Protein AF-A0A183G7P5-F1 (afdb_monomer_lite)

Secondary structure (DSSP, 8-state):
--GGGSSSHHHHHHHHHH-TT--HHHHHHHHHHHHHHHHHHHHHHHHHHHHHHHHHH-HHHHHS-HHHHHHHHHHHHHHHHHHHHHHHHHHHHHHHHHHHHHHHHHTTSS-HHHHHHHHHSPPSS---HHHHHHHHHHHHHHHHHHHHHHHHHHHHHHHHHHHHHHHTTS-----GGG------TT------------------HHHHHHHHHHHHHTT-------------------------PPPP--------------------------------------------PPPTHHHHHHHHHHHHHHHHHHHHHGGGB-TTT--BSSS-GGG-SS--SHHHHHHHHHHTT--TTTSS---TT--TTTTPPPHHHHHHTTSTTGGGS-SS---GGG-STTTTHHHHHHHHHHHHHHHHHHHHHHHHH--S------S----------

pLDDT: mean 72.91, std 21.31, range [30.38, 97.38]

Radius of gyration: 38.41 Å; chains: 1; bounding box: 128×60×110 Å

Sequence (449 aa):
MDPRFVDGDLGYLYKYASIKNQTASGFENDLTLTLNALHRQIMTAGIVRVDWEQERGEEHLVLAEPAEQVFLLTELLRVAEQTDKKNVKLTTRCVLTDRLFEEKTAIGRLNSIHRNAWLKKPHDYEIDPKKDQRAAAEEVRKLQGKLTAQDEELARLRELIHAMKLDGNDAMEIEPSQRVVTIDDRYSSKRTVKTERGEAEPLGDQEYFERMVEEVQESDDLPGLVDVSETDEENPEELEERLDKPGEHKPAQQVADEREEEELDEPEEEYVELESVHFESDNEIDRRPIYADPPHQWAQDRSIRWLSDQVEQLQQVLHVLGAFCDAMGRHFSDSCPEATEGGHRRWIVNCKQLCNRCLGMCLPNRCKFKPRKCWYCEKIRGTIVEDLIPADNHHRALCTVPDLRSVVRGRLTRKQEELEMQQSMAWNCGGQSVVKPTHDLYFPRRIIV

Structure (mmCIF, N/CA/C/O backbone):
data_AF-A0A183G7P5-F1
#
_entry.id   AF-A0A183G7P5-F1
#
loop_
_atom_site.group_PDB
_atom_site.id
_atom_site.type_symbol
_atom_site.label_atom_id
_atom_site.label_alt_id
_atom_site.label_comp_id
_atom_site.label_asym_id
_atom_site.label_entity_id
_atom_site.label_seq_id
_atom_site.pdbx_PDB_ins_code
_atom_site.Cartn_x
_atom_site.Cartn_y
_atom_site.Cartn_z
_atom_site.occupancy
_atom_site.B_iso_or_equiv
_atom_site.auth_seq_id
_atom_site.auth_comp_id
_atom_site.auth_asym_id
_atom_site.auth_atom_id
_atom_site.pdbx_PDB_model_num
ATOM 1 N N . MET A 1 1 ? -4.216 1.396 -20.937 1.00 49.09 1 MET A N 1
ATOM 2 C CA . MET A 1 1 ? -3.610 0.664 -19.802 1.00 49.09 1 MET A CA 1
ATOM 3 C C . MET A 1 1 ? -4.556 0.790 -18.627 1.00 49.09 1 MET A C 1
ATOM 5 O O . MET A 1 1 ? -5.143 1.852 -18.478 1.00 49.09 1 MET A O 1
ATOM 9 N N . ASP A 1 2 ? -4.734 -0.273 -17.849 1.00 43.88 2 ASP A N 1
ATOM 10 C CA . ASP A 1 2 ? -5.548 -0.231 -16.633 1.00 43.88 2 ASP A CA 1
ATOM 11 C C . ASP A 1 2 ? -4.895 0.737 -15.613 1.00 43.88 2 ASP A C 1
ATOM 13 O O . ASP A 1 2 ? -3.710 0.557 -15.305 1.00 43.88 2 ASP A O 1
ATOM 17 N N . PRO A 1 3 ? -5.618 1.766 -15.116 1.00 51.81 3 PRO A N 1
ATOM 18 C CA . PRO A 1 3 ? -5.102 2.785 -14.192 1.00 51.81 3 PRO A CA 1
ATOM 19 C C . PRO A 1 3 ? -4.428 2.214 -12.936 1.00 51.81 3 PRO A C 1
ATOM 21 O O . PRO A 1 3 ? -3.590 2.865 -12.320 1.00 51.81 3 PRO A O 1
ATOM 24 N N . ARG A 1 4 ? -4.751 0.972 -12.569 1.00 48.09 4 ARG A N 1
ATOM 25 C CA . ARG A 1 4 ? -4.280 0.318 -11.342 1.00 48.09 4 ARG A CA 1
ATOM 26 C C . ARG A 1 4 ? -2.853 -0.222 -11.443 1.00 48.09 4 ARG A C 1
ATOM 28 O O . ARG A 1 4 ? -2.194 -0.398 -10.424 1.00 48.09 4 ARG A O 1
ATOM 35 N N . PHE A 1 5 ? -2.336 -0.408 -12.658 1.00 49.94 5 PHE A N 1
ATOM 36 C CA . PHE A 1 5 ? -0.919 -0.712 -12.895 1.00 49.94 5 PHE A CA 1
ATOM 37 C C . PHE A 1 5 ? -0.054 0.550 -12.990 1.00 49.94 5 PHE A C 1
ATOM 39 O O . PHE A 1 5 ? 1.135 0.461 -13.266 1.00 49.94 5 PHE A O 1
ATOM 46 N N . VAL A 1 6 ? -0.607 1.745 -12.803 1.00 52.81 6 VAL A N 1
ATOM 47 C CA . VAL A 1 6 ? 0.178 2.972 -12.992 1.00 52.81 6 VAL A CA 1
ATOM 48 C C . VAL A 1 6 ? 0.990 3.314 -11.736 1.00 52.81 6 VAL A C 1
ATOM 50 O O . VAL A 1 6 ? 2.033 3.952 -11.848 1.00 52.81 6 VAL A O 1
ATOM 53 N N . ASP A 1 7 ? 0.584 2.807 -10.564 1.00 56.94 7 ASP A N 1
ATOM 54 C CA . ASP A 1 7 ? 1.126 3.257 -9.275 1.00 56.94 7 ASP A CA 1
ATOM 55 C C . ASP A 1 7 ? 1.950 2.218 -8.492 1.00 56.94 7 ASP A C 1
ATOM 57 O O . ASP A 1 7 ? 2.519 2.542 -7.451 1.00 56.94 7 ASP A O 1
ATOM 61 N N . GLY A 1 8 ? 2.069 0.975 -8.969 1.00 73.19 8 GLY A N 1
ATOM 62 C CA . GLY A 1 8 ? 2.864 -0.084 -8.322 1.00 73.19 8 GLY A CA 1
ATOM 63 C C . GLY A 1 8 ? 4.165 -0.413 -9.064 1.00 73.19 8 GLY A C 1
ATOM 64 O O . GLY A 1 8 ? 4.228 -0.288 -10.286 1.00 73.19 8 GLY A O 1
ATOM 65 N N . ASP A 1 9 ? 5.183 -0.912 -8.355 1.00 74.25 9 ASP A N 1
ATOM 66 C CA . ASP A 1 9 ? 6.477 -1.309 -8.954 1.00 74.25 9 ASP A CA 1
ATOM 67 C C . ASP A 1 9 ? 6.324 -2.402 -10.021 1.00 74.25 9 ASP A C 1
ATOM 69 O O . ASP A 1 9 ? 7.008 -2.400 -11.043 1.00 74.25 9 ASP A O 1
ATOM 73 N N . LEU A 1 10 ? 5.352 -3.298 -9.839 1.00 74.00 10 LEU A N 1
ATOM 74 C CA . LEU A 1 10 ? 4.984 -4.305 -10.837 1.00 74.00 10 LEU A CA 1
ATOM 75 C C . LEU A 1 10 ? 4.417 -3.685 -12.111 1.00 74.00 10 LEU A C 1
ATOM 77 O O . LEU A 1 10 ? 4.685 -4.153 -13.212 1.00 74.00 10 LEU A O 1
ATOM 81 N N . GLY A 1 11 ? 3.636 -2.623 -11.962 1.00 81.81 11 GLY A N 1
ATOM 82 C CA . GLY A 1 11 ? 3.094 -1.877 -13.080 1.00 81.81 11 GLY A CA 1
ATOM 83 C C . GLY A 1 11 ? 4.172 -1.124 -13.854 1.00 81.81 11 GLY A C 1
ATOM 84 O O . GLY A 1 11 ? 4.172 -1.118 -15.088 1.00 81.81 11 GLY A O 1
ATOM 85 N N . TYR A 1 12 ? 5.165 -0.601 -13.131 1.00 81.69 12 TYR A N 1
ATOM 86 C CA . TYR A 1 12 ? 6.380 -0.057 -13.722 1.00 81.69 12 TYR A CA 1
ATOM 87 C C . TYR A 1 12 ? 7.153 -1.119 -14.521 1.00 81.69 12 TYR A C 1
ATOM 89 O O . TYR A 1 12 ? 7.424 -0.916 -15.703 1.00 81.69 12 TYR A O 1
ATOM 97 N N . LEU A 1 13 ? 7.425 -2.291 -13.939 1.00 79.56 13 LEU A N 1
ATOM 98 C CA . LEU A 1 13 ? 8.076 -3.398 -14.650 1.00 79.56 13 LEU A CA 1
ATOM 99 C C . LEU A 1 13 ? 7.273 -3.869 -15.866 1.00 79.56 13 LEU A C 1
ATOM 101 O O . LEU A 1 13 ? 7.836 -4.100 -16.935 1.00 79.56 13 LEU A O 1
ATOM 105 N N . TYR A 1 14 ? 5.952 -3.969 -15.733 1.00 82.00 14 TYR A N 1
ATOM 106 C CA . TYR A 1 14 ? 5.070 -4.354 -16.827 1.00 82.00 14 TYR A CA 1
ATOM 107 C C . TYR A 1 14 ? 5.126 -3.350 -17.981 1.00 82.00 14 TYR A C 1
ATOM 109 O O . TYR A 1 14 ? 5.176 -3.759 -19.142 1.00 82.00 14 TYR A O 1
ATOM 117 N N . LYS A 1 15 ? 5.178 -2.043 -17.684 1.00 84.62 15 LYS A N 1
ATOM 118 C CA . LYS A 1 15 ? 5.383 -0.991 -18.691 1.00 84.62 15 LYS A CA 1
ATOM 119 C C . LYS A 1 15 ? 6.677 -1.240 -19.473 1.00 84.62 15 LYS A C 1
ATOM 121 O O . LYS A 1 15 ? 6.659 -1.167 -20.699 1.00 84.62 15 LYS A O 1
ATOM 126 N N . TYR A 1 16 ? 7.762 -1.602 -18.791 1.00 82.06 16 TYR A N 1
ATOM 127 C CA . TYR A 1 16 ? 9.050 -1.898 -19.426 1.00 82.06 16 TYR A CA 1
ATOM 128 C C . TYR A 1 16 ? 9.056 -3.199 -20.231 1.00 82.06 16 TYR A C 1
ATOM 130 O O . TYR A 1 16 ? 9.593 -3.249 -21.337 1.00 82.06 16 TYR A O 1
ATOM 138 N N . ALA A 1 17 ? 8.407 -4.243 -19.722 1.00 80.69 17 ALA A N 1
ATOM 139 C CA . ALA A 1 17 ? 8.284 -5.515 -20.423 1.00 80.69 17 ALA A CA 1
ATOM 140 C C . ALA A 1 17 ? 7.385 -5.418 -21.671 1.00 80.69 17 ALA A C 1
ATOM 142 O O . ALA A 1 17 ? 7.623 -6.105 -22.664 1.00 80.69 17 ALA A O 1
ATOM 143 N N . SER A 1 18 ? 6.358 -4.563 -21.631 1.00 83.44 18 SER A N 1
ATOM 144 C CA . SER A 1 18 ? 5.322 -4.488 -22.670 1.00 83.44 18 SER A CA 1
ATOM 145 C C . SER A 1 18 ? 5.653 -3.523 -23.809 1.00 83.44 18 SER A C 1
ATOM 147 O O . SER A 1 18 ? 5.173 -3.707 -24.930 1.00 83.44 18 SER A O 1
ATOM 149 N N . ILE A 1 19 ? 6.455 -2.484 -23.559 1.00 84.44 19 ILE A N 1
ATOM 150 C CA . ILE A 1 19 ? 6.829 -1.515 -24.594 1.00 84.44 19 ILE A CA 1
ATOM 151 C C . ILE A 1 19 ? 7.938 -2.123 -25.459 1.00 84.44 19 ILE A C 1
ATOM 153 O O . ILE A 1 19 ? 9.106 -2.159 -25.081 1.00 84.44 19 ILE A O 1
ATOM 157 N N . LYS A 1 20 ? 7.567 -2.587 -26.659 1.00 79.06 20 LYS A N 1
ATOM 158 C CA . LYS A 1 20 ? 8.491 -3.246 -27.601 1.00 79.06 20 LYS A CA 1
ATOM 159 C C . LYS A 1 20 ? 9.661 -2.359 -28.056 1.00 79.06 20 LYS A C 1
ATOM 161 O O . LYS A 1 20 ? 10.689 -2.905 -28.442 1.00 79.06 20 LYS A O 1
ATOM 166 N N . ASN A 1 21 ? 9.530 -1.033 -27.948 1.00 80.19 21 ASN A N 1
ATOM 167 C CA . ASN A 1 21 ? 10.476 -0.051 -28.486 1.00 80.19 21 ASN A CA 1
ATOM 168 C C . ASN A 1 21 ? 10.892 0.987 -27.433 1.00 80.19 21 ASN A C 1
ATOM 170 O O . ASN A 1 21 ? 10.667 2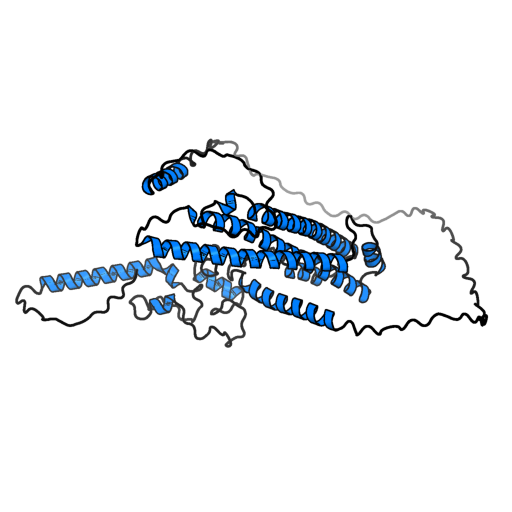.183 -27.607 1.00 80.19 21 ASN A O 1
ATOM 174 N N . GLN A 1 22 ? 11.457 0.547 -26.311 1.00 90.50 22 GLN A N 1
ATOM 175 C CA . GLN A 1 22 ? 12.083 1.499 -25.397 1.00 90.50 22 GLN A CA 1
ATOM 176 C C . GLN A 1 22 ? 13.378 2.034 -25.996 1.00 90.50 22 GLN A C 1
ATOM 178 O O . GLN A 1 22 ? 14.243 1.264 -26.408 1.00 90.50 22 GLN A O 1
ATOM 183 N N . THR A 1 23 ? 13.494 3.357 -26.042 1.00 95.25 23 THR A N 1
ATOM 184 C CA . THR A 1 23 ? 14.692 4.059 -26.496 1.00 95.25 23 THR A CA 1
ATOM 185 C C . THR A 1 23 ? 15.672 4.232 -25.340 1.00 95.25 23 THR A C 1
ATOM 187 O O . THR A 1 23 ? 15.268 4.280 -24.176 1.00 95.25 23 THR A O 1
ATOM 190 N N . ALA A 1 24 ? 16.961 4.386 -25.654 1.00 95.62 24 ALA A N 1
ATOM 191 C CA . ALA A 1 24 ? 17.974 4.731 -24.655 1.00 95.62 24 ALA A CA 1
ATOM 192 C C . ALA A 1 24 ? 17.603 6.017 -23.891 1.00 95.62 24 ALA A C 1
ATOM 194 O O . ALA A 1 24 ? 17.616 6.024 -22.666 1.00 95.62 24 ALA A O 1
ATOM 195 N N . SER A 1 25 ? 17.133 7.049 -24.601 1.00 94.69 25 SER A N 1
ATOM 196 C CA . SER A 1 25 ? 16.646 8.295 -23.993 1.00 94.69 25 SER A CA 1
ATOM 197 C C . SER A 1 25 ? 15.485 8.092 -23.013 1.00 94.69 25 SER A C 1
ATOM 199 O O . SER A 1 25 ? 15.371 8.823 -22.032 1.00 94.69 25 SER A O 1
ATOM 201 N N . GLY A 1 26 ? 14.631 7.088 -23.243 1.00 93.88 26 GLY A N 1
ATOM 202 C CA . GLY A 1 26 ? 13.545 6.734 -22.333 1.00 93.88 26 GLY A CA 1
ATOM 203 C C . GLY A 1 26 ? 14.061 6.179 -21.006 1.00 93.88 26 GLY A C 1
ATOM 204 O O . GLY A 1 26 ? 13.603 6.614 -19.952 1.00 93.88 26 GLY A O 1
ATOM 205 N N . PHE A 1 27 ? 15.044 5.273 -21.057 1.00 94.00 27 PHE A N 1
ATOM 206 C CA . PHE A 1 27 ? 15.719 4.756 -19.861 1.00 94.00 27 PHE A CA 1
ATOM 207 C C . PHE A 1 27 ? 16.456 5.862 -19.104 1.00 94.00 27 PHE A C 1
ATOM 209 O O . PHE A 1 27 ? 16.302 5.973 -17.892 1.00 94.00 27 PHE A O 1
ATOM 216 N N . GLU A 1 28 ? 17.223 6.694 -19.813 1.00 94.81 28 GLU A N 1
ATOM 217 C CA . GLU A 1 28 ? 17.971 7.813 -19.229 1.00 94.81 28 GLU A CA 1
ATOM 218 C C . GLU A 1 28 ? 17.048 8.788 -18.491 1.00 94.81 28 GLU A C 1
ATOM 220 O O . GLU A 1 28 ? 17.310 9.140 -17.341 1.00 94.81 28 GLU A O 1
ATOM 225 N N . ASN A 1 29 ? 15.941 9.187 -19.126 1.00 93.94 29 ASN A N 1
ATOM 226 C CA . ASN A 1 29 ? 14.968 10.090 -18.522 1.00 93.94 29 ASN A CA 1
ATOM 227 C C . ASN A 1 29 ? 14.306 9.470 -17.283 1.00 93.94 29 ASN A C 1
ATOM 229 O O . ASN A 1 29 ? 14.218 10.117 -16.241 1.00 93.94 29 ASN A O 1
ATOM 233 N N . ASP A 1 30 ? 13.866 8.212 -17.362 1.00 92.88 30 ASP A N 1
ATOM 234 C CA . ASP A 1 30 ? 13.231 7.536 -16.229 1.00 92.88 30 ASP A CA 1
ATOM 235 C C . ASP A 1 30 ? 14.201 7.323 -15.058 1.00 92.88 30 ASP A C 1
ATOM 237 O O . ASP A 1 30 ? 13.798 7.487 -13.901 1.00 92.88 30 ASP A O 1
ATOM 241 N N . LEU A 1 31 ? 15.468 6.997 -15.336 1.00 92.81 31 LEU A N 1
ATOM 242 C CA . LEU A 1 31 ? 16.518 6.897 -14.322 1.00 92.81 31 LEU A CA 1
ATOM 243 C C . LEU A 1 31 ? 16.765 8.246 -13.652 1.00 92.81 31 LEU A C 1
ATOM 245 O O . LEU A 1 31 ? 16.715 8.327 -12.428 1.00 92.81 31 LEU A O 1
ATOM 249 N N . THR A 1 32 ? 16.956 9.313 -14.433 1.00 92.62 32 THR A N 1
ATOM 250 C CA . THR A 1 32 ? 17.159 10.666 -13.899 1.00 92.62 32 THR A CA 1
ATOM 251 C C . THR A 1 32 ? 15.970 11.116 -13.044 1.00 92.62 32 THR A C 1
ATOM 253 O O . THR A 1 32 ? 16.162 11.604 -11.930 1.00 92.62 32 THR A O 1
ATOM 256 N N . LEU A 1 33 ? 14.731 10.900 -13.500 1.00 92.56 33 LEU A N 1
ATOM 257 C CA . LEU A 1 33 ? 13.531 11.241 -12.727 1.00 92.56 33 LEU A CA 1
ATOM 258 C C . LEU A 1 33 ? 13.434 10.440 -11.423 1.00 92.56 33 LEU A C 1
ATOM 260 O O . LEU A 1 33 ? 13.135 11.009 -10.370 1.00 92.56 33 LEU A O 1
ATOM 264 N N . THR A 1 34 ? 13.687 9.130 -11.484 1.00 92.31 34 THR A N 1
ATOM 265 C CA . THR A 1 34 ? 13.604 8.246 -10.314 1.00 92.31 34 THR A CA 1
ATOM 266 C C . THR A 1 34 ? 14.692 8.578 -9.298 1.00 92.31 34 THR A C 1
ATOM 268 O O . THR A 1 34 ? 14.403 8.634 -8.104 1.00 92.31 34 THR A O 1
ATOM 271 N N . LEU A 1 35 ? 15.914 8.866 -9.748 1.00 90.31 35 LEU A N 1
ATOM 272 C CA . LEU A 1 35 ? 17.016 9.214 -8.859 1.00 90.31 35 LEU A CA 1
ATOM 273 C C . LEU A 1 35 ? 16.813 10.583 -8.199 1.00 90.31 35 LEU A C 1
ATOM 275 O O . LEU A 1 35 ? 16.964 10.712 -6.987 1.00 90.31 35 LEU A O 1
ATOM 279 N N . ASN A 1 36 ? 16.354 11.585 -8.952 1.00 89.62 36 ASN A N 1
ATOM 280 C CA . ASN A 1 36 ? 16.004 12.892 -8.389 1.00 89.62 36 ASN A CA 1
ATOM 281 C C . ASN A 1 36 ? 14.858 12.799 -7.369 1.00 89.62 36 ASN A C 1
ATOM 283 O O . ASN A 1 36 ? 14.790 13.580 -6.418 1.00 89.62 36 ASN A O 1
ATOM 287 N N . ALA A 1 37 ? 13.918 11.871 -7.564 1.00 92.62 37 ALA A N 1
ATOM 288 C CA . ALA A 1 37 ? 12.896 11.576 -6.566 1.00 92.62 37 ALA A CA 1
ATOM 289 C C . ALA A 1 37 ? 13.493 10.868 -5.337 1.00 92.62 37 ALA A C 1
ATOM 291 O O . ALA A 1 37 ? 13.162 11.240 -4.212 1.00 92.62 37 ALA A O 1
ATOM 292 N N . LEU A 1 38 ? 14.399 9.904 -5.537 1.00 90.50 38 LEU A N 1
ATOM 293 C CA . LEU A 1 38 ? 15.074 9.184 -4.456 1.00 90.50 38 LEU A CA 1
ATOM 294 C C . LEU A 1 38 ? 15.879 10.134 -3.563 1.00 90.50 38 LEU A C 1
ATOM 296 O O . LEU A 1 38 ? 15.732 10.082 -2.348 1.00 90.50 38 LEU A O 1
ATOM 300 N N . HIS A 1 39 ? 16.663 11.049 -4.130 1.00 87.75 39 HIS A N 1
ATOM 301 C CA . HIS A 1 39 ? 17.447 12.004 -3.339 1.00 87.75 39 HIS A CA 1
ATOM 302 C C . HIS A 1 39 ? 16.576 12.949 -2.520 1.00 87.75 39 HIS A C 1
ATOM 304 O O . HIS A 1 39 ? 16.848 13.168 -1.340 1.00 87.75 39 HIS A O 1
ATOM 310 N N . ARG A 1 40 ? 15.475 13.444 -3.096 1.00 90.06 40 ARG A N 1
ATOM 311 C CA . ARG A 1 40 ? 14.487 14.221 -2.335 1.00 90.06 40 ARG A CA 1
ATOM 312 C C . ARG A 1 40 ? 13.912 13.409 -1.175 1.00 90.06 40 ARG A C 1
ATOM 314 O O . ARG A 1 40 ? 13.814 13.933 -0.071 1.00 90.06 40 ARG A O 1
ATOM 321 N N . GLN A 1 41 ? 13.606 12.132 -1.394 1.00 93.56 41 GLN A N 1
ATOM 322 C CA . GLN A 1 41 ? 13.057 11.268 -0.351 1.00 93.56 41 GLN A CA 1
ATOM 323 C C . GLN A 1 41 ? 14.087 10.900 0.734 1.00 93.56 41 GLN A C 1
ATOM 325 O O . GLN A 1 41 ? 13.726 10.830 1.908 1.00 93.56 41 GLN A O 1
ATOM 330 N N . ILE A 1 42 ? 15.367 10.745 0.380 1.00 86.31 42 ILE A N 1
ATOM 331 C CA . ILE A 1 42 ? 16.473 10.591 1.339 1.00 86.31 42 ILE A CA 1
ATOM 332 C C . ILE A 1 42 ? 16.610 11.850 2.205 1.00 86.31 42 ILE A C 1
ATOM 334 O O . ILE A 1 42 ? 16.750 11.745 3.422 1.00 86.31 42 ILE A O 1
ATOM 338 N N . MET A 1 43 ? 16.499 13.044 1.614 1.00 86.69 43 MET A N 1
ATOM 339 C CA . MET A 1 43 ? 16.488 14.297 2.378 1.00 86.69 43 MET A CA 1
ATOM 340 C C . MET A 1 43 ? 15.286 14.367 3.329 1.00 86.69 43 MET A C 1
ATOM 342 O O . MET A 1 43 ? 15.458 14.691 4.502 1.00 86.69 43 MET A O 1
ATOM 346 N N . THR A 1 44 ? 14.087 13.994 2.866 1.00 90.06 44 THR A N 1
ATOM 347 C CA . THR A 1 44 ? 12.893 13.889 3.722 1.00 90.06 44 THR A CA 1
ATOM 348 C C . THR A 1 44 ? 13.101 12.903 4.871 1.00 90.06 44 THR A C 1
ATOM 350 O O . THR A 1 44 ? 12.750 13.217 6.002 1.00 90.06 44 THR A O 1
ATOM 353 N N . ALA A 1 45 ? 13.716 11.744 4.624 1.00 87.69 45 ALA A N 1
ATOM 354 C CA . ALA A 1 45 ? 14.062 10.788 5.677 1.00 87.69 45 ALA A CA 1
ATOM 355 C C . ALA A 1 45 ? 15.018 11.386 6.718 1.00 87.69 45 ALA A C 1
ATOM 357 O O . ALA A 1 45 ? 14.841 11.168 7.917 1.00 87.69 45 ALA A O 1
ATOM 358 N N . GLY A 1 46 ? 16.000 12.171 6.268 1.00 85.00 46 GLY A N 1
ATOM 359 C CA . GLY A 1 46 ? 16.892 12.923 7.144 1.00 85.00 46 GLY A CA 1
ATOM 360 C C . GLY A 1 46 ? 16.143 13.907 8.044 1.00 85.00 46 GLY A C 1
ATOM 361 O O . GLY A 1 46 ? 16.422 13.942 9.239 1.00 85.00 46 GLY A O 1
ATOM 362 N N . ILE A 1 47 ? 15.172 14.643 7.493 1.00 89.44 47 ILE A N 1
ATOM 363 C CA . ILE A 1 47 ? 14.325 15.587 8.241 1.00 89.44 47 ILE A CA 1
ATOM 364 C C . ILE A 1 47 ? 13.482 14.845 9.280 1.00 89.44 47 ILE A C 1
ATOM 366 O O . ILE A 1 47 ? 13.619 15.122 10.462 1.00 89.44 47 ILE A O 1
ATOM 370 N N . VAL A 1 48 ? 12.733 13.812 8.875 1.00 89.00 48 VAL A N 1
ATOM 371 C CA . VAL A 1 48 ? 11.906 12.999 9.792 1.00 89.00 48 VAL A CA 1
ATOM 372 C C . VAL A 1 48 ? 12.738 12.430 10.945 1.00 89.00 48 VAL A C 1
ATOM 374 O O . VAL A 1 48 ? 12.282 12.340 12.084 1.00 89.00 48 VAL A O 1
ATOM 377 N N . ARG A 1 49 ? 13.991 12.051 10.670 1.00 89.44 49 ARG A N 1
ATOM 378 C CA . ARG A 1 49 ? 14.910 11.565 11.698 1.00 89.44 49 ARG A CA 1
ATOM 379 C C . ARG A 1 49 ? 15.283 12.649 12.715 1.00 89.44 49 ARG A C 1
ATOM 381 O O . ARG A 1 49 ? 15.405 12.300 13.891 1.00 89.44 49 ARG A O 1
ATOM 388 N N . VAL A 1 50 ? 15.534 13.875 12.258 1.00 88.62 50 VAL A N 1
ATOM 389 C CA . VAL A 1 50 ? 15.866 15.031 13.106 1.00 88.62 50 VAL A CA 1
ATOM 390 C C . VAL A 1 50 ? 14.640 15.467 13.900 1.00 88.62 50 VAL A C 1
ATOM 392 O O . VAL A 1 50 ? 14.755 15.619 15.110 1.00 88.62 50 VAL A O 1
ATOM 395 N N . ASP A 1 51 ? 13.472 15.546 13.262 1.00 88.25 51 ASP A N 1
ATOM 396 C CA . ASP A 1 51 ? 12.203 15.879 13.919 1.00 88.25 51 ASP A CA 1
ATOM 397 C C . ASP A 1 51 ? 11.913 14.896 15.056 1.00 88.25 51 ASP A C 1
ATOM 399 O O . ASP A 1 51 ? 11.609 15.301 16.169 1.00 88.25 51 ASP A O 1
ATOM 403 N N . TRP A 1 52 ? 12.123 13.594 14.832 1.00 88.62 52 TRP A N 1
ATOM 404 C CA . TRP A 1 52 ? 12.016 12.596 15.898 1.00 88.62 52 TRP A CA 1
ATOM 405 C C . TRP A 1 52 ? 12.971 12.848 17.073 1.00 88.62 52 TRP A C 1
ATOM 407 O O . TRP A 1 52 ? 12.604 12.663 18.230 1.00 88.62 52 TRP A O 1
ATOM 417 N N . GLU A 1 53 ? 14.227 13.196 16.784 1.00 88.06 53 GLU A N 1
ATOM 418 C CA . GLU A 1 53 ? 15.216 13.499 17.825 1.00 88.06 53 GLU A CA 1
ATOM 419 C C . GLU A 1 53 ? 14.840 14.745 18.619 1.00 88.06 53 GLU A C 1
ATOM 421 O O . GLU A 1 53 ? 15.031 14.755 19.834 1.00 88.06 53 GLU A O 1
ATOM 426 N N . GLN A 1 54 ? 14.293 15.753 17.942 1.00 89.69 54 GLN A N 1
ATOM 427 C CA . GLN A 1 54 ? 13.809 16.966 18.573 1.00 89.69 54 GLN A CA 1
ATOM 428 C C . GLN A 1 54 ? 12.588 16.665 19.444 1.00 89.69 54 GLN A C 1
ATOM 430 O O . GLN A 1 54 ? 12.671 16.843 20.652 1.00 89.69 54 GLN A O 1
ATOM 435 N N . GLU A 1 55 ? 11.513 16.118 18.871 1.00 88.25 55 GLU A N 1
ATOM 436 C CA . GLU A 1 55 ? 10.253 15.835 19.573 1.00 88.25 55 GLU A CA 1
ATOM 437 C C . GLU A 1 55 ? 10.457 14.950 20.807 1.00 88.25 55 GLU A C 1
ATOM 439 O O . GLU A 1 55 ? 9.863 15.195 21.852 1.00 88.25 55 GLU A O 1
ATOM 444 N N . ARG A 1 56 ? 11.366 13.966 20.740 1.00 84.56 56 ARG A N 1
ATOM 445 C CA . ARG A 1 56 ? 11.698 13.113 21.893 1.00 84.56 56 ARG A CA 1
ATOM 446 C C . ARG A 1 56 ? 12.286 13.895 23.078 1.00 84.56 56 ARG A C 1
ATOM 448 O O . ARG A 1 56 ? 12.177 13.437 24.214 1.00 84.56 56 ARG A O 1
ATOM 455 N N . GLY A 1 57 ? 12.965 15.009 22.820 1.00 86.31 57 GLY A N 1
ATOM 456 C CA . GLY A 1 57 ? 13.576 15.859 23.842 1.00 86.31 57 GLY A CA 1
ATOM 457 C C . GLY A 1 57 ? 12.715 17.045 24.271 1.00 86.31 57 GLY A C 1
ATOM 458 O O . GLY A 1 57 ? 13.081 17.725 25.230 1.00 86.31 57 GLY A O 1
ATOM 459 N N . GLU A 1 58 ? 11.611 17.314 23.576 1.00 92.62 58 GLU A N 1
ATOM 460 C CA . GLU A 1 58 ? 10.770 18.469 23.864 1.00 92.62 58 GLU A CA 1
ATOM 461 C C . GLU A 1 58 ? 9.924 18.250 25.124 1.00 92.62 58 GLU A C 1
ATOM 463 O O . GLU A 1 58 ? 9.350 17.184 25.371 1.00 92.62 58 GLU A O 1
ATOM 468 N N 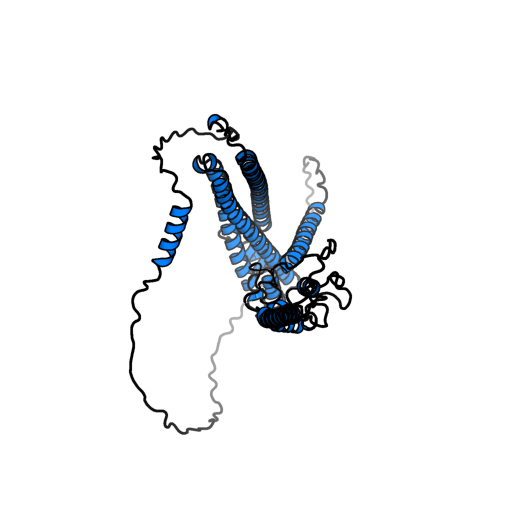. GLU A 1 59 ? 9.833 19.304 25.933 1.00 91.69 59 GLU A N 1
ATOM 469 C CA . GLU A 1 59 ? 9.150 19.272 27.225 1.00 91.69 59 GLU A CA 1
ATOM 470 C C . GLU A 1 59 ? 7.650 18.982 27.065 1.00 91.69 59 GLU A C 1
ATOM 472 O O . GLU A 1 59 ? 7.075 18.292 27.904 1.00 91.69 59 GLU A O 1
ATOM 477 N N . HIS A 1 60 ? 7.017 19.414 25.964 1.00 88.75 60 HIS A N 1
ATOM 478 C CA . HIS A 1 60 ? 5.599 19.127 25.719 1.00 88.75 60 HIS A CA 1
ATOM 479 C C . HIS A 1 60 ? 5.324 17.637 25.549 1.00 88.75 60 HIS A C 1
ATOM 481 O O . HIS A 1 60 ? 4.317 17.170 26.063 1.00 88.75 60 HIS A O 1
ATOM 487 N N . LEU A 1 61 ? 6.205 16.878 24.890 1.00 88.25 61 LEU A N 1
ATOM 488 C CA . LEU A 1 61 ? 6.010 15.438 24.731 1.00 88.25 61 LEU A CA 1
ATOM 489 C C . LEU A 1 61 ? 6.239 14.714 26.062 1.00 88.25 61 LEU A C 1
ATOM 491 O O . LEU A 1 61 ? 5.490 13.809 26.409 1.00 88.25 61 LEU A O 1
ATOM 495 N N . VAL A 1 62 ? 7.245 15.132 26.832 1.00 88.94 62 VAL A N 1
ATOM 496 C CA . VAL A 1 62 ? 7.564 14.518 28.131 1.00 88.94 62 VAL A CA 1
ATOM 497 C C . VAL A 1 62 ? 6.472 14.791 29.170 1.00 88.94 62 VAL A C 1
ATOM 499 O O . VAL A 1 62 ? 6.141 13.907 29.962 1.00 88.94 62 VAL A O 1
ATOM 502 N N . LEU A 1 63 ? 5.916 16.006 29.180 1.00 90.62 63 LEU A N 1
ATOM 503 C CA . LEU A 1 63 ? 4.883 16.422 30.131 1.00 90.62 63 LEU A CA 1
ATOM 504 C C . LEU A 1 63 ? 3.456 16.086 29.678 1.00 90.62 63 LEU A C 1
ATOM 506 O O . LEU A 1 63 ? 2.547 16.130 30.510 1.00 90.62 63 LEU A O 1
ATOM 510 N N . ALA A 1 64 ? 3.248 15.753 28.401 1.00 90.69 64 ALA A N 1
ATOM 511 C CA . ALA A 1 64 ? 1.949 15.350 27.872 1.00 90.69 64 ALA A CA 1
ATOM 512 C C . ALA A 1 64 ? 1.387 14.132 28.614 1.00 90.69 64 ALA A C 1
ATOM 514 O O . ALA A 1 64 ? 2.123 13.279 29.123 1.00 90.69 64 ALA A O 1
ATOM 515 N N . GLU A 1 65 ? 0.061 14.015 28.650 1.00 90.50 65 GLU A N 1
ATOM 516 C CA . GLU A 1 65 ? -0.571 12.813 29.185 1.00 90.50 65 GLU A CA 1
ATOM 517 C C . GLU A 1 65 ? -0.248 11.591 28.311 1.00 90.50 65 GLU A C 1
ATOM 519 O O . GLU A 1 65 ? -0.105 11.731 27.095 1.00 90.50 65 GLU A O 1
ATOM 524 N N . PRO A 1 66 ? -0.194 10.365 28.869 1.00 87.25 66 PRO A N 1
ATOM 525 C CA . PRO A 1 66 ? 0.156 9.170 28.097 1.00 87.25 66 PRO A CA 1
ATOM 526 C C . PRO A 1 66 ? -0.670 8.979 26.814 1.00 87.25 66 PRO A C 1
ATOM 528 O O . PRO A 1 66 ? -0.158 8.476 25.817 1.00 87.25 66 PRO A O 1
ATOM 531 N N . ALA A 1 67 ? -1.942 9.392 26.812 1.00 81.62 67 ALA A N 1
ATOM 532 C CA . ALA A 1 67 ? -2.794 9.333 25.626 1.00 81.62 67 ALA A CA 1
ATOM 533 C C . ALA A 1 67 ? -2.343 10.308 24.520 1.00 81.62 67 ALA A C 1
ATOM 535 O O . ALA A 1 67 ? -2.300 9.931 23.348 1.00 81.62 67 ALA A O 1
ATOM 536 N N . GLU A 1 68 ? -1.969 11.532 24.891 1.00 89.62 68 GLU A N 1
ATOM 537 C CA . GLU A 1 68 ? -1.445 12.549 23.977 1.00 89.62 68 GLU A CA 1
ATOM 538 C C . GLU A 1 68 ? -0.050 12.161 23.463 1.00 89.62 68 GLU A C 1
ATOM 540 O O . GLU A 1 68 ? 0.207 12.253 22.263 1.00 89.62 68 GLU A O 1
ATOM 545 N N . GLN A 1 69 ? 0.804 11.597 24.326 1.00 87.00 69 GLN A N 1
ATOM 546 C CA . GLN A 1 69 ? 2.089 11.023 23.914 1.00 87.00 69 GLN A CA 1
ATOM 547 C C . GLN A 1 69 ? 1.901 9.938 22.849 1.00 87.00 69 GLN A C 1
ATOM 549 O O . GLN A 1 69 ? 2.537 9.980 21.799 1.00 87.00 69 GLN A O 1
ATOM 554 N N . VAL A 1 70 ? 0.981 8.990 23.066 1.00 84.12 70 VAL A N 1
ATOM 555 C CA . VAL A 1 70 ? 0.669 7.945 22.075 1.00 84.12 70 VAL A CA 1
ATOM 556 C C . VAL A 1 70 ? 0.209 8.552 20.752 1.00 84.12 70 VAL A C 1
ATOM 558 O O . VAL A 1 70 ? 0.621 8.071 19.694 1.00 84.12 70 VAL A O 1
ATOM 561 N N . PHE A 1 71 ? -0.625 9.592 20.787 1.00 89.31 71 PHE A N 1
ATOM 562 C CA . PHE A 1 71 ? -1.105 10.264 19.581 1.00 89.31 71 PHE A CA 1
ATOM 563 C C . PHE A 1 71 ? 0.044 10.904 18.786 1.00 89.31 71 PHE A C 1
ATOM 565 O O . PHE A 1 71 ? 0.212 10.590 17.606 1.00 89.31 71 PHE A O 1
ATOM 572 N N . LEU A 1 72 ? 0.880 11.717 19.441 1.00 88.44 72 LEU A N 1
ATOM 573 C CA . LEU A 1 72 ? 2.026 12.390 18.815 1.00 88.44 72 LEU A CA 1
ATOM 574 C C . LEU A 1 72 ? 3.040 11.385 18.245 1.00 88.44 72 LEU A C 1
ATOM 576 O O . LEU A 1 72 ? 3.470 11.499 17.096 1.00 88.44 72 LEU A O 1
ATOM 580 N N . LEU A 1 73 ? 3.368 10.342 19.013 1.00 86.12 73 LEU A N 1
ATOM 581 C CA . LEU A 1 73 ? 4.288 9.287 18.585 1.00 86.12 73 LEU A CA 1
ATOM 582 C C . LEU A 1 73 ? 3.743 8.483 17.396 1.00 86.12 73 LEU A C 1
ATOM 584 O O . LEU A 1 73 ? 4.500 8.138 16.488 1.00 86.12 73 LEU A O 1
ATOM 588 N N . THR A 1 74 ? 2.434 8.213 17.369 1.00 85.88 74 THR A N 1
ATOM 589 C CA . THR A 1 74 ? 1.786 7.500 16.255 1.00 85.88 74 THR A CA 1
ATOM 590 C C . THR A 1 74 ? 1.854 8.312 14.959 1.00 85.88 74 THR A C 1
ATOM 592 O O . THR A 1 74 ? 2.026 7.735 13.882 1.00 85.88 74 THR A O 1
ATOM 595 N N . GLU A 1 75 ? 1.757 9.641 15.042 1.00 90.50 75 GLU A N 1
ATOM 596 C CA . GLU A 1 75 ? 1.879 10.512 13.872 1.00 90.50 75 GLU A CA 1
ATOM 597 C C . GLU A 1 75 ? 3.273 10.449 13.253 1.00 90.50 75 GLU A C 1
ATOM 599 O O . GLU A 1 75 ? 3.420 10.188 12.054 1.00 90.50 75 GLU A O 1
ATOM 604 N N . LEU A 1 76 ? 4.301 10.617 14.085 1.00 87.88 76 LEU A N 1
ATOM 605 C CA . LEU A 1 76 ? 5.696 10.551 13.657 1.00 87.88 76 LEU A CA 1
ATOM 606 C C . LEU A 1 76 ? 6.040 9.171 13.083 1.00 87.88 76 LEU A C 1
ATOM 608 O O . LEU A 1 76 ? 6.693 9.085 12.040 1.00 87.88 76 LEU A O 1
ATOM 612 N N . LEU A 1 77 ? 5.547 8.097 13.712 1.00 84.69 77 LEU A N 1
ATOM 613 C CA . LEU A 1 77 ? 5.707 6.722 13.231 1.00 84.69 77 LEU A CA 1
ATOM 614 C C . LEU A 1 77 ? 5.109 6.550 11.829 1.00 84.69 77 LEU A C 1
ATOM 616 O O . LEU A 1 77 ? 5.761 6.035 10.921 1.00 84.69 77 LEU A O 1
ATOM 620 N N . ARG A 1 78 ? 3.887 7.045 11.612 1.00 88.44 78 ARG A N 1
ATOM 621 C CA . ARG A 1 78 ? 3.198 6.957 10.319 1.00 88.44 78 ARG A CA 1
ATOM 622 C C . ARG A 1 78 ? 3.956 7.685 9.206 1.00 88.44 78 ARG A C 1
ATOM 624 O O . ARG A 1 78 ? 4.067 7.160 8.093 1.00 88.44 78 ARG A O 1
ATOM 631 N N . VAL A 1 79 ? 4.498 8.870 9.491 1.00 91.50 79 VAL A N 1
ATOM 632 C CA . VAL A 1 79 ? 5.316 9.635 8.534 1.00 91.50 79 VAL A CA 1
ATOM 633 C C . VAL A 1 79 ? 6.632 8.910 8.231 1.00 91.50 79 VAL A C 1
ATOM 635 O O . VAL A 1 79 ? 7.032 8.817 7.061 1.00 91.50 79 VAL A O 1
ATOM 638 N N . ALA A 1 80 ? 7.284 8.350 9.253 1.00 86.19 80 ALA A N 1
ATOM 639 C CA . ALA A 1 80 ? 8.510 7.571 9.102 1.00 86.19 80 ALA A CA 1
ATOM 640 C C . ALA A 1 80 ? 8.285 6.309 8.256 1.00 86.19 80 ALA A C 1
ATOM 642 O O . ALA A 1 80 ? 9.016 6.085 7.290 1.00 86.19 80 ALA A O 1
ATOM 643 N N . GLU A 1 81 ? 7.226 5.540 8.523 1.00 85.25 81 GLU A N 1
ATOM 644 C CA . GLU A 1 81 ? 6.864 4.363 7.729 1.00 85.25 81 GLU A CA 1
ATOM 645 C C . GLU A 1 81 ? 6.580 4.705 6.265 1.00 85.25 81 GLU A C 1
ATOM 647 O O . GLU A 1 81 ? 6.992 3.988 5.350 1.00 85.25 81 GLU A O 1
ATOM 652 N N . GLN A 1 82 ? 5.830 5.783 6.014 1.00 89.56 82 GLN A N 1
ATOM 653 C CA . GLN A 1 82 ? 5.518 6.192 4.648 1.00 89.56 82 GLN A CA 1
ATOM 654 C C . GLN A 1 82 ? 6.791 6.599 3.899 1.00 89.56 82 GLN A C 1
ATOM 656 O O . GLN A 1 82 ? 6.934 6.309 2.708 1.00 89.56 82 GLN A O 1
ATOM 661 N N . THR A 1 83 ? 7.712 7.259 4.598 1.00 90.12 83 THR A N 1
ATOM 662 C CA . THR A 1 83 ? 9.006 7.670 4.057 1.00 90.12 83 THR A CA 1
ATOM 663 C C . THR A 1 83 ? 9.890 6.466 3.743 1.00 90.12 83 THR A C 1
ATOM 665 O O . THR A 1 83 ? 10.448 6.405 2.647 1.00 90.12 83 THR A O 1
ATOM 668 N N . ASP A 1 84 ? 9.945 5.477 4.636 1.00 86.25 84 ASP A N 1
ATOM 669 C CA . ASP A 1 84 ? 10.658 4.215 4.423 1.00 86.25 84 ASP A CA 1
ATOM 670 C C . ASP A 1 84 ? 10.118 3.459 3.199 1.00 86.25 84 ASP A C 1
ATOM 672 O O . ASP A 1 84 ? 10.858 3.174 2.253 1.00 86.25 84 ASP A O 1
ATOM 676 N N . LYS A 1 85 ? 8.794 3.258 3.135 1.00 87.38 85 LYS A N 1
ATOM 677 C CA . LYS A 1 85 ? 8.116 2.610 1.999 1.00 87.38 85 LYS A CA 1
ATOM 678 C C . LYS A 1 85 ? 8.433 3.309 0.672 1.00 87.38 85 LYS A C 1
ATOM 680 O O . LYS A 1 85 ? 8.712 2.644 -0.326 1.00 87.38 85 LYS A O 1
ATOM 685 N N . LYS A 1 86 ? 8.417 4.649 0.641 1.00 90.31 86 LYS A N 1
ATOM 686 C CA . LYS A 1 86 ? 8.763 5.434 -0.559 1.00 90.31 86 LYS A CA 1
ATOM 687 C C . LYS A 1 86 ? 10.236 5.290 -0.944 1.00 90.31 86 LYS A C 1
ATOM 689 O O . LYS A 1 86 ? 10.516 5.146 -2.133 1.00 90.31 86 LYS A O 1
ATOM 694 N N . ASN A 1 87 ? 11.153 5.303 0.024 1.00 87.56 87 ASN A N 1
ATOM 695 C CA . ASN A 1 87 ? 12.580 5.094 -0.226 1.00 87.56 87 ASN A CA 1
ATOM 696 C C . ASN A 1 87 ? 12.830 3.725 -0.857 1.00 87.56 87 ASN A C 1
ATOM 698 O O . ASN A 1 87 ? 13.402 3.655 -1.943 1.00 87.56 87 ASN A O 1
ATOM 702 N N . VAL A 1 88 ? 12.317 2.654 -0.244 1.00 86.12 88 VAL A N 1
ATOM 703 C CA . VAL A 1 88 ? 12.457 1.284 -0.764 1.00 86.12 88 VAL A CA 1
ATOM 704 C C . VAL A 1 88 ? 11.913 1.178 -2.189 1.00 86.12 88 VAL A C 1
ATOM 706 O O . VAL A 1 88 ? 12.586 0.635 -3.069 1.00 86.12 88 VAL A O 1
ATOM 709 N N . LYS A 1 89 ? 10.734 1.756 -2.444 1.00 89.12 89 LYS A N 1
ATOM 710 C CA . LYS A 1 89 ? 10.104 1.788 -3.769 1.00 89.12 89 LYS A CA 1
ATOM 711 C C . LYS A 1 89 ? 10.988 2.476 -4.816 1.00 89.12 89 LYS A C 1
ATOM 713 O O . LYS A 1 89 ? 11.257 1.925 -5.882 1.00 89.12 89 LYS A O 1
ATOM 718 N N . LEU A 1 90 ? 11.472 3.682 -4.513 1.00 90.12 90 LEU A N 1
ATOM 719 C CA . LEU A 1 90 ? 12.299 4.473 -5.429 1.00 90.12 90 LEU A CA 1
ATOM 720 C C . LEU A 1 90 ? 13.664 3.822 -5.681 1.00 90.12 90 LEU A C 1
ATOM 722 O O . LEU A 1 90 ? 14.102 3.763 -6.830 1.00 90.12 90 LEU A O 1
ATOM 726 N N . THR A 1 91 ? 14.304 3.271 -4.646 1.00 87.75 91 THR A N 1
ATOM 727 C CA . THR A 1 91 ? 15.553 2.510 -4.784 1.00 87.75 91 THR A CA 1
ATOM 728 C C . THR A 1 91 ? 15.352 1.285 -5.666 1.00 87.75 91 THR A C 1
ATOM 730 O O . THR A 1 91 ? 16.115 1.075 -6.608 1.00 87.75 91 THR A O 1
ATOM 733 N N . THR A 1 92 ? 14.296 0.509 -5.413 1.00 86.50 92 THR A N 1
ATOM 734 C CA . THR A 1 92 ? 13.962 -0.685 -6.199 1.00 86.50 92 THR A CA 1
ATOM 735 C C . THR A 1 92 ? 13.736 -0.323 -7.662 1.00 86.50 92 THR A C 1
ATOM 737 O O . THR A 1 92 ? 14.326 -0.934 -8.552 1.00 86.50 92 THR A O 1
ATOM 740 N N . ARG A 1 93 ? 12.961 0.734 -7.926 1.00 90.00 93 ARG A N 1
ATOM 741 C CA . ARG A 1 93 ? 12.725 1.237 -9.281 1.00 90.00 93 ARG A CA 1
ATOM 742 C C . ARG A 1 93 ? 14.020 1.667 -9.967 1.00 90.00 93 ARG A C 1
ATOM 744 O O . ARG A 1 93 ? 14.236 1.282 -11.113 1.00 90.00 93 ARG A O 1
ATOM 751 N N . CYS A 1 94 ? 14.893 2.408 -9.288 1.00 90.12 94 CYS A N 1
ATOM 752 C CA . CYS A 1 94 ? 16.167 2.847 -9.855 1.00 90.12 94 CYS A CA 1
ATOM 753 C C . CYS A 1 94 ? 17.047 1.651 -10.258 1.00 90.12 94 CYS A C 1
ATOM 755 O O . CYS A 1 94 ? 17.508 1.580 -11.396 1.00 90.12 94 CYS A O 1
ATOM 757 N N . VAL A 1 95 ? 17.204 0.672 -9.359 1.00 87.06 95 VAL A N 1
ATOM 758 C CA . VAL A 1 95 ? 18.011 -0.539 -9.593 1.00 87.06 95 VAL A CA 1
ATOM 759 C C . VAL A 1 95 ? 17.445 -1.378 -10.739 1.00 87.06 95 VAL A C 1
ATOM 761 O O . VAL A 1 95 ? 18.188 -1.805 -11.620 1.00 87.06 95 VAL A O 1
ATOM 764 N N . LEU A 1 96 ? 16.128 -1.602 -10.760 1.00 87.81 96 LEU A N 1
ATOM 765 C CA . LEU A 1 96 ? 15.482 -2.382 -11.817 1.00 87.81 96 LEU A CA 1
ATOM 766 C C . LEU A 1 96 ? 15.596 -1.697 -13.182 1.00 87.81 96 LEU A C 1
ATOM 768 O O . LEU A 1 96 ? 15.845 -2.369 -14.179 1.00 87.81 96 LEU A O 1
ATOM 772 N N . THR A 1 97 ? 15.449 -0.372 -13.229 1.00 91.12 97 THR A N 1
ATOM 773 C CA . THR A 1 97 ? 15.565 0.396 -14.478 1.00 91.12 97 THR A CA 1
ATOM 774 C C . THR A 1 97 ? 16.983 0.333 -15.033 1.00 91.12 97 THR A C 1
ATOM 776 O O . THR A 1 97 ? 17.150 0.064 -16.221 1.00 91.12 97 THR A O 1
ATOM 779 N N . ASP A 1 98 ? 18.003 0.514 -14.186 1.00 91.69 98 ASP A N 1
ATOM 780 C CA . ASP A 1 98 ? 19.404 0.422 -14.615 1.00 91.69 98 ASP A CA 1
ATOM 781 C C . ASP A 1 98 ? 19.743 -0.998 -15.081 1.00 91.69 98 ASP A C 1
ATOM 783 O O . ASP A 1 98 ? 20.358 -1.176 -16.132 1.00 91.69 98 ASP A O 1
ATOM 787 N N . ARG A 1 99 ? 19.260 -2.023 -14.365 1.00 89.69 99 ARG A N 1
ATOM 788 C CA . ARG A 1 99 ? 19.482 -3.422 -14.745 1.00 89.69 99 ARG A CA 1
ATOM 789 C C . ARG A 1 99 ? 18.823 -3.780 -16.075 1.00 89.69 99 ARG A C 1
ATOM 791 O O . ARG A 1 99 ? 19.423 -4.486 -16.882 1.00 89.69 99 ARG A O 1
ATOM 798 N N . LEU A 1 100 ? 17.610 -3.287 -16.321 1.00 91.00 100 LEU A N 1
ATOM 799 C CA . LEU A 1 100 ? 16.939 -3.450 -17.609 1.00 91.00 100 LEU A CA 1
ATOM 800 C C . LEU A 1 100 ? 17.689 -2.707 -18.720 1.00 91.00 100 LEU A C 1
ATOM 802 O O . LEU A 1 100 ? 17.831 -3.249 -19.814 1.00 91.00 100 LEU A O 1
ATOM 806 N N . PHE A 1 101 ? 18.207 -1.503 -18.452 1.00 93.56 101 PHE A N 1
ATOM 807 C CA . PHE A 1 101 ? 19.018 -0.770 -19.423 1.00 93.56 101 PHE A CA 1
ATOM 808 C C . PHE A 1 101 ? 20.288 -1.563 -19.775 1.00 93.56 101 PHE A C 1
ATOM 810 O O . PHE A 1 101 ? 20.571 -1.790 -20.953 1.00 93.56 101 PHE A O 1
ATOM 817 N N . GLU A 1 102 ? 20.998 -2.069 -18.764 1.00 92.19 102 GLU A N 1
ATOM 818 C CA . GLU A 1 102 ? 22.170 -2.936 -18.915 1.00 92.19 102 GLU A CA 1
ATOM 819 C C . GLU A 1 102 ? 21.846 -4.183 -19.756 1.00 92.19 102 GLU A C 1
ATOM 821 O O . GLU A 1 102 ? 22.526 -4.448 -20.747 1.00 92.19 102 GLU A O 1
ATOM 826 N N . GLU A 1 103 ? 20.769 -4.905 -19.440 1.00 92.38 103 GLU A N 1
ATOM 827 C CA . GLU A 1 103 ? 20.348 -6.099 -20.184 1.00 92.38 103 GLU A CA 1
ATOM 828 C C . GLU A 1 103 ? 20.061 -5.786 -21.662 1.00 92.38 103 GLU A C 1
ATOM 830 O O . GLU A 1 103 ? 20.522 -6.496 -22.559 1.00 92.38 103 GLU A O 1
ATOM 835 N N . LYS A 1 104 ? 19.340 -4.694 -21.950 1.00 92.94 104 LYS A N 1
ATOM 836 C CA . LYS A 1 104 ? 19.058 -4.285 -23.335 1.00 92.94 104 LYS A CA 1
ATOM 837 C C . LYS A 1 104 ? 20.330 -3.904 -24.091 1.00 92.94 104 LYS A C 1
ATOM 839 O O . LYS A 1 104 ? 20.411 -4.199 -25.286 1.00 92.94 104 LYS A O 1
ATOM 844 N N . THR A 1 105 ? 21.311 -3.296 -23.419 1.00 94.25 105 THR A N 1
ATOM 845 C CA . THR A 1 105 ? 22.625 -3.027 -24.023 1.00 94.25 105 THR A CA 1
ATOM 846 C C . THR A 1 105 ? 23.428 -4.306 -24.262 1.00 94.25 105 THR A C 1
ATOM 848 O O . THR A 1 105 ? 24.021 -4.454 -25.325 1.00 94.25 105 THR A O 1
ATOM 851 N N . ALA A 1 106 ? 23.377 -5.274 -23.343 1.00 93.25 106 ALA A N 1
ATOM 852 C CA . ALA A 1 106 ? 24.086 -6.548 -23.465 1.00 93.25 106 ALA A CA 1
ATOM 853 C C . ALA A 1 106 ? 23.556 -7.417 -24.620 1.00 93.25 106 ALA A C 1
ATOM 855 O O . ALA A 1 106 ? 24.331 -8.078 -25.303 1.00 93.25 106 ALA A O 1
ATOM 856 N N . ILE A 1 107 ? 22.245 -7.380 -24.882 1.00 95.12 107 ILE A N 1
ATOM 857 C CA . ILE A 1 107 ? 21.616 -8.081 -26.020 1.00 95.12 107 ILE A CA 1
ATOM 858 C C . ILE A 1 107 ? 21.840 -7.315 -27.347 1.00 95.12 107 ILE A C 1
ATOM 860 O O . ILE A 1 107 ? 21.400 -7.756 -28.406 1.00 95.12 107 ILE A O 1
ATOM 864 N N . GLY A 1 108 ? 22.496 -6.148 -27.320 1.00 94.75 108 GLY A N 1
ATOM 865 C CA . GLY A 1 108 ? 22.733 -5.317 -28.505 1.00 94.75 108 GLY A CA 1
ATOM 866 C C . GLY A 1 108 ? 21.482 -4.606 -29.031 1.00 94.75 108 GLY A C 1
ATOM 867 O O . GLY A 1 108 ? 21.494 -4.076 -30.137 1.00 94.75 108 GLY A O 1
ATOM 868 N N . ARG A 1 109 ? 20.386 -4.578 -28.255 1.00 93.69 109 ARG A N 1
ATOM 869 C CA . ARG A 1 109 ? 19.164 -3.841 -28.629 1.00 93.69 109 ARG A CA 1
ATOM 870 C C . ARG A 1 109 ? 19.302 -2.337 -28.427 1.00 93.69 109 ARG A C 1
ATOM 872 O O . ARG A 1 109 ? 18.595 -1.575 -29.074 1.00 93.69 109 ARG A O 1
ATOM 879 N N . LEU A 1 110 ? 20.168 -1.926 -27.506 1.00 95.31 110 LEU A N 1
ATOM 880 C CA . LEU A 1 110 ? 20.533 -0.536 -27.263 1.00 95.31 110 LEU A CA 1
ATOM 881 C C . LEU A 1 110 ? 22.053 -0.396 -27.331 1.00 95.31 110 LEU A C 1
ATOM 883 O O . LEU A 1 110 ? 22.783 -1.314 -26.965 1.00 95.31 110 LEU A O 1
ATOM 887 N N . ASN A 1 111 ? 22.532 0.764 -27.775 1.00 96.06 111 ASN A N 1
ATOM 888 C CA . ASN A 1 111 ? 23.961 1.050 -27.820 1.00 96.06 111 ASN A CA 1
ATOM 889 C C . ASN A 1 111 ? 24.488 1.347 -26.399 1.00 96.06 111 ASN A C 1
ATOM 891 O O . ASN A 1 111 ? 23.928 2.180 -25.682 1.00 96.06 111 ASN A O 1
ATOM 895 N N . SER A 1 112 ? 25.570 0.675 -25.997 1.00 96.38 112 SER A N 1
ATOM 896 C CA . SER A 1 112 ? 26.206 0.827 -24.681 1.00 96.38 112 SER A CA 1
ATOM 897 C C . SER A 1 112 ? 26.783 2.228 -24.436 1.00 96.38 112 SER A C 1
ATOM 899 O O . SER A 1 112 ? 26.917 2.636 -23.280 1.00 96.38 112 SER A O 1
ATOM 901 N N . ILE A 1 113 ? 27.070 2.991 -25.499 1.00 96.62 113 ILE A N 1
ATOM 902 C CA . ILE A 1 113 ? 27.551 4.378 -25.420 1.00 96.62 113 ILE A CA 1
ATOM 903 C C . ILE A 1 113 ? 26.564 5.250 -24.642 1.00 96.62 113 ILE A C 1
ATOM 905 O O . ILE A 1 113 ? 26.999 6.019 -23.792 1.00 96.62 113 ILE A O 1
ATOM 909 N N . HIS A 1 114 ? 25.255 5.087 -24.854 1.00 95.56 114 HIS A N 1
ATOM 910 C CA . HIS A 1 114 ? 24.228 5.873 -24.162 1.00 95.56 114 HIS A CA 1
ATOM 911 C C . HIS A 1 114 ? 24.247 5.650 -22.650 1.00 95.56 114 HIS A C 1
ATOM 913 O O . HIS A 1 114 ? 24.359 6.599 -21.877 1.00 95.56 114 HIS A O 1
ATOM 919 N N . ARG A 1 115 ? 24.248 4.384 -22.214 1.00 94.06 115 ARG A N 1
ATOM 920 C CA . ARG A 1 115 ? 24.310 4.052 -20.785 1.00 94.06 115 ARG A CA 1
ATOM 921 C C . ARG A 1 115 ? 25.596 4.576 -20.141 1.00 94.06 115 ARG A C 1
ATOM 923 O O . ARG A 1 115 ? 25.547 5.167 -19.068 1.00 94.06 115 ARG A O 1
ATOM 930 N N . ASN A 1 116 ? 26.741 4.407 -20.804 1.00 93.69 116 ASN A N 1
ATOM 931 C CA . ASN A 1 116 ? 28.023 4.906 -20.302 1.00 93.69 116 ASN A CA 1
ATOM 932 C C . ASN A 1 116 ? 28.088 6.440 -20.273 1.00 93.69 116 ASN A C 1
ATOM 934 O O . ASN A 1 116 ? 28.650 7.004 -19.337 1.00 93.69 116 ASN A O 1
ATOM 938 N N . ALA A 1 117 ? 27.519 7.115 -21.273 1.00 94.88 117 ALA A N 1
ATOM 939 C CA . ALA A 1 117 ? 27.418 8.568 -21.305 1.00 94.88 117 ALA A CA 1
ATOM 940 C C . ALA A 1 117 ? 26.534 9.073 -20.161 1.00 94.88 117 ALA A C 1
ATOM 942 O O . ALA A 1 117 ? 26.923 10.009 -19.470 1.00 94.88 117 ALA A O 1
ATOM 943 N N . TRP A 1 118 ? 25.402 8.414 -19.902 1.00 94.12 118 TRP A N 1
ATOM 944 C CA . TRP A 1 118 ? 24.533 8.740 -18.775 1.00 94.12 118 TRP A CA 1
ATOM 945 C C . TRP A 1 118 ? 25.233 8.535 -17.424 1.00 94.12 118 TRP A C 1
ATOM 947 O O . TRP A 1 118 ? 25.180 9.429 -16.586 1.00 94.12 118 TRP A O 1
ATOM 957 N N . LEU A 1 119 ? 25.961 7.428 -17.234 1.00 90.38 119 LEU A N 1
ATOM 958 C CA . LEU A 1 119 ? 26.731 7.168 -16.006 1.00 90.38 119 LEU A CA 1
ATOM 959 C C . LEU A 1 119 ? 27.869 8.176 -15.777 1.00 90.38 119 LEU A C 1
ATOM 961 O O . LEU A 1 119 ? 28.218 8.452 -14.636 1.00 90.38 119 LEU A O 1
ATOM 965 N N . LYS A 1 120 ? 28.465 8.712 -16.848 1.00 91.50 120 LYS A N 1
ATOM 966 C CA . LYS A 1 120 ? 29.544 9.714 -16.774 1.00 91.50 120 LYS A CA 1
ATOM 967 C C . LYS A 1 120 ? 29.037 11.153 -16.728 1.00 91.50 120 LYS A C 1
ATOM 969 O O . LYS A 1 120 ? 29.825 12.060 -16.461 1.00 91.50 120 LYS A O 1
ATOM 974 N N . LYS A 1 121 ? 27.765 11.383 -17.058 1.00 89.50 121 LYS A N 1
ATOM 975 C CA . LYS A 1 121 ? 27.184 12.722 -17.075 1.00 89.50 121 LYS A CA 1
ATOM 976 C C . LYS A 1 121 ? 27.239 13.290 -15.651 1.00 89.50 121 LYS A C 1
ATOM 978 O O . LYS A 1 121 ? 26.933 12.565 -14.709 1.00 89.50 121 LYS A O 1
ATOM 983 N N . PRO A 1 122 ? 27.619 14.562 -15.462 1.00 83.38 122 PRO A N 1
ATOM 984 C CA . PRO A 1 122 ? 27.419 15.219 -14.184 1.00 83.38 122 PRO A CA 1
ATOM 985 C C . PRO A 1 122 ? 25.915 15.362 -13.972 1.00 83.38 122 PRO A C 1
ATOM 987 O O . PRO A 1 122 ? 25.216 15.980 -14.778 1.00 83.38 122 PRO A O 1
ATOM 990 N N . HIS A 1 123 ? 25.413 14.754 -12.910 1.00 82.31 123 HIS A N 1
ATOM 991 C CA . HIS A 1 123 ? 24.061 15.014 -12.437 1.00 82.31 123 HIS A CA 1
ATOM 992 C C . HIS A 1 123 ? 24.154 15.936 -11.230 1.00 82.31 123 HIS A C 1
ATOM 994 O O . HIS A 1 123 ? 25.236 16.123 -10.671 1.00 82.31 123 HIS A O 1
ATOM 1000 N N . ASP A 1 124 ? 23.019 16.490 -10.808 1.00 80.38 124 ASP A N 1
ATOM 1001 C CA . ASP A 1 124 ? 22.944 17.373 -9.632 1.00 80.38 124 ASP A CA 1
ATOM 1002 C C . ASP A 1 124 ? 23.477 16.701 -8.349 1.00 80.38 124 ASP A C 1
ATOM 1004 O O . ASP A 1 124 ? 23.754 17.357 -7.346 1.00 80.38 124 ASP A O 1
ATOM 1008 N N . TYR A 1 125 ? 23.653 15.381 -8.403 1.00 77.12 125 TYR A N 1
ATOM 1009 C CA . TYR A 1 125 ? 24.209 14.533 -7.371 1.00 77.12 125 TYR A CA 1
ATOM 1010 C C . TYR A 1 125 ? 25.214 13.565 -8.005 1.00 77.12 125 TYR A C 1
ATOM 1012 O O . TYR A 1 125 ? 25.026 13.117 -9.136 1.00 77.12 125 TYR A O 1
ATOM 1020 N N . GLU A 1 126 ? 26.287 13.238 -7.286 1.00 72.81 126 GLU A N 1
ATOM 1021 C CA . GLU A 1 126 ? 27.310 12.297 -7.748 1.00 72.81 126 GLU A CA 1
ATOM 1022 C C . GLU A 1 126 ? 26.699 10.892 -7.895 1.00 72.81 126 GLU A C 1
ATOM 1024 O O . GLU A 1 126 ? 26.576 10.169 -6.909 1.00 72.81 126 GLU A O 1
ATOM 1029 N N . ILE A 1 127 ? 26.289 10.521 -9.117 1.00 65.50 127 ILE A N 1
ATOM 1030 C CA . ILE A 1 127 ? 25.679 9.214 -9.390 1.00 65.50 127 ILE A CA 1
ATOM 1031 C C . ILE A 1 127 ? 26.762 8.141 -9.359 1.00 65.50 127 ILE A C 1
ATOM 1033 O O . ILE A 1 127 ? 27.425 7.859 -10.356 1.00 65.50 127 ILE A O 1
ATOM 1037 N N . ASP A 1 128 ? 26.884 7.475 -8.221 1.00 77.56 128 ASP A N 1
ATOM 1038 C CA . ASP A 1 128 ? 27.354 6.098 -8.190 1.00 77.56 128 ASP A CA 1
ATOM 1039 C C . ASP A 1 128 ? 26.159 5.254 -7.744 1.00 77.56 128 ASP A C 1
ATOM 1041 O O . ASP A 1 128 ? 25.841 5.250 -6.555 1.00 77.56 128 ASP A O 1
ATOM 1045 N N . PRO A 1 129 ? 25.502 4.499 -8.648 1.00 68.56 129 PRO A N 1
ATOM 1046 C CA . PRO A 1 129 ? 24.321 3.716 -8.298 1.00 68.56 129 PRO A CA 1
ATOM 1047 C C . PRO A 1 129 ? 24.574 2.776 -7.113 1.00 68.56 129 PRO A C 1
ATOM 1049 O O . PRO A 1 129 ? 23.671 2.512 -6.323 1.00 68.56 129 PRO A O 1
ATOM 1052 N N . LYS A 1 130 ? 25.818 2.301 -6.934 1.00 76.44 130 LYS A N 1
ATOM 1053 C CA . LYS A 1 130 ? 26.204 1.470 -5.786 1.00 76.44 130 LYS A CA 1
ATOM 1054 C C . LYS A 1 130 ? 26.384 2.287 -4.512 1.00 76.44 130 LYS A C 1
ATOM 1056 O O . LYS A 1 130 ? 26.183 1.750 -3.421 1.00 76.44 130 LYS A O 1
ATOM 1061 N N . LYS A 1 131 ? 26.839 3.536 -4.606 1.00 81.12 131 LYS A N 1
ATOM 1062 C CA . LYS A 1 131 ? 26.926 4.469 -3.473 1.00 81.12 131 LYS A CA 1
ATOM 1063 C C . LYS A 1 131 ? 25.531 4.920 -3.057 1.00 81.12 131 LYS A C 1
ATOM 1065 O O . LYS A 1 131 ? 25.224 4.815 -1.876 1.00 81.12 131 LYS A O 1
ATOM 1070 N N . ASP A 1 132 ? 24.676 5.285 -4.006 1.00 73.06 132 ASP A N 1
ATOM 1071 C CA . ASP A 1 132 ? 23.301 5.732 -3.764 1.00 73.06 132 ASP A CA 1
ATOM 1072 C C . ASP A 1 132 ? 22.441 4.596 -3.206 1.00 73.06 132 ASP A C 1
ATOM 1074 O O . ASP A 1 132 ? 21.717 4.784 -2.231 1.00 73.06 132 ASP A O 1
ATOM 1078 N N . GLN A 1 133 ? 22.591 3.374 -3.729 1.00 71.56 133 GLN A N 1
ATOM 1079 C CA . GLN A 1 133 ? 21.939 2.193 -3.161 1.00 71.56 133 GLN A CA 1
ATOM 1080 C C . GLN A 1 133 ? 22.429 1.903 -1.736 1.00 71.56 133 GLN A C 1
ATOM 1082 O O . GLN A 1 133 ? 21.622 1.571 -0.868 1.00 71.56 133 GLN A O 1
ATOM 1087 N N . ARG A 1 134 ? 23.737 2.036 -1.467 1.00 80.88 134 ARG A N 1
ATOM 1088 C CA . ARG A 1 134 ? 24.287 1.881 -0.110 1.00 80.88 134 ARG A CA 1
ATOM 1089 C C . ARG A 1 134 ? 23.783 2.970 0.833 1.00 80.88 134 ARG A C 1
ATOM 1091 O O . ARG A 1 134 ? 23.432 2.645 1.961 1.00 80.88 134 ARG A O 1
ATOM 1098 N N . ALA A 1 135 ? 23.714 4.218 0.379 1.00 77.06 135 ALA A N 1
ATOM 1099 C CA . ALA A 1 135 ? 23.192 5.338 1.151 1.00 77.06 135 ALA A CA 1
ATOM 1100 C C . ALA A 1 135 ? 21.701 5.148 1.462 1.00 77.06 135 ALA A C 1
ATOM 1102 O O . ALA A 1 135 ? 21.306 5.247 2.618 1.00 77.06 135 ALA A O 1
ATOM 1103 N N . ALA A 1 136 ? 20.889 4.775 0.471 1.00 70.62 136 ALA A N 1
ATOM 1104 C CA . ALA A 1 136 ? 19.477 4.469 0.676 1.00 70.62 136 ALA A CA 1
ATOM 1105 C C . ALA A 1 136 ? 19.284 3.293 1.647 1.00 70.62 136 ALA A C 1
ATOM 1107 O O . ALA A 1 136 ? 18.489 3.389 2.576 1.00 70.62 136 ALA A O 1
ATOM 1108 N N . ALA A 1 137 ? 20.050 2.209 1.490 1.00 75.75 137 ALA A N 1
ATOM 1109 C CA . ALA A 1 137 ? 19.994 1.061 2.395 1.00 75.75 137 ALA A CA 1
ATOM 1110 C C . ALA A 1 137 ? 20.445 1.408 3.824 1.00 75.75 137 ALA A C 1
ATOM 1112 O O . ALA A 1 137 ? 19.925 0.856 4.791 1.00 75.75 137 ALA A O 1
ATOM 1113 N N . GLU A 1 138 ? 21.420 2.305 3.972 1.00 84.81 138 GLU A N 1
ATOM 1114 C CA . GLU A 1 138 ? 21.849 2.831 5.266 1.00 84.81 138 GLU A CA 1
ATOM 1115 C C . GLU A 1 138 ? 20.742 3.654 5.930 1.00 84.81 138 GLU A C 1
ATOM 1117 O O . GLU A 1 138 ? 20.442 3.447 7.103 1.00 84.81 138 GLU A O 1
ATOM 1122 N N . GLU A 1 139 ? 20.099 4.550 5.183 1.00 77.44 139 GLU A N 1
ATOM 1123 C CA . GLU A 1 139 ? 19.013 5.383 5.698 1.00 77.44 139 GLU A CA 1
ATOM 1124 C C . GLU A 1 139 ? 17.770 4.559 6.048 1.00 77.44 139 GLU A C 1
ATOM 1126 O O . GLU A 1 139 ? 17.213 4.751 7.126 1.00 77.44 139 GLU A O 1
ATOM 1131 N N . VAL A 1 140 ? 17.404 3.573 5.223 1.00 73.75 140 VAL A N 1
ATOM 1132 C CA . VAL A 1 140 ? 16.363 2.579 5.544 1.00 73.75 140 VAL A CA 1
ATOM 1133 C C . VAL A 1 140 ? 16.706 1.844 6.839 1.00 73.75 140 VAL A C 1
ATOM 1135 O O . VAL A 1 140 ? 15.872 1.748 7.732 1.00 73.75 140 VAL A O 1
ATOM 1138 N N . ARG A 1 141 ? 17.954 1.387 7.010 1.00 86.88 141 ARG A N 1
ATOM 1139 C CA . ARG A 1 141 ? 18.373 0.694 8.239 1.00 86.88 141 ARG A CA 1
ATOM 1140 C C . ARG A 1 141 ? 18.274 1.592 9.474 1.00 86.88 141 ARG A C 1
ATOM 1142 O O . ARG A 1 141 ? 17.831 1.139 10.527 1.00 86.88 141 ARG A O 1
ATOM 1149 N N . LYS A 1 142 ? 18.679 2.860 9.358 1.00 84.12 142 LYS A N 1
ATOM 1150 C CA . LYS A 1 142 ? 18.563 3.843 10.446 1.00 84.12 142 LYS A CA 1
ATOM 1151 C C . LYS A 1 142 ? 17.102 4.142 10.780 1.00 84.12 142 LYS A C 1
ATOM 1153 O O . LYS A 1 142 ? 16.766 4.188 11.961 1.00 84.12 142 LYS A O 1
ATOM 1158 N N . LEU A 1 143 ? 16.246 4.322 9.770 1.00 75.06 143 LEU A N 1
ATOM 1159 C CA . LEU A 1 143 ? 14.806 4.517 9.955 1.00 75.06 143 LEU A CA 1
ATOM 1160 C C . LEU A 1 143 ? 14.173 3.305 10.635 1.00 75.06 143 LEU A C 1
ATOM 1162 O O . LEU A 1 143 ? 13.487 3.481 11.631 1.00 75.06 143 LEU A O 1
ATOM 1166 N N . GLN A 1 144 ? 14.474 2.089 10.180 1.00 80.19 144 GLN A N 1
ATOM 1167 C CA . GLN A 1 144 ? 14.003 0.849 10.805 1.00 80.19 144 GLN A CA 1
ATOM 1168 C C . GLN A 1 144 ? 14.404 0.756 12.277 1.00 80.19 144 GLN A C 1
ATOM 1170 O O . GLN A 1 144 ? 13.575 0.414 13.111 1.00 80.19 144 GLN A O 1
ATOM 1175 N N . GLY A 1 145 ? 15.643 1.125 12.620 1.00 85.88 145 GLY A N 1
ATOM 1176 C CA . GLY A 1 145 ? 16.069 1.200 14.018 1.00 85.88 145 GLY A CA 1
ATOM 1177 C C . GLY A 1 145 ? 15.216 2.162 14.855 1.00 85.88 145 GLY A C 1
ATOM 1178 O O . GLY A 1 145 ? 14.899 1.855 16.002 1.00 85.88 145 GLY A O 1
ATOM 1179 N N . LYS A 1 146 ? 14.803 3.301 14.282 1.00 80.81 146 LYS A N 1
ATOM 1180 C CA . LYS A 1 146 ? 13.914 4.260 14.955 1.00 80.81 146 LYS A CA 1
ATOM 1181 C C . LYS A 1 146 ? 12.461 3.794 15.027 1.00 80.81 146 LYS A C 1
ATOM 1183 O O . LYS A 1 146 ? 11.852 3.989 16.071 1.00 80.81 146 LYS A O 1
ATOM 1188 N N . LEU A 1 147 ? 11.942 3.155 13.977 1.00 77.06 147 LEU A N 1
ATOM 1189 C CA . LEU A 1 147 ? 10.603 2.555 13.971 1.00 77.06 147 LEU A CA 1
ATOM 1190 C C . LEU A 1 147 ? 10.482 1.510 15.089 1.00 77.06 147 LEU A C 1
ATOM 1192 O O . LEU A 1 147 ? 9.554 1.575 15.884 1.00 77.06 147 LEU A O 1
ATOM 1196 N N . THR A 1 148 ? 11.473 0.622 15.232 1.00 87.31 148 THR A N 1
ATOM 1197 C CA . THR A 1 148 ? 11.492 -0.362 16.326 1.00 87.31 148 THR A CA 1
ATOM 1198 C C . THR A 1 148 ? 11.509 0.313 17.699 1.00 87.31 148 THR A C 1
ATOM 1200 O O . THR A 1 148 ? 10.755 -0.080 18.583 1.00 87.31 148 THR A O 1
ATOM 1203 N N . ALA A 1 149 ? 12.325 1.357 17.884 1.00 82.81 149 ALA A N 1
ATOM 1204 C CA . ALA A 1 149 ? 12.366 2.097 19.148 1.00 82.81 149 ALA A CA 1
ATOM 1205 C C . ALA A 1 149 ? 11.034 2.814 19.457 1.00 82.81 149 ALA A C 1
ATOM 1207 O O . ALA A 1 149 ? 10.623 2.880 20.613 1.00 82.81 149 ALA A O 1
ATOM 1208 N N . GLN A 1 150 ? 10.348 3.333 18.433 1.00 78.69 150 GLN A N 1
ATOM 1209 C CA . GLN A 1 150 ? 9.012 3.924 18.552 1.00 78.69 150 GLN A CA 1
ATOM 1210 C C . GLN A 1 150 ? 7.956 2.887 18.935 1.00 78.69 150 GLN A C 1
ATOM 1212 O O . GLN A 1 150 ? 7.146 3.145 19.822 1.00 78.69 150 GLN A O 1
ATOM 1217 N N . ASP A 1 151 ? 7.970 1.719 18.294 1.00 78.25 151 ASP A N 1
ATOM 1218 C CA . ASP A 1 151 ? 7.045 0.627 18.599 1.00 78.25 151 ASP A CA 1
ATOM 1219 C C . ASP A 1 151 ? 7.210 0.132 20.041 1.00 78.25 151 ASP A C 1
ATOM 1221 O O . ASP A 1 151 ? 6.217 -0.112 20.732 1.00 78.25 151 ASP A O 1
ATOM 1225 N N . GLU A 1 152 ? 8.453 0.031 20.520 1.00 89.81 152 GLU A N 1
ATOM 1226 C CA . GLU A 1 152 ? 8.756 -0.298 21.914 1.00 89.81 152 GLU A CA 1
ATOM 1227 C C . GLU A 1 152 ? 8.204 0.759 22.884 1.00 89.81 152 GLU A C 1
ATOM 1229 O O . GLU A 1 152 ? 7.614 0.401 23.905 1.00 89.81 152 GLU A O 1
ATOM 1234 N N . GLU A 1 153 ? 8.337 2.049 22.567 1.00 81.25 153 GLU A N 1
ATOM 1235 C CA . GLU A 1 153 ? 7.814 3.131 23.410 1.00 81.25 153 GLU A CA 1
ATOM 1236 C C . GLU A 1 153 ? 6.279 3.158 23.427 1.00 81.25 153 GLU A C 1
ATOM 1238 O O . GLU A 1 153 ? 5.658 3.240 24.487 1.00 81.25 153 GLU A O 1
ATOM 1243 N N . LEU A 1 154 ? 5.640 2.985 22.267 1.00 77.00 154 LEU A N 1
ATOM 1244 C CA . LEU A 1 154 ? 4.185 2.860 22.174 1.00 77.00 154 LEU A CA 1
ATOM 1245 C C . LEU A 1 154 ? 3.664 1.645 22.948 1.00 77.00 154 LEU A C 1
ATOM 1247 O O . LEU A 1 154 ? 2.589 1.719 23.548 1.00 77.00 154 LEU A O 1
ATOM 1251 N N . ALA A 1 155 ? 4.396 0.528 22.945 1.00 88.06 155 ALA A N 1
ATOM 1252 C CA . ALA A 1 155 ? 4.051 -0.636 23.750 1.00 88.06 155 ALA A CA 1
ATOM 1253 C C . ALA A 1 155 ? 4.086 -0.303 25.251 1.00 88.06 155 ALA A C 1
ATOM 1255 O O . ALA A 1 155 ? 3.098 -0.564 25.942 1.00 88.06 155 ALA A O 1
ATOM 1256 N N . ARG A 1 156 ? 5.145 0.365 25.733 1.00 92.38 156 ARG A N 1
ATOM 1257 C CA . ARG A 1 156 ? 5.248 0.808 27.137 1.00 92.38 156 ARG A CA 1
ATOM 1258 C C . ARG A 1 156 ? 4.122 1.758 27.538 1.00 92.38 156 ARG A C 1
ATOM 1260 O O . ARG A 1 156 ? 3.509 1.572 28.586 1.00 92.38 156 ARG A O 1
ATOM 1267 N N . LEU A 1 157 ? 3.808 2.753 26.708 1.00 80.25 157 LEU A N 1
ATOM 1268 C CA . LEU A 1 157 ? 2.739 3.713 27.006 1.00 80.25 157 LEU A CA 1
ATOM 1269 C C . LEU A 1 157 ? 1.361 3.047 27.055 1.00 80.25 157 LEU A C 1
ATOM 1271 O O . LEU A 1 157 ? 0.538 3.374 27.910 1.00 80.25 157 LEU A O 1
ATOM 1275 N N . ARG A 1 158 ? 1.102 2.072 26.177 1.00 83.75 158 ARG A N 1
ATOM 1276 C CA . ARG A 1 158 ? -0.139 1.283 26.215 1.00 83.75 158 ARG A CA 1
ATOM 1277 C C . ARG A 1 158 ? -0.243 0.447 27.489 1.00 83.75 158 ARG A C 1
ATOM 1279 O O . ARG A 1 158 ? -1.328 0.378 28.065 1.00 83.75 158 ARG A O 1
ATOM 1286 N N . GLU A 1 159 ? 0.856 -0.158 27.935 1.00 91.56 159 GLU A N 1
ATOM 1287 C CA . GLU A 1 159 ? 0.915 -0.875 29.215 1.00 91.56 159 GLU A CA 1
ATOM 1288 C C . GLU A 1 159 ? 0.651 0.065 30.399 1.00 91.56 159 GLU A C 1
ATOM 1290 O O . GLU A 1 159 ? -0.147 -0.273 31.273 1.00 91.56 159 GLU A O 1
ATOM 1295 N N . LEU A 1 160 ? 1.223 1.274 30.388 1.00 86.75 160 LEU A N 1
ATOM 1296 C CA . LEU A 1 160 ? 0.985 2.294 31.414 1.00 86.75 160 LEU A CA 1
ATOM 1297 C C . LEU A 1 160 ? -0.487 2.728 31.467 1.00 86.75 160 LEU A C 1
ATOM 1299 O O . LEU A 1 160 ? -1.086 2.748 32.539 1.00 86.75 160 LEU A O 1
ATOM 1303 N N . ILE A 1 161 ? -1.100 3.014 30.313 1.00 83.56 161 ILE A N 1
ATOM 1304 C CA . ILE A 1 161 ? -2.531 3.351 30.225 1.00 83.56 161 ILE A CA 1
ATOM 1305 C C . ILE A 1 161 ? -3.389 2.202 30.764 1.00 83.56 161 ILE A C 1
ATOM 1307 O O . ILE A 1 161 ? -4.390 2.433 31.442 1.00 83.56 161 ILE A O 1
ATOM 1311 N N . HIS A 1 162 ? -3.020 0.956 30.461 1.00 87.44 162 HIS A N 1
ATOM 1312 C CA . HIS A 1 162 ? -3.733 -0.209 30.968 1.00 87.44 162 HIS A CA 1
ATOM 1313 C C . HIS A 1 162 ? -3.605 -0.338 32.493 1.00 87.44 162 HIS A C 1
ATOM 1315 O O . HIS A 1 162 ? -4.607 -0.598 33.154 1.00 87.44 162 HIS A O 1
ATOM 1321 N N . ALA A 1 163 ? -2.415 -0.114 33.057 1.00 87.94 163 ALA A N 1
ATOM 1322 C CA . ALA A 1 163 ? -2.197 -0.111 34.504 1.00 87.94 163 ALA A CA 1
ATOM 1323 C C . ALA A 1 163 ? -3.025 0.983 35.202 1.00 87.94 163 ALA A C 1
ATOM 1325 O O . ALA A 1 163 ? -3.779 0.681 36.122 1.00 87.94 163 ALA A O 1
ATOM 1326 N N . MET A 1 164 ? -3.008 2.217 34.679 1.00 81.69 164 MET A N 1
ATOM 1327 C CA . MET A 1 164 ? -3.816 3.325 35.211 1.00 81.69 164 MET A CA 1
ATOM 1328 C C . MET A 1 164 ? -5.322 3.019 35.209 1.00 81.69 164 MET A C 1
ATOM 1330 O O . MET A 1 164 ? -6.041 3.418 36.121 1.00 81.69 164 MET A O 1
ATOM 1334 N N . LYS A 1 165 ? -5.815 2.284 34.203 1.00 85.81 165 LYS A N 1
ATOM 1335 C CA . LYS A 1 165 ? -7.222 1.853 34.137 1.00 85.81 165 LYS A CA 1
ATOM 1336 C C . LYS A 1 165 ? -7.580 0.771 35.155 1.00 85.81 165 LYS A C 1
ATOM 1338 O O . LYS A 1 165 ? -8.742 0.690 35.540 1.00 85.81 165 LYS A O 1
ATOM 1343 N N . LEU A 1 166 ? -6.628 -0.076 35.547 1.00 84.81 166 LEU A N 1
ATOM 1344 C CA . LEU A 1 166 ? -6.854 -1.097 36.572 1.00 84.81 166 LEU A CA 1
ATOM 1345 C C . LEU A 1 166 ? -6.864 -0.484 37.975 1.00 84.81 166 LEU A C 1
ATOM 1347 O O . LEU A 1 166 ? -7.723 -0.847 38.776 1.00 84.81 166 LEU A O 1
ATOM 1351 N N . ASP A 1 167 ? -5.973 0.475 38.233 1.00 75.75 167 ASP A N 1
ATOM 1352 C CA . ASP A 1 167 ? -5.848 1.135 39.538 1.00 75.75 167 ASP A CA 1
ATOM 1353 C C . ASP A 1 167 ? -6.961 2.173 39.779 1.00 75.75 167 ASP A C 1
ATOM 1355 O O . ASP A 1 167 ? -7.366 2.406 40.914 1.00 75.75 167 ASP A O 1
ATOM 1359 N N . GLY A 1 168 ? -7.548 2.735 38.715 1.00 60.50 168 GLY A N 1
ATOM 1360 C CA . GLY A 1 168 ? -8.662 3.691 38.791 1.00 60.50 168 GLY A CA 1
ATOM 1361 C C . GLY A 1 168 ? -9.979 3.152 39.374 1.00 60.50 168 GLY A C 1
ATOM 1362 O O . GLY A 1 168 ? -10.918 3.928 39.537 1.00 60.50 168 GLY A O 1
ATOM 1363 N N . ASN A 1 169 ? -10.067 1.859 39.708 1.00 57.53 169 ASN A N 1
ATOM 1364 C CA . ASN A 1 169 ? -11.210 1.302 40.442 1.00 57.53 169 ASN A CA 1
ATOM 1365 C C . ASN A 1 169 ? -11.091 1.440 41.972 1.00 57.53 169 ASN A C 1
ATOM 1367 O O . ASN A 1 169 ? -12.107 1.304 42.647 1.00 57.53 169 ASN A O 1
ATOM 1371 N N . ASP A 1 170 ? -9.910 1.771 42.503 1.00 57.47 170 ASP A N 1
ATOM 1372 C CA . ASP A 1 170 ? -9.694 2.124 43.910 1.00 57.47 170 ASP A CA 1
ATOM 1373 C C . ASP A 1 170 ? -8.944 3.465 43.948 1.00 57.47 170 ASP A C 1
ATOM 1375 O O . ASP A 1 170 ? -7.718 3.512 43.959 1.00 57.47 170 ASP A O 1
ATOM 1379 N N . ALA A 1 171 ? -9.681 4.578 43.906 1.00 47.88 171 ALA A N 1
ATOM 1380 C CA . ALA A 1 171 ? -9.116 5.926 43.864 1.00 47.88 171 ALA A CA 1
ATOM 1381 C C . ALA A 1 171 ? -8.189 6.202 45.066 1.00 47.88 171 ALA A C 1
ATOM 1383 O O . ALA A 1 171 ? -8.635 6.583 46.149 1.00 47.88 171 ALA A O 1
ATOM 1384 N N . MET A 1 172 ? -6.885 6.034 44.853 1.00 51.22 172 MET A N 1
ATOM 1385 C CA . MET A 1 172 ? -5.825 6.539 45.715 1.00 51.22 172 MET A CA 1
ATOM 1386 C C . MET A 1 172 ? -5.092 7.627 44.928 1.00 51.22 172 MET A C 1
ATOM 1388 O O . MET A 1 172 ? -4.549 7.366 43.857 1.00 51.22 172 MET A O 1
ATOM 1392 N N . GLU A 1 173 ? -5.130 8.862 45.426 1.00 54.12 173 GLU A N 1
ATOM 1393 C CA . GLU A 1 173 ? -4.423 10.015 44.861 1.00 54.12 173 GLU A CA 1
ATOM 1394 C C . GLU A 1 173 ? -2.916 9.709 44.771 1.00 54.12 173 GLU A C 1
ATOM 1396 O O . GLU A 1 173 ? -2.211 9.685 45.780 1.00 54.12 173 GLU A O 1
ATOM 1401 N N . ILE A 1 174 ? -2.410 9.425 43.567 1.00 52.69 174 ILE A N 1
ATOM 1402 C CA . ILE A 1 174 ? -0.972 9.262 43.330 1.00 52.69 174 ILE A CA 1
ATOM 1403 C C . ILE A 1 174 ? -0.353 10.658 43.228 1.00 52.69 174 ILE A C 1
ATOM 1405 O O . ILE A 1 174 ? -0.718 11.448 42.356 1.00 52.69 174 ILE A O 1
ATOM 1409 N N . GLU A 1 175 ? 0.602 10.948 44.112 1.00 53.22 175 GLU A N 1
ATOM 1410 C CA . GLU A 1 175 ? 1.351 12.201 44.111 1.00 53.22 175 GLU A CA 1
ATOM 1411 C C . GLU A 1 175 ? 2.115 12.402 42.775 1.00 53.22 175 GLU A C 1
ATOM 1413 O O . GLU A 1 175 ? 2.824 11.493 42.325 1.00 53.22 175 GLU A O 1
ATOM 1418 N N . PRO A 1 176 ? 2.058 13.598 42.151 1.00 50.94 176 PRO A N 1
ATOM 1419 C CA . PRO A 1 176 ? 2.717 13.903 40.869 1.00 50.94 176 PRO A CA 1
ATOM 1420 C C . PRO A 1 176 ? 4.246 13.732 40.843 1.00 50.94 176 PRO A C 1
ATOM 1422 O O . PRO A 1 176 ? 4.860 13.747 39.778 1.00 50.94 176 PRO A O 1
ATOM 1425 N N . SER A 1 177 ? 4.880 13.565 42.002 1.00 48.19 177 SER A N 1
ATOM 1426 C CA . SER A 1 177 ? 6.331 13.520 42.194 1.00 48.19 177 SER A CA 1
ATOM 1427 C C . SER A 1 177 ? 6.997 12.218 41.705 1.00 48.19 177 SER A C 1
ATOM 1429 O O . SER A 1 177 ? 8.225 12.153 41.645 1.00 48.19 177 SER A O 1
ATOM 1431 N N . GLN A 1 178 ? 6.223 11.198 41.304 1.00 49.41 178 GLN A N 1
ATOM 1432 C CA . GLN A 1 178 ? 6.743 9.881 40.899 1.00 49.41 178 GLN A CA 1
ATOM 1433 C C . GLN A 1 178 ? 6.758 9.601 39.382 1.00 49.41 178 GLN A C 1
ATOM 1435 O O . GLN A 1 178 ? 7.250 8.551 38.965 1.00 49.41 178 GLN A O 1
ATOM 1440 N N . ARG A 1 179 ? 6.299 10.535 38.532 1.00 50.56 179 ARG A N 1
ATOM 1441 C CA . ARG A 1 179 ? 6.461 10.443 37.064 1.00 50.56 179 ARG A CA 1
ATOM 1442 C C . ARG A 1 179 ? 7.886 10.831 36.657 1.00 50.56 179 ARG A C 1
ATOM 1444 O O . ARG A 1 179 ? 8.128 11.909 36.126 1.00 50.56 179 ARG A O 1
ATOM 1451 N N . VAL A 1 180 ? 8.850 9.955 36.920 1.00 43.16 180 VAL A N 1
ATOM 1452 C CA . VAL A 1 180 ? 10.219 10.114 36.412 1.00 43.16 180 VAL A CA 1
ATOM 1453 C C . VAL A 1 180 ? 10.325 9.372 35.084 1.00 43.16 180 VAL A C 1
ATOM 1455 O O . VAL A 1 180 ? 10.516 8.159 35.053 1.00 43.16 180 VAL A O 1
ATOM 1458 N N . VAL A 1 181 ? 10.200 10.105 33.976 1.00 47.28 181 VAL A N 1
ATOM 1459 C CA . VAL A 1 181 ? 10.654 9.622 32.668 1.00 47.28 181 VAL A CA 1
ATOM 1460 C C . VAL A 1 181 ? 12.180 9.594 32.721 1.00 47.28 181 VAL A C 1
ATOM 1462 O O . VAL A 1 181 ? 12.823 10.627 32.901 1.00 47.28 181 VAL A O 1
ATOM 1465 N N . THR A 1 182 ? 12.778 8.409 32.609 1.00 43.03 182 THR A N 1
ATOM 1466 C CA . THR A 1 182 ? 14.228 8.250 32.477 1.00 43.03 182 THR A CA 1
ATOM 1467 C C . THR A 1 182 ? 14.665 8.741 31.099 1.00 43.03 182 THR A C 1
ATOM 1469 O O . THR A 1 182 ? 14.802 7.972 30.150 1.00 43.03 182 THR A O 1
ATOM 1472 N N . ILE A 1 183 ? 14.869 10.051 30.977 1.00 46.97 183 ILE A N 1
ATOM 1473 C CA . ILE A 1 183 ? 15.557 10.641 29.832 1.00 46.97 183 ILE A CA 1
ATOM 1474 C C . ILE A 1 183 ? 17.032 10.252 29.959 1.00 46.97 183 ILE A C 1
ATOM 1476 O O . ILE A 1 183 ? 17.677 10.547 30.963 1.00 46.97 183 ILE A O 1
ATOM 1480 N N . ASP A 1 184 ? 17.557 9.546 28.959 1.00 42.47 184 ASP A N 1
ATOM 1481 C CA . ASP A 1 184 ? 18.983 9.230 28.860 1.00 42.47 184 ASP A CA 1
ATOM 1482 C C . ASP A 1 184 ? 19.782 10.547 28.867 1.00 42.47 184 ASP A C 1
ATOM 1484 O O . ASP A 1 184 ? 19.714 11.339 27.925 1.00 42.47 184 ASP A O 1
ATOM 1488 N N . ASP A 1 185 ? 20.545 10.775 29.936 1.00 43.47 185 ASP A N 1
ATOM 1489 C CA . ASP A 1 185 ? 21.175 12.046 30.341 1.00 43.47 185 ASP A CA 1
ATOM 1490 C C . ASP A 1 185 ? 22.274 12.577 29.386 1.00 43.47 185 ASP A C 1
ATOM 1492 O O . ASP A 1 185 ? 23.067 13.455 29.728 1.00 43.47 185 ASP A O 1
ATOM 1496 N N . ARG A 1 186 ? 22.379 12.045 28.161 1.00 47.34 186 ARG A N 1
ATOM 1497 C CA . ARG A 1 186 ? 23.444 12.414 27.213 1.00 47.34 186 ARG A CA 1
ATOM 1498 C C . ARG A 1 186 ? 23.221 13.740 26.487 1.00 47.34 186 ARG A C 1
ATOM 1500 O O . ARG A 1 186 ? 24.169 14.229 25.878 1.00 47.34 186 ARG A O 1
ATOM 1507 N N . TYR A 1 187 ? 22.031 14.339 26.563 1.00 50.69 187 TYR A N 1
ATOM 1508 C CA . TYR A 1 187 ? 21.703 15.567 25.830 1.00 50.69 187 TYR A CA 1
ATOM 1509 C C . TYR A 1 187 ? 20.723 16.465 26.603 1.00 50.69 187 TYR A C 1
ATOM 1511 O O . TYR A 1 187 ? 19.573 16.609 26.212 1.00 50.69 187 TYR A O 1
ATOM 1519 N N . SER A 1 188 ? 21.160 17.105 27.692 1.00 39.19 188 SER A N 1
ATOM 1520 C CA . SER A 1 188 ? 20.376 18.179 28.326 1.00 39.19 188 SER A CA 1
ATOM 1521 C C . SER A 1 188 ? 21.158 19.493 28.336 1.00 39.19 188 SER A C 1
ATOM 1523 O O . SER A 1 188 ? 21.963 19.772 29.227 1.00 39.19 188 SER A O 1
ATOM 1525 N N . SER A 1 189 ? 20.919 20.325 27.317 1.00 40.75 189 SER A N 1
ATOM 1526 C CA . SER A 1 189 ? 21.222 21.757 27.372 1.00 40.75 189 SER A CA 1
ATOM 1527 C C . SER A 1 189 ? 20.045 22.465 28.039 1.00 40.75 189 SER A C 1
ATOM 1529 O O . SER A 1 189 ? 18.980 22.622 27.453 1.00 40.75 189 SER A O 1
ATOM 1531 N N . LYS A 1 190 ? 20.250 22.893 29.287 1.00 39.66 190 LYS A N 1
ATOM 1532 C CA . LYS A 1 190 ? 19.247 23.564 30.124 1.00 39.66 190 LYS A CA 1
ATOM 1533 C C . LYS A 1 190 ? 18.782 24.887 29.502 1.00 39.66 190 LYS A C 1
ATOM 1535 O O . LYS A 1 190 ? 19.546 25.852 29.460 1.00 39.66 190 LYS A O 1
ATOM 1540 N N . ARG A 1 191 ? 17.507 24.965 29.115 1.00 33.31 191 ARG A N 1
ATOM 1541 C CA . ARG A 1 191 ? 16.771 26.221 28.918 1.00 33.31 191 ARG A CA 1
ATOM 1542 C C . ARG A 1 191 ? 15.546 26.190 29.824 1.00 33.31 191 ARG A C 1
ATOM 1544 O O . ARG A 1 191 ? 14.672 25.361 29.650 1.00 33.31 191 ARG A O 1
ATOM 1551 N N . THR A 1 192 ? 15.510 27.075 30.812 1.00 30.38 192 THR A N 1
ATOM 1552 C CA . THR A 1 192 ? 14.345 27.279 31.680 1.00 30.38 192 THR A CA 1
ATOM 1553 C C . THR A 1 192 ? 13.448 28.345 31.062 1.00 30.38 192 THR A C 1
ATOM 1555 O O . THR A 1 192 ? 13.852 29.509 31.004 1.00 30.38 192 THR A O 1
ATOM 1558 N N . VAL A 1 193 ? 12.246 27.969 30.629 1.00 32.06 193 VAL A N 1
ATOM 1559 C CA . VAL A 1 193 ? 11.162 28.904 30.298 1.00 32.06 193 VAL A CA 1
ATOM 1560 C C . VAL A 1 193 ? 10.036 28.675 31.298 1.00 32.06 193 VAL A C 1
ATOM 1562 O O . VAL A 1 193 ? 9.566 27.562 31.488 1.00 32.06 193 VAL A O 1
ATOM 1565 N N . LYS A 1 194 ? 9.655 29.744 31.996 1.00 32.38 194 LYS A N 1
ATOM 1566 C CA . LYS A 1 194 ? 8.535 29.762 32.936 1.00 32.38 194 LYS A CA 1
ATOM 1567 C C . LYS A 1 194 ? 7.263 30.017 32.127 1.00 32.38 194 LYS A C 1
ATOM 1569 O O . LYS A 1 194 ? 7.107 31.121 31.612 1.00 32.38 194 LYS A O 1
ATOM 1574 N N . THR A 1 195 ? 6.378 29.031 32.036 1.00 34.44 195 THR A N 1
ATOM 1575 C CA . THR A 1 195 ? 5.059 29.200 31.414 1.00 34.44 195 THR A CA 1
ATOM 1576 C C . THR A 1 195 ? 3.995 29.117 32.501 1.00 34.44 195 THR A C 1
ATOM 1578 O O . THR A 1 195 ? 3.773 28.064 33.089 1.00 34.44 195 THR A O 1
ATOM 1581 N N . GLU A 1 196 ? 3.362 30.251 32.794 1.00 38.25 196 GLU A N 1
ATOM 1582 C CA . GLU A 1 196 ? 2.158 30.327 33.621 1.00 38.25 196 GLU A CA 1
ATOM 1583 C C . GLU A 1 196 ? 0.968 29.904 32.747 1.00 38.25 196 GLU A C 1
ATOM 1585 O O . GLU A 1 196 ? 0.533 30.654 31.874 1.00 38.25 196 GLU A O 1
ATOM 1590 N N . ARG A 1 197 ? 0.476 28.673 32.928 1.00 39.88 197 ARG A N 1
ATOM 1591 C CA . ARG A 1 197 ? -0.754 28.187 32.291 1.00 39.88 197 ARG A CA 1
ATOM 1592 C C . ARG A 1 197 ? -1.859 28.209 33.342 1.00 39.88 197 ARG A C 1
ATOM 1594 O O . ARG A 1 197 ? -1.764 27.505 34.340 1.00 39.88 197 ARG A O 1
ATOM 1601 N N . GLY A 1 198 ? -2.855 29.068 33.133 1.00 38.91 198 GLY A N 1
ATOM 1602 C CA . GLY A 1 198 ? -4.031 29.163 33.993 1.00 38.91 198 GLY A CA 1
ATOM 1603 C C . GLY A 1 198 ? -4.818 27.854 33.996 1.00 38.91 198 GLY A C 1
ATOM 1604 O O . GLY A 1 198 ? -5.020 27.245 32.945 1.00 38.91 198 GLY A O 1
ATOM 1605 N N . GLU A 1 199 ? -5.224 27.435 35.190 1.00 39.53 199 GLU A N 1
ATOM 1606 C CA . GLU A 1 199 ? -6.102 26.295 35.439 1.00 39.53 199 GLU A CA 1
ATOM 1607 C C . GLU A 1 199 ? -7.453 26.541 34.753 1.00 39.53 199 GLU A C 1
ATOM 1609 O O . GLU A 1 199 ? -8.193 27.452 35.121 1.00 39.53 199 GLU A O 1
ATOM 1614 N N . ALA A 1 200 ? -7.759 25.758 33.718 1.00 52.69 200 ALA A N 1
ATOM 1615 C CA . ALA A 1 200 ? -9.109 25.667 33.179 1.00 52.69 200 ALA A CA 1
ATOM 1616 C C . ALA A 1 200 ? -9.842 24.563 33.946 1.00 52.69 200 ALA A C 1
ATOM 1618 O O . ALA A 1 200 ? -9.345 23.438 34.032 1.00 52.69 200 ALA A O 1
ATOM 1619 N N . GLU A 1 201 ? -10.994 24.897 34.526 1.00 63.41 201 GLU A N 1
ATOM 1620 C CA . GLU A 1 201 ? -11.823 23.933 35.246 1.00 63.41 201 GLU A CA 1
ATOM 1621 C C . GLU A 1 201 ? -12.276 22.791 34.313 1.00 63.41 201 GLU A C 1
ATOM 1623 O O . GLU A 1 201 ? -12.613 23.036 33.149 1.00 63.41 201 GLU A O 1
ATOM 1628 N N . PRO A 1 202 ? -12.284 21.537 34.798 1.00 58.59 202 PRO A N 1
ATOM 1629 C CA . PRO A 1 202 ? -12.713 20.385 34.020 1.00 58.59 202 PRO A CA 1
ATOM 1630 C C . PRO A 1 202 ? -14.220 20.468 33.754 1.00 58.59 202 PRO A C 1
ATOM 1632 O O . PRO A 1 202 ? -15.041 20.318 34.658 1.00 58.59 202 PRO A O 1
ATOM 1635 N N . LEU A 1 203 ? -14.576 20.710 32.495 1.00 66.94 203 LEU A N 1
ATOM 1636 C CA . LEU A 1 203 ? -15.951 20.643 32.008 1.00 66.94 203 LEU A CA 1
ATOM 1637 C C . LEU A 1 203 ? -16.435 19.188 32.072 1.00 66.94 203 LEU A C 1
ATOM 1639 O O . LEU A 1 203 ? -15.711 18.274 31.676 1.00 66.94 203 LEU A O 1
ATOM 1643 N N . GLY A 1 204 ? -17.651 18.966 32.572 1.00 81.00 204 GLY A N 1
ATOM 1644 C CA . GLY A 1 204 ? -18.241 17.628 32.631 1.00 81.00 204 GLY A CA 1
ATOM 1645 C C . GLY A 1 204 ? -18.558 17.081 31.235 1.00 81.00 204 GLY A C 1
ATOM 1646 O O . GLY A 1 204 ? -18.954 17.835 30.348 1.00 81.00 204 GLY A O 1
ATOM 1647 N N . ASP A 1 205 ? -18.444 15.762 31.054 1.00 71.12 205 ASP A N 1
ATOM 1648 C CA . ASP A 1 205 ? -18.621 15.054 29.770 1.00 71.12 205 ASP A CA 1
ATOM 1649 C C . ASP A 1 205 ? -19.903 15.433 29.001 1.00 71.12 205 ASP A C 1
ATOM 1651 O O . ASP A 1 205 ? -19.925 15.410 27.771 1.00 71.12 205 ASP A O 1
ATOM 1655 N N . GLN A 1 206 ? -20.966 15.813 29.716 1.00 70.31 206 GLN A N 1
ATOM 1656 C CA . GLN A 1 206 ? -22.233 16.260 29.132 1.00 70.31 206 GLN A CA 1
ATOM 1657 C C . GLN A 1 206 ? -22.096 17.597 28.386 1.00 70.31 206 GLN A C 1
ATOM 1659 O O . GLN A 1 206 ? -22.606 17.745 27.279 1.00 70.31 206 GLN A O 1
ATOM 1664 N N . GLU A 1 207 ? -21.363 18.547 28.962 1.00 77.06 207 GLU A N 1
ATOM 1665 C CA . GLU A 1 207 ? -21.154 19.886 28.404 1.00 77.06 207 GLU A CA 1
ATOM 1666 C C . GLU A 1 207 ? -20.166 19.845 27.226 1.00 77.06 207 GLU A C 1
ATOM 1668 O O . GLU A 1 207 ? -20.280 20.609 26.268 1.00 77.06 207 GLU A O 1
ATOM 1673 N N . TYR A 1 208 ? -19.229 18.891 27.255 1.00 77.81 208 TYR A N 1
ATOM 1674 C CA . TYR A 1 208 ? -18.364 18.574 26.118 1.00 77.81 208 TYR A CA 1
ATOM 1675 C C . TYR A 1 208 ? -19.157 17.995 24.934 1.00 77.81 208 TYR A C 1
ATOM 1677 O O . TYR A 1 208 ? -18.947 18.398 23.788 1.00 77.81 208 TYR A O 1
ATOM 1685 N N . PHE A 1 209 ? -20.097 17.081 25.202 1.00 76.56 209 PHE A N 1
ATOM 1686 C CA . PHE A 1 209 ? -20.953 16.495 24.167 1.00 76.56 209 PHE A CA 1
ATOM 1687 C C . PHE A 1 209 ? -21.911 17.512 23.543 1.00 76.56 209 PHE A C 1
ATOM 1689 O O . PHE A 1 209 ? -22.073 17.514 22.325 1.00 76.56 209 PHE A O 1
ATOM 1696 N N . GLU A 1 210 ? -22.521 18.381 24.350 1.00 80.56 210 GLU A N 1
ATOM 1697 C CA . GLU A 1 210 ? -23.419 19.434 23.858 1.00 80.56 210 GLU A CA 1
ATOM 1698 C C . GLU A 1 210 ? -22.676 20.414 22.939 1.00 80.56 210 GLU A C 1
ATOM 1700 O O . GLU A 1 210 ? -23.154 20.703 21.842 1.00 80.56 210 GLU A O 1
ATOM 1705 N N . ARG A 1 211 ? -21.444 20.794 23.298 1.00 78.69 211 ARG A N 1
ATOM 1706 C CA . ARG A 1 211 ? -20.600 21.670 22.473 1.00 78.69 211 ARG A CA 1
ATOM 1707 C C . ARG A 1 211 ? -20.218 21.051 21.126 1.00 78.69 211 ARG A C 1
ATOM 1709 O O . ARG A 1 211 ? -20.264 21.730 20.107 1.00 78.69 211 ARG A O 1
ATOM 1716 N N . MET A 1 212 ? -19.898 19.754 21.093 1.00 73.06 212 MET A N 1
ATOM 1717 C CA . MET A 1 212 ? -19.612 19.056 19.830 1.00 73.06 212 MET A CA 1
ATOM 1718 C C . MET A 1 212 ? -20.838 18.957 18.912 1.00 73.06 212 MET A C 1
ATOM 1720 O O . MET A 1 212 ? -20.689 18.915 17.693 1.00 73.06 212 MET A O 1
ATOM 1724 N N . VAL A 1 213 ? -22.047 18.879 19.472 1.00 76.38 213 VAL A N 1
ATOM 1725 C CA . VAL A 1 213 ? -23.284 18.819 18.679 1.00 76.38 213 VAL A CA 1
ATOM 1726 C C . VAL A 1 213 ? -23.632 20.192 18.099 1.00 76.38 213 VAL A C 1
ATOM 1728 O O . VAL A 1 213 ? -24.066 20.257 16.949 1.00 76.38 213 VAL A O 1
ATOM 1731 N N . GLU A 1 214 ? -23.397 21.273 18.846 1.00 75.69 214 GLU A N 1
ATOM 1732 C CA . GLU A 1 214 ? -23.587 22.650 18.366 1.00 75.69 214 GLU A CA 1
ATOM 1733 C C . GLU A 1 214 ? -22.595 23.018 17.252 1.00 75.69 214 GLU A C 1
ATOM 1735 O O . GLU A 1 214 ? -23.014 23.513 16.205 1.00 75.69 214 GLU A O 1
ATOM 1740 N N . GLU A 1 215 ? -21.309 22.673 17.399 1.00 75.62 215 GLU A N 1
ATOM 1741 C CA . GLU A 1 215 ? -20.280 22.949 16.378 1.00 75.62 215 GLU A CA 1
ATOM 1742 C C . GLU A 1 215 ? -20.561 22.261 15.029 1.00 75.62 215 GLU A C 1
ATOM 1744 O O . GLU A 1 215 ? -20.180 22.766 13.973 1.00 75.62 215 GLU A O 1
ATOM 1749 N N . VAL A 1 216 ? -21.246 21.114 15.039 1.00 72.12 216 VAL A N 1
ATOM 1750 C CA . VAL A 1 216 ? -21.605 20.385 13.812 1.00 72.12 216 VAL A CA 1
ATOM 1751 C C . VAL A 1 216 ? -22.842 20.988 13.132 1.00 72.12 216 VAL A C 1
ATOM 1753 O O . VAL A 1 216 ? -22.955 20.903 11.910 1.00 72.12 216 VAL A O 1
ATOM 1756 N N . GLN A 1 217 ? -23.751 21.620 13.882 1.00 60.75 217 GLN A N 1
ATOM 1757 C CA . GLN A 1 217 ? -24.979 22.211 13.329 1.00 60.75 217 GLN A CA 1
ATOM 1758 C C . GLN A 1 217 ? -24.778 23.612 12.733 1.00 60.75 217 GLN A C 1
ATOM 1760 O O . GLN A 1 217 ? -25.515 23.982 11.823 1.00 60.75 217 GLN A O 1
ATOM 1765 N N . GLU A 1 218 ? -23.770 24.373 13.167 1.00 50.09 218 GLU A N 1
ATOM 1766 C CA . GLU A 1 218 ? -23.528 25.743 12.673 1.00 50.09 218 GLU A CA 1
ATOM 1767 C C . GLU A 1 218 ? -22.851 25.831 11.287 1.00 50.09 218 GLU A C 1
ATOM 1769 O O . GLU A 1 218 ? -22.598 26.929 10.795 1.00 50.09 218 GLU A O 1
ATOM 1774 N N . SER A 1 219 ? -22.577 24.708 10.609 1.00 50.22 219 SER A N 1
ATOM 1775 C CA . SER A 1 219 ? -21.859 24.714 9.316 1.00 50.22 219 SER A CA 1
ATOM 1776 C C . SER A 1 219 ? -22.725 24.572 8.052 1.00 50.22 219 SER A C 1
ATOM 1778 O O . SER A 1 219 ? -22.176 24.594 6.949 1.00 50.22 219 SER A O 1
ATOM 1780 N N . ASP A 1 220 ? -24.058 24.508 8.174 1.00 47.38 220 ASP A N 1
ATOM 1781 C CA . ASP A 1 220 ? -24.974 24.338 7.026 1.00 47.38 220 ASP A CA 1
ATOM 1782 C C . ASP A 1 220 ? -25.496 25.650 6.395 1.00 47.38 220 ASP A C 1
ATOM 1784 O O . ASP A 1 220 ? -26.212 25.609 5.390 1.00 47.38 220 ASP A O 1
ATOM 1788 N N . ASP A 1 221 ? -25.084 26.826 6.881 1.00 47.28 221 ASP A N 1
ATOM 1789 C CA . ASP A 1 221 ? -25.381 28.106 6.218 1.00 47.28 221 ASP A CA 1
ATOM 1790 C C . ASP A 1 221 ? -24.383 28.394 5.077 1.00 47.28 221 ASP A C 1
ATOM 1792 O O . ASP A 1 221 ? -23.500 29.254 5.155 1.00 47.28 221 ASP A O 1
ATOM 1796 N N . LEU A 1 222 ? -24.537 27.666 3.967 1.00 45.78 222 LEU A N 1
ATOM 1797 C CA . LEU A 1 222 ? -23.906 28.006 2.690 1.00 45.78 222 LEU A CA 1
ATOM 1798 C C . LEU A 1 222 ? -24.630 29.194 2.021 1.00 45.78 222 LEU A C 1
ATOM 1800 O O . LEU A 1 222 ? -25.842 29.135 1.795 1.00 45.78 222 LEU A O 1
ATOM 1804 N N . PRO A 1 223 ? -23.911 30.256 1.611 1.00 46.72 223 PRO A N 1
ATOM 1805 C CA . PRO A 1 223 ? -24.507 31.378 0.905 1.00 46.72 223 PRO A CA 1
ATOM 1806 C C . PRO A 1 223 ? -24.679 31.080 -0.593 1.00 46.72 223 PRO A C 1
ATOM 1808 O O . PRO A 1 223 ? -23.731 30.713 -1.284 1.00 46.72 223 PRO A O 1
ATOM 1811 N N . GLY A 1 224 ? -25.874 31.370 -1.113 1.00 39.09 224 GLY A N 1
ATOM 1812 C CA . GLY A 1 224 ? -26.050 31.859 -2.485 1.00 39.09 224 GLY A CA 1
ATOM 1813 C C . GLY A 1 224 ? -26.197 30.811 -3.588 1.00 39.09 224 GLY A C 1
ATOM 1814 O O . GLY A 1 224 ? -25.331 30.677 -4.449 1.00 39.09 224 GLY A O 1
ATOM 1815 N N . LEU A 1 225 ? -27.365 30.168 -3.651 1.00 39.25 225 LEU A N 1
ATOM 1816 C CA . LEU A 1 225 ? -27.913 29.673 -4.917 1.00 39.25 225 LEU A CA 1
ATOM 1817 C C . LEU A 1 225 ? -28.194 30.880 -5.826 1.00 39.25 225 LEU A C 1
ATOM 1819 O O . LEU A 1 225 ? -29.142 31.631 -5.604 1.00 39.25 225 LEU A O 1
ATOM 1823 N N . VAL A 1 226 ? -27.336 31.079 -6.827 1.00 40.12 226 VAL A N 1
ATOM 1824 C CA . VAL A 1 226 ? -27.612 31.977 -7.950 1.00 40.12 226 VAL A CA 1
ATOM 1825 C C . VAL A 1 226 ? -28.630 31.276 -8.842 1.00 40.12 226 VAL A C 1
ATOM 1827 O O . VAL A 1 226 ? -28.323 30.293 -9.513 1.00 40.12 226 VAL A O 1
ATOM 1830 N N . ASP A 1 227 ? -29.851 31.789 -8.788 1.00 42.16 227 ASP A N 1
ATOM 1831 C CA . ASP A 1 227 ? -30.936 31.516 -9.718 1.00 42.16 227 ASP A CA 1
ATOM 1832 C C . ASP A 1 227 ? -30.544 32.061 -11.102 1.00 42.16 227 ASP A C 1
ATOM 1834 O O . ASP A 1 227 ? -30.395 33.271 -11.286 1.00 42.16 227 ASP A O 1
ATOM 1838 N N . VAL A 1 228 ? -30.303 31.163 -12.059 1.00 41.53 228 VAL A N 1
ATOM 1839 C CA . VAL A 1 228 ? -30.169 31.502 -13.481 1.00 41.53 228 VAL A CA 1
ATOM 1840 C C . VAL A 1 228 ? -31.327 30.831 -14.198 1.00 41.53 228 VAL A C 1
ATOM 1842 O O . VAL A 1 228 ? -31.230 29.701 -14.679 1.00 41.53 228 VAL A O 1
ATOM 1845 N N . SER A 1 229 ? -32.448 31.537 -14.207 1.00 43.31 229 SER A N 1
ATOM 1846 C CA . SER A 1 229 ? -33.561 31.296 -15.108 1.00 43.31 229 SER A CA 1
ATOM 1847 C C . SER A 1 229 ? -33.280 31.929 -16.477 1.00 43.31 229 SER A C 1
ATOM 1849 O O . SER A 1 229 ? -32.710 33.012 -16.569 1.00 43.31 229 SER A O 1
ATOM 1851 N N . GLU A 1 230 ? -33.740 31.216 -17.509 1.00 45.94 230 GLU A N 1
ATOM 1852 C CA . GLU A 1 230 ? -34.178 31.716 -18.821 1.00 45.94 230 GLU A CA 1
ATOM 1853 C C . GLU A 1 230 ? -33.124 32.328 -19.762 1.00 45.94 230 GLU A C 1
ATOM 1855 O O . GLU A 1 230 ? -32.657 33.446 -19.570 1.00 45.94 230 GLU A O 1
ATOM 1860 N N . THR A 1 231 ? -32.833 31.636 -20.874 1.00 38.12 231 THR A N 1
ATOM 1861 C CA . THR A 1 231 ? -33.221 32.098 -22.229 1.00 38.12 231 THR A CA 1
ATOM 1862 C C . THR A 1 231 ? -32.846 31.099 -23.338 1.00 38.12 231 THR A C 1
ATOM 1864 O O . THR A 1 231 ? -31.805 30.447 -23.294 1.00 38.12 231 THR A O 1
ATOM 1867 N N . ASP A 1 232 ? -33.746 31.050 -24.322 1.00 37.78 232 ASP A N 1
ATOM 1868 C CA . ASP A 1 232 ? -33.581 30.702 -25.739 1.00 37.78 232 ASP A CA 1
ATOM 1869 C C . ASP A 1 232 ? -33.649 29.229 -26.189 1.00 37.78 232 ASP A C 1
ATOM 1871 O O . ASP A 1 232 ? -32.667 28.534 -26.450 1.00 37.78 232 ASP A O 1
ATOM 1875 N N . GLU A 1 233 ? -34.908 28.811 -26.377 1.00 51.53 233 GLU A N 1
ATOM 1876 C CA . GLU A 1 233 ? -35.364 28.033 -27.532 1.00 51.53 233 GLU A CA 1
ATOM 1877 C C . GLU A 1 233 ? -34.934 28.712 -28.846 1.00 51.53 233 GLU A C 1
ATOM 1879 O O . GLU A 1 233 ? -35.420 29.802 -29.093 1.00 51.53 233 GLU A O 1
ATOM 1884 N N . GLU A 1 234 ? -34.152 28.061 -29.720 1.00 43.50 234 GLU A N 1
ATOM 1885 C CA . GLU A 1 234 ? -34.299 28.175 -31.187 1.00 43.50 234 GLU A CA 1
ATOM 1886 C C . GLU A 1 234 ? -33.732 26.928 -31.915 1.00 43.50 234 GLU A C 1
ATOM 1888 O O . GLU A 1 234 ? -32.539 26.643 -31.892 1.00 43.50 234 GLU A O 1
ATOM 1893 N N . ASN A 1 235 ? -34.643 26.221 -32.599 1.00 40.97 235 ASN A N 1
ATOM 1894 C CA . ASN A 1 235 ? -34.544 25.754 -33.993 1.00 40.97 235 ASN A CA 1
ATOM 1895 C C . ASN A 1 235 ? -33.541 24.646 -34.431 1.00 40.97 235 ASN A C 1
ATOM 1897 O O . ASN A 1 235 ? -32.345 24.901 -34.571 1.00 40.97 235 ASN A O 1
ATOM 1901 N N . PRO A 1 236 ? -34.032 23.452 -34.839 1.00 48.09 236 PRO A N 1
ATOM 1902 C CA . PRO A 1 236 ? -33.288 22.506 -35.663 1.00 48.09 236 PRO A CA 1
ATOM 1903 C C . PRO A 1 236 ? -33.969 22.305 -37.030 1.00 48.09 236 PRO A C 1
ATOM 1905 O O . PRO A 1 236 ? -34.723 21.351 -37.206 1.00 48.09 236 PRO A O 1
ATOM 1908 N N . GLU A 1 237 ? -33.672 23.148 -38.019 1.00 51.47 237 GLU A N 1
ATOM 1909 C CA . GLU A 1 237 ? -34.007 22.869 -39.421 1.00 51.47 237 GLU A CA 1
ATOM 1910 C C . GLU A 1 237 ? -32.863 23.253 -40.372 1.00 51.47 237 GLU A C 1
ATOM 1912 O O . GLU A 1 237 ? -32.242 24.304 -40.253 1.00 51.47 237 GLU A O 1
ATOM 1917 N N . GLU A 1 238 ? -32.636 22.337 -41.318 1.00 48.00 238 GLU A N 1
ATOM 1918 C CA . GLU A 1 238 ? -31.975 22.510 -42.614 1.00 48.00 238 GLU A CA 1
ATOM 1919 C C . GLU A 1 238 ? -30.483 22.882 -42.647 1.00 48.00 238 GLU A C 1
ATOM 1921 O O . GLU A 1 238 ? -30.094 24.043 -42.606 1.00 48.00 238 GLU A O 1
ATOM 1926 N N . LEU A 1 239 ? -29.640 21.891 -42.968 1.00 46.22 239 LEU A N 1
ATOM 1927 C CA . LEU A 1 239 ? -28.747 22.094 -44.111 1.00 46.22 239 LEU A CA 1
ATOM 1928 C C . LEU A 1 239 ? -28.456 20.781 -44.847 1.00 46.22 239 LEU A C 1
ATOM 1930 O O . LEU A 1 239 ? -27.733 19.898 -44.381 1.00 46.22 239 LEU A O 1
ATOM 1934 N N . GLU A 1 240 ? -29.088 20.696 -46.013 1.00 42.69 240 GLU A N 1
ATOM 1935 C CA . GLU A 1 240 ? -28.867 19.746 -47.091 1.00 42.69 240 GLU A CA 1
ATOM 1936 C C . GLU A 1 240 ? -27.435 19.782 -47.650 1.00 42.69 240 GLU A C 1
ATOM 1938 O O . GLU A 1 240 ? -26.751 20.803 -47.662 1.00 42.69 240 GLU A O 1
ATOM 1943 N N . GLU A 1 241 ? -27.051 18.613 -48.164 1.00 50.81 241 GLU A N 1
ATOM 1944 C CA . GLU A 1 241 ? -26.264 18.373 -49.377 1.00 50.81 241 GLU A CA 1
ATOM 1945 C C . GLU A 1 241 ? -25.090 19.305 -49.724 1.00 50.81 241 GLU A C 1
ATOM 1947 O O . GLU A 1 241 ? -25.253 20.421 -50.213 1.00 50.81 241 GLU A O 1
ATOM 1952 N N . ARG A 1 242 ? -23.889 18.709 -49.763 1.00 44.72 242 ARG A N 1
ATOM 1953 C CA . ARG A 1 242 ? -23.083 18.740 -50.996 1.00 44.72 242 ARG A CA 1
ATOM 1954 C C . ARG A 1 242 ? -22.042 17.625 -51.051 1.00 44.72 242 ARG A C 1
ATOM 1956 O O . ARG A 1 242 ? -20.998 17.661 -50.408 1.00 44.72 242 ARG A O 1
ATOM 1963 N N . LEU A 1 243 ? -22.371 16.630 -51.872 1.00 48.41 243 LEU A N 1
ATOM 1964 C CA . LEU A 1 243 ? -21.426 15.758 -52.559 1.00 48.41 243 LEU A CA 1
ATOM 1965 C C . LEU A 1 243 ? -20.561 16.607 -53.494 1.00 48.41 243 LEU A C 1
ATOM 1967 O O . LEU A 1 243 ? -21.121 17.331 -54.309 1.00 48.41 243 LEU A O 1
ATOM 1971 N N . ASP A 1 244 ? -19.240 16.431 -53.462 1.00 44.78 244 ASP A N 1
ATOM 1972 C CA . ASP A 1 244 ? -18.432 16.567 -54.672 1.00 44.78 244 ASP A CA 1
ATOM 1973 C C . ASP A 1 244 ? -17.182 15.676 -54.653 1.00 44.78 244 ASP A C 1
ATOM 1975 O O . ASP A 1 244 ? -16.612 15.330 -53.620 1.00 44.78 244 ASP A O 1
ATOM 1979 N N . LYS A 1 245 ? -16.865 15.220 -55.861 1.00 51.94 245 LYS A N 1
ATOM 1980 C CA . LYS A 1 245 ? -16.046 14.067 -56.251 1.00 51.94 245 LYS A CA 1
ATOM 1981 C C . LYS A 1 245 ? -14.525 14.308 -56.192 1.00 51.94 245 LYS A C 1
ATOM 1983 O O . LYS A 1 245 ? -14.082 15.451 -56.127 1.00 51.94 245 LYS A O 1
ATOM 1988 N N . PRO A 1 246 ? -13.713 13.232 -56.294 1.00 45.31 246 PRO A N 1
ATOM 1989 C CA . PRO A 1 246 ? -12.257 13.314 -56.281 1.00 45.31 246 PRO A CA 1
ATOM 1990 C C . PRO A 1 246 ? -11.709 13.711 -57.660 1.00 45.31 246 PRO A C 1
ATOM 1992 O O . PRO A 1 246 ? -12.013 13.073 -58.668 1.00 45.31 246 PRO A O 1
ATOM 1995 N N . GLY A 1 247 ? -10.892 14.766 -57.692 1.00 42.59 247 GLY A N 1
ATOM 1996 C CA . GLY A 1 247 ? -10.171 15.219 -58.879 1.00 42.59 247 GLY A CA 1
ATOM 1997 C C . GLY A 1 247 ? -8.802 14.553 -59.003 1.00 42.59 247 GLY A C 1
ATOM 1998 O O . GLY A 1 247 ? -7.939 14.709 -58.141 1.00 42.59 247 GLY A O 1
ATOM 1999 N N . GLU A 1 248 ? -8.619 13.823 -60.098 1.00 46.44 248 GLU A N 1
ATOM 2000 C CA . GLU A 1 248 ? -7.336 13.366 -60.623 1.00 46.44 248 GLU A CA 1
ATOM 2001 C C . GLU A 1 248 ? -6.455 14.563 -61.015 1.00 46.44 248 GLU A C 1
ATOM 2003 O O . GLU A 1 248 ? -6.909 15.433 -61.751 1.00 46.44 248 GLU A O 1
ATOM 2008 N N . HIS A 1 249 ? -5.173 14.562 -60.641 1.00 40.91 249 HIS A N 1
ATOM 2009 C CA . HIS A 1 249 ? -4.139 15.228 -61.436 1.00 40.91 249 HIS A CA 1
ATOM 2010 C C . HIS A 1 249 ? -2.815 14.456 -61.377 1.00 40.91 249 HIS A C 1
ATOM 2012 O O . HIS A 1 249 ? -2.264 14.159 -60.319 1.00 40.91 249 HIS A O 1
ATOM 2018 N N . LYS A 1 250 ? -2.352 14.100 -62.576 1.00 39.12 250 LYS A N 1
ATOM 2019 C CA . LYS A 1 250 ? -1.073 13.469 -62.918 1.00 39.12 250 LYS A CA 1
ATOM 2020 C C . LYS A 1 250 ? 0.042 14.525 -63.102 1.00 39.12 250 LYS A C 1
ATOM 2022 O O . LYS A 1 250 ? -0.256 15.716 -63.113 1.00 39.12 250 LYS A O 1
ATOM 2027 N N . PRO A 1 251 ? 1.314 14.093 -63.233 1.00 58.28 251 PRO A N 1
ATOM 2028 C CA . PRO A 1 251 ? 2.484 14.816 -62.746 1.00 58.28 251 PRO A CA 1
ATOM 2029 C C . PRO A 1 251 ? 3.228 15.581 -63.844 1.00 58.28 251 PRO A C 1
ATOM 2031 O O . PRO A 1 251 ? 3.248 15.146 -64.992 1.00 58.28 251 PRO A O 1
ATOM 2034 N N . ALA A 1 252 ? 3.932 16.647 -63.462 1.00 40.12 252 ALA A N 1
ATOM 2035 C CA . ALA A 1 252 ? 5.127 17.137 -64.148 1.00 40.12 252 ALA A CA 1
ATOM 2036 C C . ALA A 1 252 ? 5.809 18.205 -63.280 1.00 40.12 252 ALA A C 1
ATOM 2038 O O . ALA A 1 252 ? 5.191 19.213 -62.969 1.00 40.12 252 ALA A O 1
ATOM 2039 N N . GLN A 1 253 ? 7.061 17.987 -62.881 1.00 44.91 253 GLN A N 1
ATOM 2040 C CA . GLN A 1 253 ? 8.220 18.718 -63.410 1.00 44.91 253 GLN A CA 1
ATOM 2041 C C . GLN A 1 253 ? 9.443 18.465 -62.531 1.00 44.91 253 GLN A C 1
ATOM 2043 O O . GLN A 1 253 ? 9.487 18.783 -61.348 1.00 44.91 253 GLN A O 1
ATOM 2048 N N . GLN A 1 254 ? 10.429 17.856 -63.177 1.00 45.47 254 GLN A N 1
ATOM 2049 C CA . GLN A 1 254 ? 11.806 17.749 -62.738 1.00 45.47 254 GLN A CA 1
ATOM 2050 C C . GLN A 1 254 ? 12.401 19.160 -62.679 1.00 45.47 254 GLN A C 1
ATOM 2052 O O . GLN A 1 254 ? 12.363 19.880 -63.677 1.00 45.47 254 GLN A O 1
ATOM 2057 N N . VAL A 1 255 ? 12.969 19.528 -61.536 1.00 46.78 255 VAL A N 1
ATOM 2058 C CA . VAL A 1 255 ? 13.985 20.577 -61.454 1.00 46.78 255 VAL A CA 1
ATOM 2059 C C . VAL A 1 255 ? 15.199 19.907 -60.836 1.00 46.78 255 VAL A C 1
ATOM 2061 O O . VAL A 1 255 ? 15.136 19.397 -59.719 1.00 46.78 255 VAL A O 1
ATOM 2064 N N . ALA A 1 256 ? 16.244 19.807 -61.651 1.00 45.34 256 ALA A N 1
ATOM 2065 C CA . ALA A 1 256 ? 17.569 19.393 -61.246 1.00 45.34 256 ALA A CA 1
ATOM 2066 C C . ALA A 1 256 ? 18.126 20.445 -60.284 1.00 45.34 256 ALA A C 1
ATOM 2068 O O . ALA A 1 256 ? 18.139 21.628 -60.622 1.00 45.34 256 ALA A O 1
ATOM 2069 N N . ASP A 1 257 ? 18.550 20.001 -59.106 1.00 48.94 257 ASP A N 1
ATOM 2070 C CA . ASP A 1 257 ? 19.389 20.783 -58.209 1.00 48.94 257 ASP A CA 1
ATOM 2071 C C . ASP A 1 257 ? 20.689 19.996 -58.047 1.00 48.94 257 ASP A C 1
ATOM 2073 O O . ASP A 1 257 ? 20.708 18.869 -57.541 1.00 48.94 257 ASP A O 1
ATOM 2077 N N . GLU A 1 258 ? 21.739 20.556 -58.635 1.00 50.38 258 GLU A N 1
ATOM 2078 C CA . GLU A 1 258 ? 23.107 20.064 -58.613 1.00 50.38 258 GLU A CA 1
ATOM 2079 C C . GLU A 1 258 ? 23.646 20.271 -57.197 1.00 50.38 258 GLU A C 1
ATOM 2081 O O . GLU A 1 258 ? 23.959 21.388 -56.792 1.00 50.38 258 GLU A O 1
ATOM 2086 N N . ARG A 1 259 ? 23.736 19.189 -56.419 1.00 53.09 259 ARG A N 1
ATOM 2087 C CA . ARG A 1 259 ? 24.458 19.195 -55.148 1.00 53.09 259 ARG A CA 1
ATOM 2088 C C . ARG A 1 259 ? 25.800 18.515 -55.362 1.00 53.09 259 ARG A C 1
ATOM 2090 O O . ARG A 1 259 ? 25.853 17.303 -55.537 1.00 53.09 259 ARG A O 1
ATOM 2097 N N . GLU A 1 260 ? 26.838 19.342 -55.379 1.00 54.12 260 GLU A N 1
ATOM 2098 C CA . GLU A 1 260 ? 28.249 18.971 -55.401 1.00 54.12 260 GLU A CA 1
ATOM 2099 C C . GLU A 1 260 ? 28.533 17.871 -54.363 1.00 54.12 260 GLU A C 1
ATOM 2101 O O . GLU A 1 260 ? 28.295 18.042 -53.164 1.00 54.12 260 GLU A O 1
ATOM 2106 N N . GLU A 1 261 ? 28.998 16.721 -54.849 1.00 48.91 261 GLU A N 1
ATOM 2107 C CA . GLU A 1 261 ? 29.616 15.676 -54.040 1.00 48.91 261 GLU A CA 1
ATOM 2108 C C . GLU A 1 261 ? 31.036 16.144 -53.704 1.00 48.91 261 GLU A C 1
ATOM 2110 O O . GLU A 1 261 ? 31.927 16.149 -54.550 1.00 48.91 261 GLU A O 1
ATOM 2115 N N . GLU A 1 262 ? 31.224 16.605 -52.470 1.00 56.69 262 GLU A N 1
ATOM 2116 C CA . GLU A 1 262 ? 32.540 16.879 -51.901 1.00 56.69 262 GLU A CA 1
ATOM 2117 C C . GLU A 1 262 ? 33.164 15.529 -51.507 1.00 56.69 262 GLU A C 1
ATOM 2119 O O . GLU A 1 262 ? 32.796 14.909 -50.507 1.00 56.69 262 GLU A O 1
ATOM 2124 N N . GLU A 1 263 ? 34.047 15.042 -52.378 1.00 54.69 263 GLU A N 1
ATOM 2125 C CA . GLU A 1 263 ? 34.894 13.861 -52.213 1.00 54.69 263 GLU A CA 1
ATOM 2126 C C . GLU A 1 263 ? 35.834 14.099 -51.013 1.00 54.69 263 GLU A C 1
ATOM 2128 O O . GLU A 1 263 ? 36.807 14.848 -51.092 1.00 54.69 263 GLU A O 1
ATOM 2133 N N . LEU A 1 264 ? 35.493 13.530 -49.856 1.00 57.78 264 LEU A N 1
ATOM 2134 C CA . LEU A 1 264 ? 36.350 13.522 -48.671 1.00 57.78 264 LEU A CA 1
ATOM 2135 C C . LEU A 1 264 ? 37.323 12.344 -48.784 1.00 57.78 264 LEU A C 1
ATOM 2137 O O . LEU A 1 264 ? 36.924 11.195 -48.603 1.00 57.78 264 LEU A O 1
ATOM 2141 N N . ASP A 1 265 ? 38.587 12.663 -49.073 1.00 55.88 265 ASP A N 1
ATOM 2142 C CA . ASP A 1 265 ? 39.738 11.760 -48.992 1.00 55.88 265 ASP A CA 1
ATOM 2143 C C . ASP A 1 265 ?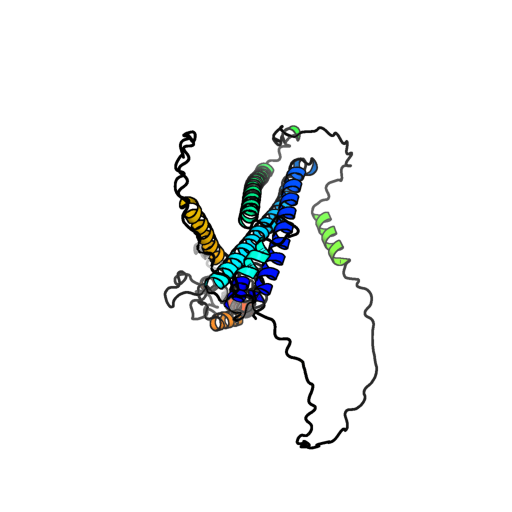 39.771 11.049 -47.626 1.00 55.88 265 ASP A C 1
ATOM 2145 O O . ASP A 1 265 ? 39.988 11.671 -46.580 1.00 55.88 265 ASP A O 1
ATOM 2149 N N . GLU A 1 266 ? 39.569 9.730 -47.631 1.00 60.44 266 GLU A N 1
ATOM 2150 C CA . GLU A 1 266 ? 39.895 8.868 -46.496 1.00 60.44 266 GLU A CA 1
ATOM 2151 C C . GLU A 1 266 ? 41.428 8.782 -46.370 1.00 60.44 266 GLU A C 1
ATOM 2153 O O . GLU A 1 266 ? 42.093 8.366 -47.322 1.00 60.44 266 GLU A O 1
ATOM 2158 N N . PRO A 1 267 ? 42.034 9.155 -45.228 1.00 56.19 267 PRO A N 1
ATOM 2159 C CA . PRO A 1 267 ? 43.458 8.937 -45.028 1.00 56.19 267 PRO A CA 1
ATOM 2160 C C . PRO A 1 267 ? 43.740 7.440 -44.846 1.00 56.19 267 PRO A C 1
ATOM 2162 O O . PRO A 1 267 ? 43.165 6.789 -43.973 1.00 56.19 267 PRO A O 1
ATOM 2165 N N . GLU A 1 268 ? 44.659 6.918 -45.661 1.00 51.16 268 GLU A N 1
ATOM 2166 C CA . GLU A 1 268 ? 45.260 5.593 -45.511 1.00 51.16 268 GLU A CA 1
ATOM 2167 C C . GLU A 1 268 ? 45.815 5.424 -44.085 1.00 51.16 268 GLU A C 1
ATOM 2169 O O . GLU A 1 268 ? 46.753 6.112 -43.675 1.00 51.16 268 GLU A O 1
ATOM 2174 N N . GLU A 1 269 ? 45.237 4.500 -43.313 1.00 52.75 269 GLU A N 1
ATOM 2175 C CA . GLU A 1 269 ? 45.803 4.070 -42.036 1.00 52.75 269 GLU A CA 1
ATOM 2176 C C . GLU A 1 269 ? 47.093 3.278 -42.299 1.00 52.75 269 GLU A C 1
ATOM 2178 O O . GLU A 1 269 ? 47.085 2.089 -42.626 1.00 52.75 269 GLU A O 1
ATOM 2183 N N . GLU A 1 270 ? 48.221 3.974 -42.166 1.00 51.28 270 GLU A N 1
ATOM 2184 C CA . GLU A 1 270 ? 49.568 3.417 -42.164 1.00 51.28 270 GLU A CA 1
ATOM 2185 C C . GLU A 1 270 ? 49.723 2.434 -40.990 1.00 51.28 270 GLU A C 1
ATOM 2187 O O . GLU A 1 270 ? 49.736 2.795 -39.810 1.00 51.28 270 GLU A O 1
ATOM 2192 N N . TYR A 1 271 ? 49.817 1.151 -41.335 1.00 46.09 271 TYR A N 1
ATOM 2193 C CA . TYR A 1 271 ? 50.059 0.040 -40.423 1.00 46.09 271 TYR A CA 1
ATOM 2194 C C . TYR A 1 271 ? 51.480 0.161 -39.841 1.00 46.09 271 TYR A C 1
ATOM 2196 O O . TYR A 1 271 ? 52.456 -0.273 -40.452 1.00 46.09 271 TYR A O 1
ATOM 2204 N N . VAL A 1 272 ? 51.620 0.761 -38.655 1.00 46.31 272 VAL A N 1
ATOM 2205 C CA . VAL A 1 272 ? 52.899 0.780 -37.929 1.00 46.31 272 VAL A CA 1
ATOM 2206 C C . VAL A 1 272 ? 53.126 -0.586 -37.281 1.00 46.31 272 VAL A C 1
ATOM 2208 O O . VAL A 1 272 ? 52.539 -0.931 -36.253 1.00 46.31 272 VAL A O 1
ATOM 2211 N N . GLU A 1 273 ? 53.997 -1.369 -37.908 1.00 47.88 273 GLU A N 1
ATOM 2212 C CA . GLU A 1 273 ? 54.558 -2.614 -37.392 1.00 47.88 273 GLU A CA 1
ATOM 2213 C C . GLU A 1 273 ? 55.444 -2.289 -36.172 1.00 47.88 273 GLU A C 1
ATOM 2215 O O . GLU A 1 273 ? 56.574 -1.817 -36.293 1.00 47.88 273 GLU A O 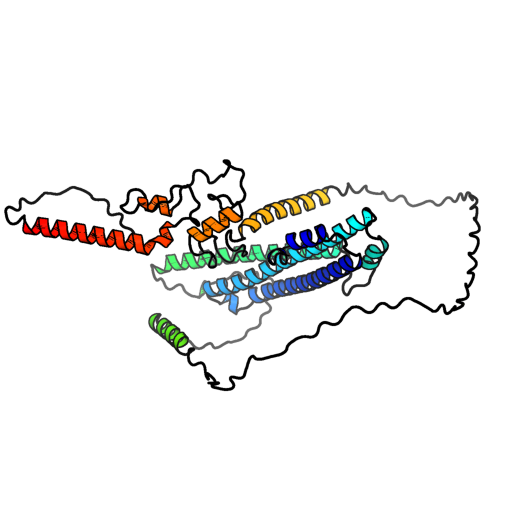1
ATOM 2220 N N . LEU A 1 274 ? 54.906 -2.465 -34.961 1.00 46.66 274 LEU A N 1
ATOM 2221 C CA . LEU A 1 274 ? 55.660 -2.276 -33.721 1.00 46.66 274 LEU A CA 1
ATOM 2222 C C . LEU A 1 274 ? 56.622 -3.452 -33.512 1.00 46.66 274 LEU A C 1
ATOM 2224 O O . LEU A 1 274 ? 56.243 -4.513 -33.010 1.00 46.66 274 LEU A O 1
ATOM 2228 N N . GLU A 1 275 ? 57.882 -3.225 -33.885 1.00 40.84 275 GLU A N 1
ATOM 2229 C CA . GLU A 1 275 ? 59.025 -4.057 -33.524 1.00 40.84 275 GLU A CA 1
ATOM 2230 C C . GLU A 1 275 ? 59.128 -4.230 -32.002 1.00 40.84 275 GLU A C 1
ATOM 2232 O O . GLU A 1 275 ? 59.156 -3.285 -31.209 1.00 40.84 275 GLU A O 1
ATOM 2237 N N . SER A 1 276 ? 59.225 -5.491 -31.597 1.00 45.25 276 SER A N 1
ATOM 2238 C CA . SER A 1 276 ? 59.511 -5.935 -30.243 1.00 45.25 276 SER A CA 1
ATOM 2239 C C . SER A 1 276 ? 60.926 -5.531 -29.821 1.00 45.25 276 SER A C 1
ATOM 2241 O O . SER A 1 276 ? 61.896 -6.220 -30.145 1.00 45.25 276 SER A O 1
ATOM 2243 N N . VAL A 1 277 ? 61.051 -4.453 -29.047 1.00 39.34 277 VAL A N 1
ATOM 2244 C CA . VAL A 1 277 ? 62.302 -4.113 -28.359 1.00 39.34 277 VAL A CA 1
ATOM 2245 C C . VAL A 1 277 ? 62.307 -4.778 -26.983 1.00 39.34 277 VAL A C 1
ATOM 2247 O O . VAL A 1 277 ? 61.550 -4.419 -26.082 1.00 39.34 277 VAL A O 1
ATOM 2250 N N . HIS A 1 278 ? 63.174 -5.779 -26.842 1.00 47.25 278 HIS A N 1
ATOM 2251 C CA . HIS A 1 278 ? 63.600 -6.348 -25.567 1.00 47.25 278 HIS A CA 1
ATOM 2252 C C . HIS A 1 278 ? 64.273 -5.245 -24.734 1.00 47.25 278 HIS A C 1
ATOM 2254 O O . HIS A 1 278 ? 65.342 -4.761 -25.103 1.00 47.25 278 HIS A O 1
ATOM 2260 N N . PHE A 1 279 ? 63.658 -4.852 -23.619 1.00 36.09 279 PHE A N 1
ATOM 2261 C CA . PHE A 1 279 ? 64.292 -4.015 -22.603 1.00 36.09 279 PHE A CA 1
ATOM 2262 C C . PHE A 1 279 ? 64.379 -4.819 -21.306 1.00 36.09 279 PHE A C 1
ATOM 2264 O O . PHE A 1 279 ? 63.434 -4.880 -20.520 1.00 36.09 279 PHE A O 1
ATOM 2271 N N . GLU A 1 280 ? 65.517 -5.484 -21.119 1.00 48.09 280 GLU A N 1
ATOM 2272 C CA . GLU A 1 280 ? 65.948 -5.970 -19.813 1.00 48.09 280 GLU A CA 1
ATOM 2273 C C . GLU A 1 280 ? 66.360 -4.753 -18.979 1.00 48.09 280 GLU A C 1
ATOM 2275 O O . GLU A 1 280 ? 67.293 -4.029 -19.319 1.00 48.09 280 GLU A O 1
ATOM 2280 N N . SER A 1 281 ? 65.635 -4.507 -17.894 1.00 41.78 281 SER A N 1
ATOM 2281 C CA . SER A 1 281 ? 66.031 -3.548 -16.871 1.00 41.78 281 SER A CA 1
ATOM 2282 C C . SER A 1 281 ? 65.578 -4.079 -15.527 1.00 41.78 281 SER A C 1
ATOM 2284 O O . SER A 1 281 ? 64.422 -3.918 -15.130 1.00 41.78 281 SER A O 1
ATOM 2286 N N . ASP A 1 282 ? 66.536 -4.691 -14.843 1.00 47.47 282 ASP A N 1
ATOM 2287 C CA . ASP A 1 282 ? 66.527 -4.945 -13.414 1.00 47.47 282 ASP A CA 1
ATOM 2288 C C . ASP A 1 282 ? 66.049 -3.701 -12.659 1.00 47.47 282 ASP A C 1
ATOM 2290 O O . ASP A 1 282 ? 66.710 -2.663 -12.643 1.00 47.47 282 ASP A O 1
ATOM 2294 N N . ASN A 1 283 ? 64.887 -3.804 -12.019 1.00 39.38 283 ASN A N 1
ATOM 2295 C CA . ASN A 1 283 ? 64.571 -2.938 -10.899 1.00 39.38 283 ASN A CA 1
ATOM 2296 C C . ASN A 1 283 ? 63.863 -3.744 -9.814 1.00 39.38 283 ASN A C 1
ATOM 2298 O O . ASN A 1 283 ? 62.771 -4.290 -9.974 1.00 39.38 283 ASN A O 1
ATOM 2302 N N . GLU A 1 284 ? 64.587 -3.836 -8.713 1.00 51.31 284 GLU A N 1
ATOM 2303 C CA . GLU A 1 284 ? 64.309 -4.527 -7.473 1.00 51.31 284 GLU A CA 1
ATOM 2304 C C . GLU A 1 284 ? 63.078 -3.895 -6.801 1.00 51.31 284 GLU A C 1
ATOM 2306 O O . GLU A 1 284 ? 63.161 -2.858 -6.146 1.00 51.31 284 GLU A O 1
ATOM 2311 N N . ILE A 1 285 ? 61.900 -4.496 -7.018 1.00 39.62 285 ILE A N 1
ATOM 2312 C CA . ILE A 1 285 ? 60.645 -4.080 -6.382 1.00 39.62 285 ILE A CA 1
ATOM 2313 C C . ILE A 1 285 ? 60.442 -4.847 -5.071 1.00 39.62 285 ILE A C 1
ATOM 2315 O O . ILE A 1 285 ? 60.264 -6.066 -5.027 1.00 39.62 285 ILE A O 1
ATOM 2319 N N . ASP A 1 286 ? 60.446 -4.041 -4.017 1.00 38.81 286 ASP A N 1
ATOM 2320 C CA . ASP A 1 286 ? 59.960 -4.238 -2.658 1.00 38.81 286 ASP A CA 1
ATOM 2321 C C . ASP A 1 286 ? 58.799 -5.253 -2.547 1.00 38.81 286 ASP A C 1
ATOM 2323 O O . ASP A 1 286 ? 57.664 -5.028 -2.980 1.00 38.81 286 ASP A O 1
ATOM 2327 N N . ARG A 1 287 ? 59.095 -6.408 -1.942 1.00 44.88 287 ARG A N 1
ATOM 2328 C CA . ARG A 1 287 ? 58.132 -7.472 -1.632 1.00 44.88 287 ARG A CA 1
ATOM 2329 C C . ARG A 1 287 ? 57.244 -7.051 -0.460 1.00 44.88 287 ARG A C 1
ATOM 2331 O O . ARG A 1 287 ? 57.569 -7.326 0.695 1.00 44.88 287 ARG A O 1
ATOM 2338 N N . ARG A 1 288 ? 56.062 -6.499 -0.748 1.00 38.50 288 ARG A N 1
ATOM 2339 C CA . ARG A 1 288 ? 54.927 -6.532 0.193 1.00 38.50 288 ARG A CA 1
ATOM 2340 C C . ARG A 1 288 ? 53.975 -7.687 -0.143 1.00 38.50 288 ARG A C 1
ATOM 2342 O O . ARG A 1 288 ? 53.684 -7.896 -1.319 1.00 38.50 288 ARG A O 1
ATOM 2349 N N . PRO A 1 289 ? 53.477 -8.448 0.850 1.00 41.53 289 PRO A N 1
ATOM 2350 C CA . PRO A 1 289 ? 52.632 -9.604 0.590 1.00 41.53 289 PRO A CA 1
ATOM 2351 C C . PRO A 1 289 ? 51.223 -9.157 0.192 1.00 41.53 289 PRO A C 1
ATOM 2353 O O . PRO A 1 289 ? 50.539 -8.477 0.956 1.00 41.53 289 PRO A O 1
ATOM 2356 N N . ILE A 1 290 ? 50.785 -9.590 -0.989 1.00 38.91 290 ILE A N 1
ATOM 2357 C CA . ILE A 1 290 ? 49.382 -9.583 -1.401 1.00 38.91 290 ILE A CA 1
ATOM 2358 C C . ILE A 1 290 ? 48.661 -10.592 -0.502 1.00 38.91 290 ILE A C 1
ATOM 2360 O O . ILE A 1 290 ? 48.784 -11.803 -0.686 1.00 38.91 290 ILE A O 1
ATOM 2364 N N . TYR A 1 291 ? 47.941 -10.097 0.504 1.00 38.06 291 TYR A N 1
ATOM 2365 C CA . TYR A 1 291 ? 46.905 -10.887 1.154 1.00 38.06 291 TYR A CA 1
ATOM 2366 C C . TYR A 1 291 ? 45.805 -11.141 0.122 1.00 38.06 291 TYR A C 1
ATOM 2368 O O . TYR A 1 291 ? 45.249 -10.211 -0.457 1.00 38.06 291 TYR A O 1
ATOM 2376 N N . ALA A 1 292 ? 45.542 -12.417 -0.132 1.00 40.38 292 ALA A N 1
ATOM 2377 C CA . ALA A 1 292 ? 44.406 -12.866 -0.911 1.00 40.38 292 ALA A CA 1
ATOM 2378 C C . ALA A 1 292 ? 43.112 -12.497 -0.172 1.00 40.38 292 ALA A C 1
ATOM 2380 O O . ALA A 1 292 ? 42.801 -13.086 0.865 1.00 40.38 292 ALA A O 1
ATOM 2381 N N . ASP A 1 293 ? 42.361 -11.536 -0.708 1.00 36.94 293 ASP A N 1
ATOM 2382 C CA . ASP A 1 293 ? 40.974 -11.318 -0.307 1.00 36.94 293 ASP A CA 1
ATOM 2383 C C . ASP A 1 293 ? 40.111 -12.512 -0.771 1.00 36.94 293 ASP A C 1
ATOM 2385 O O . ASP A 1 293 ? 40.197 -12.928 -1.934 1.00 36.94 293 ASP A O 1
ATOM 2389 N N . PRO A 1 294 ? 39.276 -13.097 0.107 1.00 41.22 294 PRO A N 1
ATOM 2390 C CA . PRO A 1 294 ? 38.385 -14.195 -0.250 1.00 41.22 294 PRO A CA 1
ATOM 2391 C C . PRO A 1 294 ? 37.193 -13.707 -1.106 1.00 41.22 294 PRO A C 1
ATOM 2393 O O . PRO A 1 294 ? 36.815 -12.534 -1.064 1.00 41.22 294 PRO A O 1
ATOM 2396 N N . PRO A 1 295 ? 36.564 -14.598 -1.896 1.00 45.16 295 PRO A N 1
ATOM 2397 C CA . PRO A 1 295 ? 35.746 -14.221 -3.045 1.00 45.16 295 PRO A CA 1
ATOM 2398 C C . PRO A 1 295 ? 34.415 -13.563 -2.659 1.00 45.16 295 PRO A C 1
ATOM 2400 O O . PRO A 1 295 ? 33.704 -14.029 -1.775 1.00 45.16 295 PRO A O 1
ATOM 2403 N N . HIS A 1 296 ? 34.046 -12.532 -3.419 1.00 48.12 296 HIS A N 1
ATOM 2404 C CA . HIS A 1 296 ? 32.847 -11.676 -3.377 1.00 48.12 296 HIS A CA 1
ATOM 2405 C C . HIS A 1 296 ? 31.454 -12.372 -3.421 1.00 48.12 296 HIS A C 1
ATOM 2407 O O . HIS A 1 296 ? 30.438 -11.695 -3.592 1.00 48.12 296 HIS A O 1
ATOM 2413 N N . GLN A 1 297 ? 31.359 -13.698 -3.269 1.00 41.56 297 GLN A N 1
ATOM 2414 C CA . GLN A 1 297 ? 30.112 -14.472 -3.431 1.00 41.56 297 GLN A CA 1
ATOM 2415 C C . GLN A 1 297 ? 29.108 -14.314 -2.273 1.00 41.56 297 GLN A C 1
ATOM 2417 O O . GLN A 1 297 ? 27.900 -14.388 -2.476 1.00 41.56 297 GLN A O 1
ATOM 2422 N N . TRP A 1 298 ? 29.574 -14.001 -1.065 1.00 34.88 298 TRP A N 1
ATOM 2423 C CA . TRP A 1 298 ? 28.739 -13.894 0.140 1.00 34.88 298 TRP A CA 1
ATOM 2424 C C . TRP A 1 298 ? 27.837 -12.644 0.168 1.00 34.88 298 TRP A C 1
ATOM 2426 O O . TRP A 1 298 ? 26.832 -12.626 0.880 1.00 34.88 298 TRP A O 1
ATOM 2436 N N . ALA A 1 299 ? 28.145 -11.617 -0.633 1.00 38.69 299 ALA A N 1
ATOM 2437 C CA . ALA A 1 299 ? 27.325 -10.407 -0.748 1.00 38.69 299 ALA A CA 1
ATOM 2438 C C . ALA A 1 299 ? 26.172 -10.545 -1.765 1.00 38.69 299 ALA A C 1
ATOM 2440 O O . ALA A 1 299 ? 25.130 -9.911 -1.596 1.00 38.69 299 ALA A O 1
ATOM 2441 N N . GLN A 1 300 ? 26.318 -11.393 -2.791 1.00 44.78 300 GLN A N 1
ATOM 2442 C CA . GLN A 1 300 ? 25.268 -11.615 -3.796 1.00 44.78 300 GLN A CA 1
ATOM 2443 C C . GLN A 1 300 ? 24.125 -12.486 -3.249 1.00 44.78 300 GLN A C 1
ATOM 2445 O O . GLN A 1 300 ? 22.957 -12.151 -3.451 1.00 44.78 300 GLN A O 1
ATOM 2450 N N . ASP A 1 301 ? 24.432 -13.514 -2.451 1.00 38.19 301 ASP A N 1
ATOM 2451 C CA . ASP A 1 301 ? 23.414 -14.421 -1.898 1.00 38.19 301 ASP A CA 1
ATOM 2452 C C . ASP A 1 301 ? 22.479 -13.758 -0.870 1.00 38.19 301 ASP A C 1
ATOM 2454 O O . ASP A 1 301 ? 21.301 -14.116 -0.775 1.00 38.19 301 ASP A O 1
ATOM 2458 N N . ARG A 1 302 ? 22.949 -12.746 -0.123 1.00 43.84 302 ARG A N 1
ATOM 2459 C CA . ARG A 1 302 ? 22.079 -11.976 0.789 1.00 43.84 302 ARG A CA 1
ATOM 2460 C C . ARG A 1 302 ? 21.172 -10.994 0.057 1.00 43.84 302 ARG A C 1
ATOM 2462 O O . ARG A 1 302 ? 20.041 -10.805 0.491 1.00 43.84 302 ARG A O 1
ATOM 2469 N N . SER A 1 303 ? 21.632 -10.396 -1.041 1.00 47.06 303 SER A N 1
ATOM 2470 C CA . SER A 1 303 ? 20.812 -9.464 -1.824 1.00 47.06 303 SER A CA 1
ATOM 2471 C C . SER A 1 303 ? 19.688 -10.197 -2.567 1.00 47.06 303 SER A C 1
ATOM 2473 O O . SER A 1 303 ? 18.563 -9.708 -2.606 1.00 47.06 303 SER A O 1
ATOM 2475 N N . ILE A 1 304 ? 19.949 -11.421 -3.047 1.00 43.22 304 ILE A N 1
ATOM 2476 C CA . ILE A 1 304 ? 18.931 -12.277 -3.674 1.00 43.22 304 ILE A CA 1
ATOM 2477 C C . ILE A 1 304 ? 17.935 -12.819 -2.639 1.00 43.22 304 ILE A C 1
ATOM 2479 O O . ILE A 1 304 ? 16.736 -12.789 -2.903 1.00 43.22 304 ILE A O 1
ATOM 2483 N N . ARG A 1 305 ? 18.376 -13.245 -1.441 1.00 44.84 305 ARG A N 1
ATOM 2484 C CA . ARG A 1 305 ? 17.439 -13.614 -0.357 1.00 44.84 305 ARG A CA 1
ATOM 2485 C C . ARG A 1 305 ? 16.584 -12.440 0.107 1.00 44.84 305 ARG A C 1
ATOM 2487 O O . ARG A 1 305 ? 15.388 -12.617 0.265 1.00 44.84 305 ARG A O 1
ATOM 2494 N N . TRP A 1 306 ? 17.163 -11.248 0.254 1.00 49.53 306 TRP A N 1
ATOM 2495 C CA . TRP A 1 306 ? 16.421 -10.043 0.635 1.00 49.53 306 TRP A CA 1
ATOM 2496 C C . TRP A 1 306 ? 15.364 -9.659 -0.411 1.00 49.53 306 TRP A C 1
ATOM 2498 O O . TRP A 1 306 ? 14.236 -9.338 -0.053 1.00 49.53 306 TRP A O 1
ATOM 2508 N N . LEU A 1 307 ? 15.690 -9.773 -1.705 1.00 44.31 307 LEU A N 1
ATOM 2509 C CA . LEU A 1 307 ? 14.722 -9.588 -2.790 1.00 44.31 307 LEU A CA 1
ATOM 2510 C C . LEU A 1 307 ? 13.670 -10.709 -2.835 1.00 44.31 307 LEU A C 1
ATOM 2512 O O . LEU A 1 307 ? 12.513 -10.432 -3.126 1.00 44.31 307 LEU A O 1
ATOM 2516 N N . SER A 1 308 ? 14.032 -11.956 -2.523 1.00 46.06 308 SER A N 1
ATOM 2517 C CA . SER A 1 308 ? 13.091 -13.085 -2.476 1.00 46.06 308 SER A CA 1
ATOM 2518 C C . SER A 1 308 ? 12.105 -12.966 -1.307 1.00 46.06 308 SER A C 1
ATOM 2520 O O . SER A 1 308 ? 10.908 -13.148 -1.514 1.00 46.06 308 SER A O 1
ATOM 2522 N N . ASP A 1 309 ? 12.583 -12.582 -0.120 1.00 48.28 309 ASP A N 1
ATOM 2523 C CA . ASP A 1 309 ? 11.748 -12.313 1.058 1.00 48.28 309 ASP A CA 1
ATOM 2524 C C . ASP A 1 309 ? 10.832 -11.096 0.812 1.00 48.28 309 ASP A C 1
ATOM 2526 O O . ASP A 1 309 ? 9.666 -11.100 1.204 1.00 48.28 309 ASP A O 1
ATOM 2530 N N . GLN A 1 310 ? 11.315 -10.079 0.084 1.00 50.84 310 GLN A N 1
ATOM 2531 C CA . GLN A 1 310 ? 10.508 -8.940 -0.376 1.00 50.84 310 GLN A CA 1
ATOM 2532 C C . GLN A 1 310 ? 9.451 -9.345 -1.415 1.00 50.84 310 GLN A C 1
ATOM 2534 O O . GLN A 1 310 ? 8.330 -8.854 -1.355 1.00 50.84 310 GLN A O 1
ATOM 2539 N N . VAL A 1 311 ? 9.751 -10.255 -2.349 1.00 47.91 311 VAL A N 1
ATOM 2540 C CA . VAL A 1 311 ? 8.773 -10.764 -3.331 1.00 47.91 311 VAL A CA 1
ATOM 2541 C C . VAL A 1 311 ? 7.679 -11.593 -2.651 1.00 47.91 311 VAL A C 1
ATOM 2543 O O . VAL A 1 311 ? 6.505 -11.454 -2.997 1.00 47.91 311 VAL A O 1
ATOM 2546 N N . GLU A 1 312 ? 8.026 -12.400 -1.648 1.00 43.28 312 GLU A N 1
ATOM 2547 C CA . GLU A 1 312 ? 7.058 -13.173 -0.863 1.00 43.28 312 GLU A CA 1
ATOM 2548 C C . GLU A 1 312 ? 6.189 -12.254 0.025 1.00 43.28 312 GLU A C 1
ATOM 2550 O O . GLU A 1 312 ? 4.966 -12.420 0.090 1.00 43.28 312 GLU A O 1
ATOM 2555 N N . GLN A 1 313 ? 6.777 -11.189 0.590 1.00 49.44 313 GLN A N 1
ATOM 2556 C CA . GLN A 1 313 ? 6.037 -10.109 1.260 1.00 49.44 313 GLN A CA 1
ATOM 2557 C C . GLN A 1 313 ? 5.148 -9.310 0.293 1.00 49.44 313 GLN A C 1
ATOM 2559 O O . GLN A 1 313 ? 4.007 -9.002 0.634 1.00 49.44 313 GLN A O 1
ATOM 2564 N N . LEU A 1 314 ? 5.589 -9.031 -0.938 1.00 42.56 314 LEU A N 1
ATOM 2565 C CA . LEU A 1 314 ? 4.780 -8.380 -1.978 1.00 42.56 314 LEU A CA 1
ATOM 2566 C C . LEU A 1 314 ? 3.593 -9.254 -2.412 1.00 42.56 314 LEU A C 1
ATOM 2568 O O . LEU A 1 314 ? 2.514 -8.738 -2.708 1.00 42.56 314 LEU A O 1
ATOM 2572 N N . GLN A 1 315 ? 3.743 -10.578 -2.375 1.00 44.66 315 GLN A N 1
ATOM 2573 C CA . GLN A 1 315 ? 2.646 -11.519 -2.602 1.00 44.66 315 GLN A CA 1
ATOM 2574 C C . GLN A 1 315 ? 1.615 -11.493 -1.456 1.00 44.66 315 GLN A C 1
ATOM 2576 O O . GLN A 1 315 ? 0.429 -11.737 -1.682 1.00 44.66 315 GLN A O 1
ATOM 2581 N N . GLN A 1 316 ? 2.036 -11.106 -0.248 1.00 45.16 316 GLN A N 1
ATOM 2582 C CA . GLN A 1 316 ? 1.160 -10.775 0.880 1.00 45.16 316 GLN A CA 1
ATOM 2583 C C . GLN A 1 316 ? 0.559 -9.365 0.791 1.00 45.16 316 GLN A C 1
ATOM 2585 O O . GLN A 1 316 ? -0.595 -9.191 1.175 1.00 45.16 316 GLN A O 1
ATOM 2590 N N . VAL A 1 317 ? 1.257 -8.388 0.203 1.00 43.75 317 VAL A N 1
ATOM 2591 C CA . VAL A 1 317 ? 0.698 -7.064 -0.138 1.00 43.75 317 VAL A CA 1
ATOM 2592 C C . VAL A 1 317 ? -0.372 -7.177 -1.231 1.00 43.75 317 VAL A C 1
ATOM 2594 O O . VAL A 1 317 ? -1.329 -6.408 -1.239 1.00 43.75 317 VAL A O 1
ATOM 2597 N N . LEU A 1 318 ? -0.320 -8.201 -2.088 1.00 44.91 318 LEU A N 1
ATOM 2598 C CA . LEU A 1 318 ? -1.408 -8.510 -3.021 1.00 44.91 318 LEU A CA 1
ATOM 2599 C C . LEU A 1 318 ? -2.739 -8.839 -2.305 1.00 44.91 318 LEU A C 1
ATOM 2601 O O . LEU A 1 318 ? -3.803 -8.624 -2.880 1.00 44.91 318 LEU A O 1
ATOM 2605 N N . HIS A 1 319 ? -2.711 -9.285 -1.038 1.00 47.31 319 HIS A N 1
ATOM 2606 C CA . HIS A 1 319 ? -3.919 -9.450 -0.209 1.00 47.31 319 HIS A CA 1
ATOM 2607 C C . HIS A 1 319 ? -4.516 -8.128 0.296 1.00 47.31 319 HIS A C 1
ATOM 2609 O O . HIS A 1 319 ? -5.571 -8.137 0.930 1.00 47.31 319 HIS A O 1
ATOM 2615 N N . VAL A 1 320 ? -3.862 -6.998 0.030 1.00 57.41 320 VAL A N 1
ATOM 2616 C CA . VAL A 1 320 ? -4.342 -5.663 0.400 1.00 57.41 320 VAL A CA 1
ATOM 2617 C C . VAL A 1 320 ? -5.231 -5.077 -0.705 1.00 57.41 320 VAL A C 1
ATOM 2619 O O . VAL A 1 320 ? -5.927 -4.096 -0.470 1.00 57.41 320 VAL A O 1
ATOM 2622 N N . LEU A 1 321 ? -5.285 -5.684 -1.895 1.00 70.62 321 LEU A N 1
ATOM 2623 C CA . LEU A 1 321 ? -6.257 -5.313 -2.924 1.00 70.62 321 LEU A CA 1
ATOM 2624 C C . LEU A 1 321 ? -7.638 -5.868 -2.555 1.00 70.62 321 LEU A C 1
ATOM 2626 O O . LEU A 1 321 ? -7.814 -7.075 -2.377 1.00 70.62 321 LEU A O 1
ATOM 2630 N N . GLY A 1 322 ? -8.636 -4.991 -2.446 1.00 82.94 322 GLY A N 1
ATOM 2631 C CA . GLY A 1 322 ? -10.021 -5.414 -2.261 1.00 82.94 322 GLY A CA 1
ATOM 2632 C C . GLY A 1 322 ? -10.469 -6.280 -3.440 1.00 82.94 322 GLY A C 1
ATOM 2633 O O . GLY A 1 322 ? -10.425 -5.828 -4.578 1.00 82.94 322 GLY A O 1
ATOM 2634 N N . ALA A 1 323 ? -10.947 -7.504 -3.193 1.00 88.81 323 ALA A N 1
ATOM 2635 C CA . ALA A 1 323 ? -11.267 -8.467 -4.259 1.00 88.81 323 ALA A CA 1
ATOM 2636 C C . ALA A 1 323 ? -12.326 -7.970 -5.270 1.00 88.81 323 ALA A C 1
ATOM 2638 O O . ALA A 1 323 ? -12.440 -8.490 -6.384 1.00 88.81 323 ALA A O 1
ATOM 2639 N N . PHE A 1 324 ? -13.117 -6.967 -4.881 1.00 93.31 324 PHE A N 1
ATOM 2640 C CA . PHE A 1 324 ? -14.232 -6.441 -5.662 1.00 93.31 324 PHE A CA 1
ATOM 2641 C C . PHE A 1 324 ? -13.834 -5.210 -6.485 1.00 93.31 324 PHE A C 1
ATOM 2643 O O . PHE A 1 324 ? -13.858 -5.285 -7.712 1.00 93.31 324 PHE A O 1
ATOM 2650 N N . CYS A 1 325 ? -13.392 -4.134 -5.832 1.00 90.88 325 CYS A N 1
ATOM 2651 C CA . CYS A 1 325 ? -13.026 -2.860 -6.467 1.00 90.88 325 CYS A CA 1
ATOM 2652 C C . CYS A 1 325 ? -11.545 -2.742 -6.866 1.00 90.88 325 CYS A C 1
ATOM 2654 O O . CYS A 1 325 ? -11.155 -1.790 -7.534 1.00 90.88 325 CYS A O 1
ATOM 2656 N N . ASP A 1 326 ? -10.694 -3.681 -6.442 1.00 83.81 326 ASP A N 1
ATOM 2657 C CA . ASP A 1 326 ? -9.234 -3.630 -6.608 1.00 83.81 326 ASP A CA 1
ATOM 2658 C C . ASP A 1 326 ? -8.578 -2.376 -5.987 1.00 83.81 326 ASP A C 1
ATOM 2660 O O . ASP A 1 326 ? -7.442 -2.030 -6.311 1.00 83.81 326 ASP A O 1
ATOM 2664 N N . ALA A 1 327 ? -9.263 -1.697 -5.058 1.00 79.81 327 ALA A N 1
ATOM 2665 C CA . ALA A 1 327 ? -8.680 -0.616 -4.271 1.00 79.81 327 ALA A CA 1
ATOM 2666 C C . ALA A 1 327 ? -7.701 -1.187 -3.232 1.00 79.81 327 ALA A C 1
ATOM 2668 O O . ALA A 1 327 ? -8.032 -2.121 -2.498 1.00 79.81 327 ALA A O 1
ATOM 2669 N N . MET A 1 328 ? -6.498 -0.612 -3.141 1.00 73.94 328 MET A N 1
ATOM 2670 C CA . MET A 1 328 ? -5.499 -1.004 -2.140 1.00 73.94 328 MET A CA 1
ATOM 2671 C C . MET A 1 328 ? -5.887 -0.511 -0.742 1.00 73.94 328 MET A C 1
ATOM 2673 O O . MET A 1 328 ? -5.941 0.692 -0.503 1.00 73.94 328 MET A O 1
ATOM 2677 N N . GLY A 1 329 ? -6.109 -1.437 0.190 1.00 68.62 329 GLY A N 1
ATOM 2678 C CA . GLY A 1 329 ? -5.948 -1.261 1.638 1.00 68.62 329 GLY A CA 1
ATOM 2679 C C . GLY A 1 329 ? -6.916 -0.317 2.329 1.00 68.62 329 GLY A C 1
ATOM 2680 O O . GLY A 1 329 ? -6.781 -0.089 3.524 1.00 68.62 329 GLY A O 1
ATOM 2681 N N . ARG A 1 330 ? -7.898 0.226 1.606 1.00 70.12 330 ARG A N 1
ATOM 2682 C CA . ARG A 1 330 ? -8.873 1.164 2.172 1.00 70.12 330 ARG A CA 1
ATOM 2683 C C . ARG A 1 330 ? -9.978 0.470 2.968 1.00 70.12 330 ARG A C 1
ATOM 2685 O O . ARG A 1 330 ? -10.604 1.111 3.800 1.00 70.12 330 ARG A O 1
ATOM 2692 N N . HIS A 1 331 ? -10.253 -0.806 2.696 1.00 82.12 331 HIS A N 1
ATOM 2693 C CA . HIS A 1 331 ? -11.327 -1.562 3.341 1.00 82.12 331 HIS A CA 1
ATOM 2694 C C . HIS A 1 331 ? -11.153 -3.072 3.144 1.00 82.12 331 HIS A C 1
ATOM 2696 O O . HIS A 1 331 ? -10.530 -3.534 2.186 1.00 82.12 331 HIS A O 1
ATOM 2702 N N . PHE A 1 332 ? -11.749 -3.859 4.039 1.00 85.19 332 PHE A N 1
ATOM 2703 C CA . PHE A 1 332 ? -11.874 -5.301 3.855 1.00 85.19 332 PHE A CA 1
ATOM 2704 C C . PHE A 1 332 ? -12.857 -5.619 2.724 1.00 85.19 332 PHE A C 1
ATOM 2706 O O . PHE A 1 332 ? -13.788 -4.862 2.460 1.00 85.19 332 PHE A O 1
ATOM 2713 N N . SER A 1 333 ? -12.683 -6.771 2.070 1.00 85.56 333 SER A N 1
ATOM 2714 C CA . SER A 1 333 ? -13.526 -7.161 0.929 1.00 85.56 333 SER A CA 1
ATOM 2715 C C . SER A 1 333 ? -15.025 -7.215 1.288 1.00 85.56 333 SER A C 1
ATOM 2717 O O . SER A 1 333 ? -15.867 -6.884 0.464 1.00 85.56 333 SER A O 1
ATOM 2719 N N . ASP A 1 334 ? -15.389 -7.582 2.517 1.00 86.00 334 ASP A N 1
ATOM 2720 C CA . ASP A 1 334 ? -16.785 -7.571 2.986 1.00 86.00 334 ASP A CA 1
ATOM 2721 C C . ASP A 1 334 ? -17.392 -6.168 3.168 1.00 86.00 334 ASP A C 1
ATOM 2723 O O . ASP A 1 334 ? -18.620 -6.047 3.146 1.00 86.00 334 ASP A O 1
ATOM 2727 N N . SER A 1 335 ? -16.560 -5.131 3.252 1.00 89.38 335 SER A N 1
ATOM 2728 C CA . SER A 1 335 ? -16.947 -3.724 3.418 1.00 89.38 335 SER A CA 1
ATOM 2729 C C . SER A 1 335 ? -16.684 -2.883 2.163 1.00 89.38 335 SER A C 1
ATOM 2731 O O . SER A 1 335 ? -16.453 -1.681 2.259 1.00 89.38 335 SER A O 1
ATOM 2733 N N . CYS A 1 336 ? -16.681 -3.499 0.976 1.00 92.81 336 CYS A N 1
ATOM 2734 C CA . CYS A 1 336 ? -16.481 -2.771 -0.276 1.00 92.81 336 CYS A CA 1
ATOM 2735 C C . CYS A 1 336 ? -17.649 -1.812 -0.576 1.00 92.81 336 CYS A C 1
ATOM 2737 O O . CYS A 1 336 ? -18.782 -2.292 -0.670 1.00 92.81 336 CYS A O 1
ATOM 2739 N N . PRO A 1 337 ? -17.402 -0.495 -0.757 1.00 92.12 337 PRO A N 1
ATOM 2740 C CA . PRO A 1 337 ? -18.461 0.478 -1.030 1.00 92.12 337 PRO A CA 1
ATOM 2741 C C . PRO A 1 337 ? -18.992 0.397 -2.468 1.00 92.12 337 PRO A C 1
ATOM 2743 O O . PRO A 1 337 ? -20.148 0.718 -2.707 1.00 92.12 337 PRO A O 1
ATOM 2746 N N . GLU A 1 338 ? -18.180 -0.061 -3.423 1.00 93.88 338 GLU A N 1
ATOM 2747 C CA . GLU A 1 338 ? -18.575 -0.174 -4.839 1.00 93.88 338 GLU A CA 1
ATOM 2748 C C . GLU A 1 338 ? -19.418 -1.424 -5.123 1.00 93.88 338 GLU A C 1
ATOM 2750 O O . GLU A 1 338 ? -20.210 -1.468 -6.061 1.00 93.88 338 GLU A O 1
ATOM 2755 N N . ALA A 1 339 ? -19.253 -2.459 -4.300 1.00 95.06 339 ALA A N 1
ATOM 2756 C CA . ALA A 1 339 ? -20.012 -3.691 -4.392 1.00 95.06 339 ALA A CA 1
ATOM 2757 C C . ALA A 1 339 ? -20.666 -3.937 -3.037 1.00 95.06 339 ALA A C 1
ATOM 2759 O O . ALA A 1 339 ? -20.081 -4.588 -2.176 1.00 95.06 339 ALA A O 1
ATOM 2760 N N . THR A 1 340 ? -21.858 -3.391 -2.823 1.00 94.25 340 THR A N 1
ATOM 2761 C CA . THR A 1 340 ? -22.604 -3.532 -1.564 1.00 94.25 340 THR A CA 1
ATOM 2762 C C . THR A 1 340 ? -23.374 -4.850 -1.512 1.00 94.25 340 THR A C 1
ATOM 2764 O O . THR A 1 340 ? -23.288 -5.566 -0.519 1.00 94.25 340 THR A O 1
ATOM 2767 N N . GLU A 1 341 ? -24.043 -5.215 -2.606 1.00 96.25 341 GLU A N 1
ATOM 2768 C CA . GLU A 1 341 ? -24.893 -6.404 -2.692 1.00 96.25 341 GLU A CA 1
ATOM 2769 C C . GLU A 1 341 ? -24.094 -7.699 -2.912 1.00 96.25 341 GLU A C 1
ATOM 2771 O O . GLU A 1 341 ? -23.231 -7.798 -3.793 1.00 96.25 341 GLU A O 1
ATOM 2776 N N . GLY A 1 342 ? -24.438 -8.752 -2.170 1.00 94.38 342 GLY A N 1
ATOM 2777 C CA . GLY A 1 342 ? -23.829 -10.077 -2.270 1.00 94.38 342 GLY A CA 1
ATOM 2778 C C . GLY A 1 342 ? -23.975 -10.714 -3.657 1.00 94.38 342 GLY A C 1
ATOM 2779 O O . GLY A 1 342 ? -23.064 -11.413 -4.112 1.00 94.38 342 GLY A O 1
ATOM 2780 N N . GLY A 1 343 ? -25.078 -10.436 -4.361 1.00 95.38 343 GLY A N 1
ATOM 2781 C CA . GLY A 1 343 ? -25.291 -10.863 -5.749 1.00 95.38 343 GLY A CA 1
ATOM 2782 C C . GLY A 1 343 ? -24.293 -10.220 -6.716 1.00 95.38 343 GLY A C 1
ATOM 2783 O O . GLY A 1 343 ? -23.621 -10.927 -7.472 1.00 95.38 343 GLY A O 1
ATOM 2784 N N . HIS A 1 344 ? -24.122 -8.898 -6.627 1.00 96.50 344 HIS A N 1
ATOM 2785 C CA . HIS A 1 344 ? -23.157 -8.149 -7.434 1.00 96.50 344 HIS A CA 1
ATOM 2786 C C . HIS A 1 344 ? -21.714 -8.601 -7.147 1.00 96.50 344 HIS A C 1
ATOM 2788 O O . HIS A 1 344 ? -20.959 -8.916 -8.067 1.00 96.50 344 HIS A O 1
ATOM 2794 N N . ARG A 1 345 ? -21.350 -8.770 -5.870 1.00 96.88 345 ARG A N 1
ATOM 2795 C CA . ARG A 1 345 ? -20.043 -9.318 -5.461 1.00 96.88 345 ARG A CA 1
ATOM 2796 C C . ARG A 1 345 ? -19.754 -10.689 -6.074 1.00 96.88 345 ARG A C 1
ATOM 2798 O O . ARG A 1 345 ? -18.636 -10.956 -6.515 1.00 96.88 345 ARG A O 1
ATOM 2805 N N . ARG A 1 346 ? -20.757 -11.571 -6.110 1.00 96.25 346 ARG A N 1
ATOM 2806 C CA . ARG A 1 346 ? -20.640 -12.910 -6.703 1.00 96.25 346 ARG A CA 1
ATOM 2807 C C . ARG A 1 346 ? -20.426 -12.845 -8.212 1.00 96.25 346 ARG A C 1
ATOM 2809 O O . ARG A 1 346 ? -19.606 -13.598 -8.734 1.00 96.25 346 ARG A O 1
ATOM 2816 N N . TRP A 1 347 ? -21.120 -11.937 -8.894 1.00 96.94 347 TRP A N 1
ATOM 2817 C CA . TRP A 1 347 ? -20.899 -11.683 -10.316 1.00 96.94 347 TRP A CA 1
ATOM 2818 C C . TRP A 1 347 ? -19.450 -11.247 -10.589 1.00 96.94 347 TRP A C 1
ATOM 2820 O O . TRP A 1 347 ? -18.788 -11.873 -11.414 1.00 96.94 347 TRP A O 1
ATOM 2830 N N . ILE A 1 348 ? -18.909 -10.295 -9.815 1.00 95.94 348 ILE A N 1
ATOM 2831 C CA . ILE A 1 348 ? -17.508 -9.842 -9.943 1.00 95.94 348 ILE A CA 1
ATOM 2832 C C . ILE A 1 348 ? -16.521 -11.006 -9.771 1.00 95.94 348 ILE A C 1
ATOM 2834 O O . ILE A 1 348 ? -15.600 -11.167 -10.572 1.00 95.94 348 ILE A O 1
ATOM 2838 N N . VAL A 1 349 ? -16.716 -11.843 -8.746 1.00 95.69 349 VAL A N 1
ATOM 2839 C CA . VAL A 1 349 ? -15.860 -13.014 -8.482 1.00 95.69 349 VAL A CA 1
ATOM 2840 C C . VAL A 1 349 ? -15.873 -14.000 -9.646 1.00 95.69 349 VAL A C 1
ATOM 2842 O O . VAL A 1 349 ? -14.809 -14.476 -10.041 1.00 95.69 349 VAL A O 1
ATOM 2845 N N . ASN A 1 350 ? -17.043 -14.263 -10.232 1.00 95.25 350 ASN A N 1
ATOM 2846 C CA . ASN A 1 350 ? -17.160 -15.127 -11.405 1.00 95.25 350 ASN A CA 1
ATOM 2847 C C . ASN A 1 350 ? -16.447 -14.522 -12.625 1.00 95.25 350 ASN A C 1
ATOM 2849 O O . ASN A 1 350 ? -15.701 -15.228 -13.301 1.00 95.25 350 ASN A O 1
ATOM 2853 N N . CYS A 1 351 ? -16.621 -13.220 -12.880 1.00 95.12 351 CYS A N 1
ATOM 2854 C CA . CYS A 1 351 ? -15.959 -12.516 -13.982 1.00 95.12 351 CYS A CA 1
ATOM 2855 C C . CYS A 1 351 ? -14.430 -12.531 -13.854 1.00 95.12 351 CYS A C 1
ATOM 2857 O O . CYS A 1 351 ? -13.734 -12.769 -14.838 1.00 95.12 351 CYS A O 1
ATOM 2859 N N . LYS A 1 352 ? -13.904 -12.334 -12.640 1.00 93.12 352 LYS A N 1
ATOM 2860 C CA . LYS A 1 352 ? -12.461 -12.379 -12.347 1.00 93.12 352 LYS A CA 1
ATOM 2861 C C . LYS A 1 352 ? -11.908 -13.804 -12.182 1.00 93.12 352 LYS A C 1
ATOM 2863 O O . LYS A 1 352 ? -10.720 -13.959 -11.918 1.00 93.12 352 LYS A O 1
ATOM 2868 N N . GLN A 1 353 ? -12.748 -14.838 -12.301 1.00 94.62 353 GLN A N 1
ATOM 2869 C CA . GLN A 1 353 ? -12.399 -16.243 -12.043 1.00 94.62 353 GLN A CA 1
ATOM 2870 C C . GLN A 1 353 ? -11.748 -16.474 -10.665 1.00 94.62 353 GLN A C 1
ATOM 2872 O O . GLN A 1 353 ? -10.861 -17.314 -10.494 1.00 94.62 353 GLN A O 1
ATOM 2877 N N . LEU A 1 354 ? -12.192 -15.724 -9.657 1.00 94.38 354 LEU A N 1
ATOM 2878 C CA . LEU A 1 354 ? -11.710 -15.867 -8.288 1.00 94.38 354 LEU A CA 1
ATOM 2879 C C . LEU A 1 354 ? -12.415 -17.037 -7.596 1.00 94.38 354 LEU A C 1
ATOM 2881 O O . LEU A 1 354 ? -13.548 -17.402 -7.905 1.00 94.38 354 LEU A O 1
ATOM 2885 N N . CYS A 1 355 ? -11.757 -17.648 -6.614 1.00 95.50 355 CYS A N 1
ATOM 2886 C CA . CYS A 1 355 ? -12.378 -18.727 -5.860 1.00 95.50 355 CYS A CA 1
ATOM 2887 C C . CYS A 1 355 ? -13.489 -18.196 -4.946 1.00 95.50 355 CYS A C 1
ATOM 2889 O O . CYS A 1 355 ? -13.215 -17.444 -4.010 1.00 95.50 355 CYS A O 1
ATOM 2891 N N . ASN A 1 356 ? -14.708 -18.720 -5.097 1.00 95.25 356 ASN A N 1
ATOM 2892 C CA . ASN A 1 356 ? -15.869 -18.362 -4.267 1.00 95.25 356 ASN A CA 1
ATOM 2893 C C . ASN A 1 356 ? -15.665 -18.569 -2.758 1.00 95.25 356 ASN A C 1
ATOM 2895 O O . ASN A 1 356 ? -16.484 -18.099 -1.979 1.00 95.25 356 ASN A O 1
ATOM 2899 N N . ARG A 1 357 ? -14.618 -19.283 -2.320 1.00 94.75 357 ARG A N 1
ATOM 2900 C CA . ARG A 1 357 ? -14.355 -19.576 -0.900 1.00 94.75 357 ARG A CA 1
ATOM 2901 C C . ARG A 1 357 ? -13.270 -18.716 -0.271 1.00 94.75 357 ARG A C 1
ATOM 2903 O O . ARG A 1 357 ? -13.366 -18.444 0.918 1.00 94.75 357 ARG A O 1
ATOM 2910 N N . CYS A 1 358 ? -12.241 -18.331 -1.023 1.00 94.75 358 CYS A N 1
ATOM 2911 C CA . CYS A 1 358 ? -11.114 -17.559 -0.490 1.00 94.75 358 CYS A CA 1
ATOM 2912 C C . CYS A 1 358 ? -10.901 -16.212 -1.177 1.00 94.75 358 CYS A C 1
ATOM 2914 O O . CYS A 1 358 ? -9.996 -15.494 -0.779 1.00 94.75 358 CYS A O 1
ATOM 2916 N N . LEU A 1 359 ? -11.698 -15.895 -2.205 1.00 94.75 359 LEU A N 1
ATOM 2917 C CA . LEU A 1 359 ? -11.596 -14.691 -3.038 1.00 94.75 359 LEU A CA 1
ATOM 2918 C C . LEU A 1 359 ? -10.247 -14.503 -3.753 1.00 94.75 359 LEU A C 1
ATOM 2920 O O . LEU A 1 359 ? -10.027 -13.478 -4.379 1.00 94.75 359 LEU A O 1
ATOM 2924 N N . GLY A 1 360 ? -9.362 -15.499 -3.698 1.00 92.44 360 GLY A N 1
ATOM 2925 C CA . GLY A 1 360 ? -8.078 -15.514 -4.395 1.00 92.44 360 GLY A CA 1
ATOM 2926 C C . GLY A 1 360 ? -8.060 -16.506 -5.555 1.00 92.44 360 GLY A C 1
ATOM 2927 O O . GLY A 1 360 ? -8.977 -17.319 -5.722 1.00 92.44 360 GLY A O 1
ATOM 2928 N N . MET A 1 361 ? -6.978 -16.479 -6.329 1.00 91.12 361 MET A N 1
ATOM 2929 C CA . MET A 1 361 ? -6.703 -17.480 -7.358 1.00 91.12 361 MET A CA 1
ATOM 2930 C C . MET A 1 361 ? -6.174 -18.753 -6.690 1.00 91.12 361 MET A C 1
ATOM 2932 O O . MET A 1 361 ? -5.069 -18.772 -6.152 1.00 91.12 361 MET A O 1
ATOM 2936 N N . CYS A 1 362 ? -6.959 -19.828 -6.690 1.00 92.38 362 CYS A N 1
ATOM 2937 C CA . CYS A 1 362 ? -6.487 -21.134 -6.233 1.00 92.38 362 CYS A CA 1
ATOM 2938 C C . CYS A 1 362 ? -6.873 -22.223 -7.230 1.00 92.38 362 CYS A C 1
ATOM 2940 O O . CYS A 1 362 ? -7.854 -22.093 -7.962 1.00 92.38 362 CYS A O 1
ATOM 2942 N N . LEU A 1 363 ? -6.097 -23.309 -7.250 1.00 88.62 363 LEU A N 1
ATOM 2943 C CA . LEU A 1 363 ? -6.368 -24.440 -8.131 1.00 88.62 363 LEU A CA 1
ATOM 2944 C C . LEU A 1 363 ? -7.758 -25.037 -7.836 1.00 88.62 363 LEU A C 1
ATOM 2946 O O . LEU A 1 363 ? -8.121 -25.186 -6.657 1.00 88.62 363 LEU A O 1
ATOM 2950 N N . PRO A 1 364 ? -8.513 -25.450 -8.874 1.00 85.06 364 PRO A N 1
ATOM 2951 C CA . PRO A 1 364 ? -9.797 -26.114 -8.695 1.00 85.06 364 PRO A CA 1
ATOM 2952 C C . PRO A 1 364 ? -9.681 -27.273 -7.699 1.00 85.06 364 PRO A C 1
ATOM 2954 O O . PRO A 1 364 ? -8.745 -28.070 -7.747 1.00 85.06 364 PRO A O 1
ATOM 2957 N N . ASN A 1 365 ? -10.624 -27.357 -6.759 1.00 85.12 365 ASN A N 1
ATOM 2958 C CA . ASN A 1 365 ? -10.682 -28.370 -5.695 1.00 85.12 365 ASN A CA 1
ATOM 2959 C C . ASN A 1 365 ? -9.564 -28.361 -4.635 1.00 85.12 365 ASN A C 1
ATOM 2961 O O . ASN A 1 365 ? -9.664 -29.149 -3.693 1.00 85.12 365 ASN A O 1
ATOM 2965 N N . ARG A 1 366 ? -8.572 -27.461 -4.703 1.00 91.44 366 ARG A N 1
ATOM 2966 C CA . ARG A 1 366 ? -7.465 -27.372 -3.724 1.00 91.44 366 ARG A CA 1
ATOM 2967 C C . ARG A 1 366 ? -7.499 -26.118 -2.844 1.00 91.44 366 ARG A C 1
ATOM 2969 O O . ARG A 1 366 ? -6.499 -25.753 -2.234 1.00 91.44 366 ARG A O 1
ATOM 2976 N N . CYS A 1 367 ? -8.649 -25.453 -2.744 1.00 94.19 367 CYS A N 1
ATOM 2977 C CA . CYS A 1 367 ? -8.796 -24.297 -1.865 1.00 94.19 367 CYS A CA 1
ATOM 2978 C C . CYS A 1 367 ? -8.583 -24.694 -0.390 1.00 94.19 367 CYS A C 1
ATOM 2980 O O . CYS A 1 367 ? -9.362 -25.476 0.160 1.00 94.19 367 CYS A O 1
ATOM 2982 N N . LYS A 1 368 ? -7.589 -24.099 0.286 1.00 91.12 368 LYS A N 1
ATOM 2983 C CA . LYS A 1 368 ? -7.325 -24.302 1.729 1.00 91.12 368 LYS A CA 1
ATOM 2984 C C . LYS A 1 368 ? -8.537 -23.966 2.610 1.00 91.12 368 LYS A C 1
ATOM 2986 O O . LYS A 1 368 ? -8.707 -24.530 3.685 1.00 91.12 368 LYS A O 1
ATOM 2991 N N . PHE A 1 369 ? -9.412 -23.081 2.134 1.00 89.81 369 PHE A N 1
ATOM 2992 C CA . PHE A 1 369 ? -10.610 -22.633 2.843 1.00 89.81 369 PHE A CA 1
ATOM 2993 C C . PHE A 1 369 ? -11.852 -23.492 2.561 1.00 89.81 369 PHE A C 1
ATOM 2995 O O . PHE A 1 369 ? -12.927 -23.189 3.070 1.00 89.81 369 PHE A O 1
ATOM 3002 N N . LYS A 1 370 ? -11.724 -24.600 1.811 1.00 89.19 370 LYS A N 1
ATOM 3003 C CA . LYS A 1 370 ? -12.824 -25.539 1.530 1.00 89.19 370 LYS A CA 1
ATOM 3004 C C . LYS A 1 370 ? -13.621 -25.978 2.779 1.00 89.19 370 LYS A C 1
ATOM 3006 O O . LYS A 1 370 ? -14.843 -25.986 2.675 1.00 89.19 370 LYS A O 1
ATOM 3011 N N . PRO A 1 371 ? -13.023 -26.305 3.941 1.00 88.44 371 PRO A N 1
ATOM 3012 C CA . PRO A 1 371 ? -13.805 -26.768 5.091 1.00 88.44 371 PRO A CA 1
ATOM 3013 C C . PRO A 1 371 ? -14.533 -25.650 5.856 1.00 88.44 371 PRO A C 1
ATOM 3015 O O . PRO A 1 371 ? -15.366 -25.953 6.706 1.00 88.44 371 PRO A O 1
ATOM 3018 N N . ARG A 1 372 ? -14.244 -24.365 5.597 1.00 93.44 372 ARG A N 1
ATOM 3019 C CA . ARG A 1 372 ? -14.873 -23.267 6.344 1.00 93.44 372 ARG A CA 1
ATOM 3020 C C . ARG A 1 372 ? -16.276 -22.990 5.811 1.00 93.44 372 ARG A C 1
ATOM 3022 O O . ARG A 1 372 ? -16.459 -22.771 4.616 1.00 93.44 372 ARG A O 1
ATOM 3029 N N . LYS A 1 373 ? -17.254 -22.974 6.715 1.00 95.94 373 LYS A N 1
ATOM 3030 C CA . LYS A 1 373 ? -18.632 -22.573 6.422 1.00 95.94 373 LYS A CA 1
ATOM 3031 C C . LYS A 1 373 ? -18.772 -21.050 6.510 1.00 95.94 373 LYS A C 1
ATOM 3033 O O . LYS A 1 373 ? -18.056 -20.404 7.276 1.00 95.94 373 LYS A O 1
ATOM 3038 N N . CYS A 1 374 ? -19.705 -20.482 5.750 1.00 96.56 374 CYS A N 1
ATOM 3039 C CA . CYS A 1 374 ? -20.061 -19.069 5.863 1.00 96.56 374 CYS A CA 1
ATOM 3040 C C . CYS A 1 374 ? -20.665 -18.779 7.248 1.00 96.56 374 CYS A C 1
ATOM 3042 O O . CYS A 1 374 ? -21.604 -19.455 7.668 1.00 96.56 374 CYS A O 1
ATOM 3044 N N . TRP A 1 375 ? -20.147 -17.758 7.936 1.00 95.94 375 TRP A N 1
ATOM 3045 C CA . TRP A 1 375 ? -20.590 -17.378 9.283 1.00 95.94 375 TRP A CA 1
ATOM 3046 C C . TRP A 1 375 ? -22.081 -17.008 9.331 1.00 95.94 375 TRP A C 1
ATOM 3048 O O . TRP A 1 375 ? -22.799 -17.500 10.198 1.00 95.94 375 TRP A O 1
ATOM 3058 N N . TYR A 1 376 ? -22.569 -16.221 8.361 1.00 96.25 376 TYR A N 1
ATOM 3059 C CA . TYR A 1 376 ? -23.983 -15.833 8.285 1.00 96.25 376 TYR A CA 1
ATOM 3060 C C . TYR A 1 376 ? -24.901 -17.043 8.094 1.00 96.25 376 TYR A C 1
ATOM 3062 O O . TYR A 1 376 ? -25.902 -17.174 8.789 1.00 96.25 376 TYR A O 1
ATOM 3070 N N . CYS A 1 377 ? -24.532 -17.959 7.194 1.00 97.38 377 CYS A N 1
ATOM 3071 C CA . CYS A 1 377 ? -25.312 -19.169 6.931 1.00 97.38 377 CYS A CA 1
ATOM 3072 C C . CYS A 1 377 ? -25.344 -20.099 8.145 1.00 97.38 377 CYS A C 1
ATOM 3074 O O . CYS A 1 377 ? -26.388 -20.661 8.455 1.00 97.38 377 CYS A O 1
ATOM 3076 N N . GLU A 1 378 ? -24.222 -20.246 8.856 1.00 97.38 378 GLU A N 1
ATOM 3077 C CA . GLU A 1 378 ? -24.185 -21.049 10.081 1.00 97.38 378 GLU A CA 1
ATOM 3078 C C . GLU A 1 378 ? -25.079 -20.455 11.174 1.00 97.38 378 GLU A C 1
ATOM 3080 O O . GLU A 1 378 ? -25.691 -21.200 11.932 1.00 97.38 378 GLU A O 1
ATOM 3085 N N . LYS A 1 379 ? -25.196 -19.122 11.231 1.00 96.62 379 LYS A N 1
ATOM 3086 C CA . LYS A 1 379 ? -26.012 -18.429 12.231 1.00 96.62 379 LYS A CA 1
ATOM 3087 C C . LYS A 1 379 ? -27.517 -18.620 12.024 1.00 96.62 379 LYS A C 1
ATOM 3089 O O . LYS A 1 379 ? -28.239 -18.685 13.014 1.00 96.62 379 LYS A O 1
ATOM 3094 N N . ILE A 1 380 ? -27.980 -18.697 10.774 1.00 96.19 380 ILE A N 1
ATOM 3095 C CA . ILE A 1 380 ? -29.410 -18.844 10.443 1.00 96.19 380 ILE A CA 1
ATOM 3096 C C . ILE A 1 380 ? -29.841 -20.291 10.165 1.00 96.19 380 ILE A C 1
ATOM 3098 O O . ILE A 1 380 ? -31.022 -20.549 9.928 1.00 96.19 380 ILE A O 1
ATOM 3102 N N . ARG A 1 381 ? -28.909 -21.245 10.191 1.00 97.12 381 ARG A N 1
ATOM 3103 C CA . ARG A 1 381 ? -29.214 -22.668 10.021 1.00 97.12 381 ARG A CA 1
ATOM 3104 C C . ARG A 1 381 ? -30.111 -23.171 11.157 1.00 97.12 381 ARG A C 1
ATOM 3106 O O . ARG A 1 381 ? -29.859 -22.861 12.319 1.00 97.12 381 ARG A O 1
ATOM 3113 N N . GLY A 1 382 ? -31.134 -23.961 10.825 1.00 95.81 382 GLY A N 1
ATOM 3114 C CA . GLY A 1 382 ? -32.123 -24.460 11.783 1.00 95.81 382 GLY A CA 1
ATOM 3115 C C . GLY A 1 382 ? -33.154 -23.417 12.226 1.00 95.81 382 GLY A C 1
ATOM 3116 O O . GLY A 1 382 ? -33.839 -23.627 13.224 1.00 95.81 382 GLY A O 1
ATOM 3117 N N . THR A 1 383 ? -33.260 -22.284 11.526 1.00 95.69 383 THR A N 1
ATOM 3118 C CA . THR A 1 383 ? -34.256 -21.239 11.811 1.00 95.69 383 THR A CA 1
ATOM 3119 C C . THR A 1 383 ? -35.324 -21.174 10.718 1.00 95.69 383 THR A C 1
ATOM 3121 O O . THR A 1 383 ? -35.180 -21.758 9.647 1.00 95.69 383 THR A O 1
ATOM 3124 N N . ILE A 1 384 ? -36.385 -20.395 10.950 1.00 94.69 384 ILE A N 1
ATOM 3125 C CA . ILE A 1 384 ? -37.483 -20.175 9.988 1.00 94.69 384 ILE A CA 1
ATOM 3126 C C . ILE A 1 384 ? -37.056 -19.493 8.671 1.00 94.69 384 ILE A C 1
ATOM 3128 O O . ILE A 1 384 ? -37.878 -19.334 7.770 1.00 94.69 384 ILE A O 1
ATOM 3132 N N . VAL A 1 385 ? -35.812 -19.011 8.586 1.00 96.94 385 VAL A N 1
ATOM 3133 C CA . VAL A 1 385 ? -35.241 -18.365 7.395 1.00 96.94 385 VAL A CA 1
ATOM 3134 C C . VAL A 1 385 ? -34.099 -19.179 6.781 1.00 96.94 385 VAL A C 1
ATOM 3136 O O . VAL A 1 385 ? -33.324 -18.649 5.989 1.00 96.94 385 VAL A O 1
ATOM 3139 N N . GLU A 1 386 ? -33.965 -20.459 7.144 1.00 97.25 386 GLU A N 1
ATOM 3140 C CA . GLU A 1 386 ? -32.938 -21.354 6.594 1.00 97.25 386 GLU A CA 1
ATOM 3141 C C . GLU A 1 386 ? -33.025 -21.499 5.065 1.00 97.25 386 GLU A C 1
ATOM 3143 O O . GLU A 1 386 ? -32.004 -21.656 4.401 1.00 97.25 386 GLU A O 1
ATOM 3148 N N . ASP A 1 387 ? -34.215 -21.356 4.485 1.00 97.06 387 ASP A N 1
ATOM 3149 C CA . ASP A 1 387 ? -34.439 -21.355 3.036 1.00 97.06 387 ASP A CA 1
ATOM 3150 C C . ASP A 1 387 ? -33.783 -20.167 2.308 1.00 97.06 387 ASP A C 1
ATOM 3152 O O . ASP A 1 387 ? -33.647 -20.203 1.087 1.00 97.06 387 ASP A O 1
ATOM 3156 N N . LEU A 1 388 ? -33.339 -19.131 3.031 1.00 96.31 388 LEU A N 1
ATOM 3157 C CA . LEU A 1 388 ? -32.578 -18.014 2.462 1.00 96.31 388 LEU A CA 1
ATOM 3158 C C . LEU A 1 388 ? -31.076 -18.322 2.314 1.00 96.31 388 LEU A C 1
ATOM 3160 O O . LEU A 1 388 ? -30.337 -17.495 1.775 1.00 96.31 388 LEU A O 1
ATOM 3164 N N . ILE A 1 389 ? -30.597 -19.474 2.800 1.00 97.31 389 ILE A N 1
ATOM 3165 C CA . ILE A 1 389 ? -29.195 -19.883 2.661 1.00 97.31 389 ILE A CA 1
ATOM 3166 C C . ILE A 1 389 ? -28.910 -20.258 1.194 1.00 97.31 389 ILE A C 1
ATOM 3168 O O . ILE A 1 389 ? -29.547 -21.168 0.662 1.00 97.31 389 ILE A O 1
ATOM 3172 N N . PRO A 1 390 ? -27.912 -19.635 0.535 1.00 96.12 390 PRO A N 1
ATOM 3173 C CA . PRO A 1 390 ? -27.479 -20.056 -0.795 1.00 96.12 390 PRO A CA 1
ATOM 3174 C C . PRO A 1 390 ? -27.025 -21.522 -0.813 1.00 96.12 390 PRO A C 1
ATOM 3176 O O . PRO A 1 390 ? -26.316 -21.968 0.090 1.00 96.12 390 PRO A O 1
ATOM 3179 N N . ALA A 1 391 ? -27.378 -22.261 -1.869 1.00 95.81 391 ALA A N 1
ATOM 3180 C CA . ALA A 1 391 ? -27.047 -23.684 -1.999 1.00 95.81 391 ALA A CA 1
ATOM 3181 C C . ALA A 1 391 ? -25.532 -23.963 -2.086 1.00 95.81 391 ALA A C 1
ATOM 3183 O O . ALA A 1 391 ? -25.073 -25.071 -1.801 1.00 95.81 391 ALA A O 1
ATOM 3184 N N . ASP A 1 392 ? -24.738 -22.973 -2.497 1.00 94.19 392 ASP A N 1
ATOM 3185 C CA . ASP A 1 392 ? -23.301 -23.096 -2.681 1.00 94.19 392 ASP A CA 1
ATOM 3186 C C . ASP A 1 392 ? -22.501 -22.739 -1.420 1.00 94.19 392 ASP A C 1
ATOM 3188 O O . ASP A 1 392 ? -22.822 -21.823 -0.663 1.00 94.19 392 ASP A O 1
ATOM 3192 N N . ASN A 1 393 ? -21.378 -23.433 -1.216 1.00 93.94 393 ASN A N 1
ATOM 3193 C CA . ASN A 1 393 ? -20.394 -23.033 -0.210 1.00 93.94 393 ASN A CA 1
ATOM 3194 C C . ASN A 1 393 ? -19.618 -21.802 -0.698 1.00 93.94 393 ASN A C 1
ATOM 3196 O O . ASN A 1 393 ? -18.836 -21.906 -1.647 1.00 93.94 393 ASN A O 1
ATOM 3200 N N . HIS A 1 394 ? -19.783 -20.679 -0.000 1.00 96.00 394 HIS A N 1
ATOM 3201 C CA . HIS A 1 394 ? -19.255 -19.370 -0.383 1.00 96.00 394 HIS A CA 1
ATOM 3202 C C . HIS A 1 394 ? -18.512 -18.669 0.771 1.00 96.00 394 HIS A C 1
ATOM 3204 O O . HIS A 1 394 ? -18.690 -18.983 1.950 1.00 96.00 394 HIS A O 1
ATOM 3210 N N . HIS A 1 395 ? -17.665 -17.702 0.422 1.00 96.19 395 HIS A N 1
ATOM 3211 C CA . HIS A 1 395 ? -16.990 -16.795 1.344 1.00 96.19 395 HIS A CA 1
ATOM 3212 C C . HIS A 1 395 ? -18.002 -15.827 1.965 1.00 96.19 395 HIS A C 1
ATOM 3214 O O . HIS A 1 395 ? -18.942 -15.409 1.294 1.00 96.19 395 HIS A O 1
ATOM 3220 N N . ARG A 1 396 ? -17.789 -15.401 3.219 1.00 95.75 396 ARG A N 1
ATOM 3221 C CA . ARG A 1 396 ? -18.741 -14.541 3.954 1.00 95.75 396 ARG A CA 1
ATOM 3222 C C . ARG A 1 396 ? -19.121 -13.255 3.211 1.00 95.75 396 ARG A C 1
ATOM 3224 O O . ARG A 1 396 ? -20.257 -12.816 3.311 1.00 95.75 396 ARG A O 1
ATOM 3231 N N . ALA A 1 397 ? -18.186 -12.690 2.444 1.00 95.62 397 ALA A N 1
ATOM 3232 C CA . ALA A 1 397 ? -18.407 -11.470 1.668 1.00 95.62 397 ALA A CA 1
ATOM 3233 C C . ALA A 1 397 ? -19.386 -11.663 0.493 1.00 95.62 397 ALA A C 1
ATOM 3235 O O . ALA A 1 397 ? -19.949 -10.684 0.026 1.00 95.62 397 ALA A O 1
ATOM 3236 N N . LEU A 1 398 ? -19.593 -12.904 0.033 1.00 96.88 398 LEU A N 1
ATOM 3237 C CA . LEU A 1 398 ? -20.495 -13.271 -1.073 1.00 96.88 398 LEU A CA 1
ATOM 3238 C C . LEU A 1 398 ? -21.864 -13.772 -0.590 1.00 96.88 398 LEU A C 1
ATOM 3240 O O . LEU A 1 398 ? -22.623 -14.359 -1.369 1.00 96.88 398 LEU A O 1
ATOM 3244 N N . CYS A 1 399 ? -22.138 -13.657 0.710 1.00 97.12 399 CYS A N 1
ATOM 3245 C CA . CYS A 1 399 ? -23.392 -14.105 1.292 1.00 97.12 399 CYS A CA 1
ATOM 3246 C C . CYS A 1 399 ? -24.478 -13.060 1.039 1.00 97.12 399 CYS A C 1
ATOM 3248 O O . CYS A 1 399 ? -24.272 -11.895 1.351 1.00 97.12 399 CYS A O 1
ATOM 3250 N N . THR A 1 400 ? -25.631 -13.486 0.526 1.00 96.88 400 THR A N 1
ATOM 3251 C CA . THR A 1 400 ? -26.798 -12.621 0.274 1.00 96.88 400 THR A CA 1
ATOM 3252 C C . THR A 1 400 ? -27.698 -12.455 1.500 1.00 96.88 400 THR A C 1
ATOM 3254 O O . THR A 1 400 ? -28.584 -11.609 1.515 1.00 96.88 400 THR A O 1
ATOM 3257 N N . VAL A 1 401 ? -27.488 -13.250 2.557 1.00 96.06 401 VAL A N 1
ATOM 3258 C CA . VAL A 1 401 ? -28.299 -13.204 3.788 1.00 96.06 401 VAL A CA 1
ATOM 3259 C C . VAL A 1 401 ? -28.331 -11.801 4.423 1.00 96.06 401 VAL A C 1
ATOM 3261 O O . VAL A 1 401 ? -29.419 -11.373 4.811 1.00 96.06 401 VAL A O 1
ATOM 3264 N N . PRO A 1 402 ? -27.212 -11.049 4.520 1.00 94.94 402 PRO A N 1
ATOM 3265 C CA . PRO A 1 402 ? -27.243 -9.674 5.022 1.00 94.94 402 PRO A CA 1
ATOM 3266 C C . PRO A 1 402 ? -28.091 -8.714 4.176 1.00 94.94 402 PRO A C 1
ATOM 3268 O O . PRO A 1 402 ? -28.686 -7.798 4.740 1.00 94.94 402 PRO A O 1
ATOM 3271 N N . ASP A 1 403 ? -28.199 -8.938 2.866 1.00 94.94 403 ASP A N 1
ATOM 3272 C CA . ASP A 1 403 ? -29.001 -8.095 1.966 1.00 94.94 403 ASP A CA 1
ATOM 3273 C C . ASP A 1 403 ? -30.503 -8.363 2.153 1.00 94.94 403 ASP A C 1
ATOM 3275 O O . ASP A 1 403 ? -31.342 -7.476 2.025 1.00 94.94 403 ASP A O 1
ATOM 3279 N N . LEU A 1 404 ? -30.856 -9.585 2.562 1.00 95.75 404 LEU A N 1
ATOM 3280 C CA . LEU A 1 404 ? -32.232 -10.030 2.802 1.00 95.75 404 LEU A CA 1
ATOM 3281 C C . LEU A 1 404 ? -32.758 -9.678 4.208 1.00 95.75 404 LEU A C 1
ATOM 3283 O O . LEU A 1 404 ? -33.750 -10.249 4.667 1.00 95.75 404 LEU A O 1
ATOM 3287 N N . ARG A 1 405 ? -32.135 -8.721 4.910 1.00 93.81 405 ARG A N 1
ATOM 3288 C CA . ARG A 1 405 ? -32.523 -8.297 6.273 1.00 93.81 405 ARG A CA 1
ATOM 3289 C C . ARG A 1 405 ? -33.990 -7.881 6.397 1.00 93.81 405 ARG A C 1
ATOM 3291 O O . ARG A 1 405 ? -34.605 -8.148 7.429 1.00 93.81 405 ARG A O 1
ATOM 3298 N N . SER A 1 406 ? -34.546 -7.213 5.387 1.00 95.12 406 SER A N 1
ATOM 3299 C CA . SER A 1 406 ? -35.960 -6.808 5.364 1.00 95.12 406 SER A CA 1
ATOM 3300 C C . SER A 1 406 ? -36.890 -8.024 5.307 1.00 95.12 406 SER A C 1
ATOM 3302 O O . SER A 1 406 ? -37.848 -8.107 6.073 1.00 95.12 406 SER A O 1
ATOM 3304 N N . VAL A 1 407 ? -36.556 -9.014 4.475 1.00 96.19 407 VAL A N 1
ATOM 3305 C CA . VAL A 1 407 ? -37.294 -10.279 4.346 1.00 96.19 407 VAL A CA 1
ATOM 3306 C C . VAL A 1 407 ? -37.227 -11.085 5.642 1.00 96.19 407 VAL A C 1
ATOM 3308 O O . VAL A 1 407 ? -38.250 -11.594 6.102 1.00 96.19 407 VAL A O 1
ATOM 3311 N N . VAL A 1 408 ? -36.044 -11.168 6.261 1.00 94.12 408 VAL A N 1
ATOM 3312 C CA . VAL A 1 408 ? -35.853 -11.844 7.554 1.00 94.12 408 VAL A CA 1
ATOM 3313 C C . VAL A 1 408 ? -36.708 -11.186 8.636 1.00 94.12 408 VAL A C 1
ATOM 3315 O O . VAL A 1 408 ? -37.463 -11.886 9.311 1.00 94.12 408 VAL A O 1
ATOM 3318 N N . ARG A 1 409 ? -36.668 -9.850 8.754 1.00 93.62 409 ARG A N 1
ATOM 3319 C CA . ARG A 1 409 ? -37.522 -9.107 9.695 1.00 93.62 409 ARG A CA 1
ATOM 3320 C C . ARG A 1 409 ? -39.004 -9.374 9.447 1.00 93.62 409 ARG A C 1
ATOM 3322 O O . ARG A 1 409 ? -39.698 -9.770 10.373 1.00 93.62 409 ARG A O 1
ATOM 3329 N N . GLY A 1 410 ? -39.472 -9.275 8.203 1.00 95.75 410 GLY A N 1
ATOM 3330 C CA . GLY A 1 410 ? -40.880 -9.521 7.874 1.00 95.75 410 GLY A CA 1
ATOM 3331 C C . GLY A 1 410 ? -41.352 -10.957 8.147 1.00 95.75 410 GLY A C 1
ATOM 3332 O O . GLY A 1 410 ? -42.533 -11.191 8.399 1.00 95.75 410 GLY A O 1
ATOM 3333 N N . ARG A 1 411 ? -40.459 -11.953 8.107 1.00 96.00 411 ARG A N 1
ATOM 3334 C CA . ARG A 1 411 ? -40.790 -13.335 8.499 1.00 96.00 411 ARG A CA 1
ATOM 3335 C C . ARG A 1 411 ? -40.820 -13.518 10.012 1.00 96.00 411 ARG A C 1
ATOM 3337 O O . ARG A 1 411 ? -41.711 -14.203 10.506 1.00 96.00 411 ARG A O 1
ATOM 3344 N N . LEU A 1 412 ? -39.884 -12.898 10.728 1.00 93.25 412 LEU A N 1
ATOM 3345 C CA . LEU A 1 412 ? -39.861 -12.914 12.190 1.00 93.25 412 LEU A CA 1
ATOM 3346 C C . LEU A 1 412 ? -41.104 -12.235 12.769 1.00 93.25 412 LEU A C 1
ATOM 3348 O O . LEU A 1 412 ? -41.749 -12.827 13.625 1.00 93.25 412 LEU A O 1
ATOM 3352 N N . THR A 1 413 ? -41.496 -11.068 12.246 1.00 95.31 413 THR A N 1
ATOM 3353 C CA . THR A 1 413 ? -42.718 -10.367 12.670 1.00 95.31 413 THR A CA 1
ATOM 3354 C C . THR A 1 413 ? -43.962 -11.230 12.464 1.00 95.31 413 THR A C 1
ATOM 3356 O O . THR A 1 413 ? -44.698 -11.454 13.416 1.00 95.31 413 THR A O 1
ATOM 3359 N N . ARG A 1 414 ? -44.148 -11.832 11.279 1.00 96.00 414 ARG A N 1
ATOM 3360 C CA . ARG A 1 414 ? -45.296 -12.724 11.025 1.00 96.00 414 ARG A CA 1
ATOM 3361 C C . ARG A 1 414 ? -45.339 -13.933 11.959 1.00 96.00 414 ARG A C 1
ATOM 3363 O O . ARG A 1 414 ? -46.412 -14.349 12.378 1.00 96.00 414 ARG A O 1
ATOM 3370 N N . LYS A 1 415 ? -44.180 -14.517 12.285 1.00 94.69 415 LYS A N 1
ATOM 3371 C CA . LYS A 1 415 ? -44.119 -15.638 13.234 1.00 94.69 415 LYS A CA 1
ATOM 3372 C C . LYS A 1 415 ? -44.378 -15.205 14.672 1.00 94.69 415 LYS A C 1
ATOM 3374 O O . LYS A 1 415 ? -44.991 -15.966 15.412 1.00 94.69 415 LYS A O 1
ATOM 3379 N N . GLN A 1 416 ? -43.955 -14.004 15.048 1.00 94.69 416 GLN A N 1
ATOM 3380 C CA . GLN A 1 416 ? -44.268 -13.418 16.346 1.00 94.69 416 GLN A CA 1
ATOM 3381 C C . GLN A 1 416 ? -45.779 -13.174 16.492 1.00 94.69 416 GLN A C 1
ATOM 3383 O O . GLN A 1 416 ? -46.366 -13.608 17.477 1.00 94.69 416 GLN A O 1
ATOM 3388 N N . GLU A 1 417 ? -46.422 -12.595 15.475 1.00 96.69 417 GLU A N 1
ATOM 3389 C CA . GLU A 1 417 ? -47.878 -12.388 15.432 1.00 96.69 417 GLU A CA 1
ATOM 3390 C C . GLU A 1 417 ? -48.656 -13.715 15.504 1.00 96.69 417 GLU A C 1
ATOM 3392 O O . GLU A 1 417 ? -49.646 -13.826 16.226 1.00 96.69 417 GLU A O 1
ATOM 3397 N N . GLU A 1 418 ? -48.198 -14.756 14.797 1.00 96.44 418 GLU A N 1
ATOM 3398 C CA . GLU A 1 418 ? -48.804 -16.094 14.853 1.00 96.44 418 GLU A CA 1
ATOM 3399 C C . GLU A 1 418 ? -48.712 -16.703 16.263 1.00 96.44 418 GLU A C 1
ATOM 3401 O O . GLU A 1 418 ? -49.687 -17.276 16.756 1.00 96.44 418 GLU A O 1
ATOM 3406 N N . LEU A 1 419 ? -47.567 -16.548 16.938 1.00 95.50 419 LEU A N 1
ATOM 3407 C CA . LEU A 1 419 ? -47.379 -17.005 18.317 1.00 95.50 419 LEU A CA 1
ATOM 3408 C C . LEU A 1 419 ? -48.271 -16.240 19.302 1.00 95.50 419 LEU A C 1
ATOM 3410 O O . LEU A 1 419 ? -48.874 -16.858 20.179 1.00 95.50 419 LEU A O 1
ATOM 3414 N N . GLU A 1 420 ? -48.395 -14.923 19.150 1.00 95.69 420 GLU A N 1
ATOM 3415 C CA . GLU A 1 420 ? -49.277 -14.090 19.977 1.00 95.69 420 GLU A CA 1
ATOM 3416 C C . GLU A 1 420 ? -50.753 -14.460 19.779 1.00 95.69 420 GLU A C 1
ATOM 3418 O O . GLU A 1 420 ? -51.501 -14.583 20.753 1.00 95.69 420 GLU A O 1
ATOM 3423 N N . MET A 1 421 ? -51.167 -14.744 18.540 1.00 95.06 421 MET A N 1
ATOM 3424 C CA . MET A 1 421 ? -52.520 -15.214 18.237 1.00 95.06 421 MET A CA 1
ATOM 3425 C C . MET A 1 421 ? -52.803 -16.587 18.866 1.00 95.06 421 MET A C 1
ATOM 3427 O O . MET A 1 421 ? -53.855 -16.775 19.479 1.00 95.06 421 MET A O 1
ATOM 3431 N N . GLN A 1 422 ? -51.859 -17.531 18.784 1.00 94.00 422 GLN A N 1
ATOM 3432 C CA . GLN A 1 422 ? -51.986 -18.846 19.427 1.00 94.00 422 GLN A CA 1
ATOM 3433 C C . GLN A 1 422 ? -52.066 -18.734 20.955 1.00 94.00 422 GLN A C 1
ATOM 3435 O O . GLN A 1 422 ? -52.890 -19.404 21.582 1.00 94.00 422 GLN A O 1
ATOM 3440 N N . GLN A 1 423 ? -51.254 -17.863 21.562 1.00 92.38 423 GLN A N 1
ATOM 3441 C CA . GLN A 1 423 ? -51.304 -17.600 23.000 1.00 92.38 423 GLN A CA 1
ATOM 3442 C C . GLN A 1 423 ? -52.643 -16.973 23.408 1.00 92.38 423 GLN A C 1
ATOM 3444 O O . GLN A 1 423 ? -53.252 -17.425 24.375 1.00 92.38 423 GLN A O 1
ATOM 3449 N N . SER A 1 424 ? -53.152 -16.001 22.646 1.00 93.50 424 SER A N 1
ATOM 3450 C CA . SER A 1 424 ? -54.463 -15.387 22.892 1.00 93.50 424 SER A CA 1
ATOM 3451 C C . SER A 1 424 ? -55.609 -16.406 22.816 1.00 93.50 424 SER A C 1
ATOM 3453 O O . SER A 1 424 ? -56.470 -16.447 23.698 1.00 93.50 424 SER A O 1
ATOM 3455 N N . MET A 1 425 ? -55.595 -17.293 21.814 1.00 91.56 425 MET A N 1
ATOM 3456 C CA . MET A 1 425 ? -56.591 -18.365 21.686 1.00 91.56 425 MET A CA 1
ATOM 3457 C C . MET A 1 425 ? -56.524 -19.365 22.848 1.00 91.56 425 MET A C 1
ATOM 3459 O O . MET A 1 425 ? -57.567 -19.769 23.366 1.00 91.56 425 MET A O 1
ATOM 3463 N N . ALA A 1 426 ? -55.318 -19.731 23.295 1.00 88.38 426 ALA A N 1
ATOM 3464 C CA . ALA A 1 426 ? -55.127 -20.621 24.439 1.00 88.38 426 ALA A CA 1
ATOM 3465 C C . ALA A 1 426 ? -55.657 -20.006 25.748 1.00 88.38 426 ALA A C 1
ATOM 3467 O O . ALA A 1 426 ? -56.292 -20.702 26.539 1.00 88.38 426 ALA A O 1
ATOM 3468 N N . TRP A 1 427 ? -55.462 -18.699 25.950 1.00 86.19 427 TRP A N 1
ATOM 3469 C CA . TRP A 1 427 ? -56.005 -17.975 27.103 1.00 86.19 427 TRP A CA 1
ATOM 3470 C C . TRP A 1 427 ? -57.537 -17.907 27.090 1.00 86.19 427 TRP A C 1
ATOM 3472 O O . TRP A 1 427 ? -58.165 -18.145 28.120 1.00 86.19 427 TRP A O 1
ATOM 3482 N N . ASN A 1 428 ? -58.150 -17.656 25.930 1.00 83.50 428 ASN A N 1
ATOM 3483 C CA . ASN A 1 428 ? -59.609 -17.563 25.817 1.00 83.50 428 ASN A CA 1
ATOM 3484 C C . ASN A 1 428 ? -60.324 -18.924 25.911 1.00 83.50 428 ASN A C 1
ATOM 3486 O O . ASN A 1 428 ? -61.473 -18.974 26.344 1.00 83.50 428 ASN A O 1
ATOM 3490 N N . CYS A 1 429 ? -59.663 -20.032 25.554 1.00 74.88 429 CYS A N 1
ATOM 3491 C CA . CYS A 1 429 ? -60.234 -21.382 25.675 1.00 74.88 429 CYS A CA 1
ATOM 3492 C C . CYS A 1 429 ? -59.932 -22.063 27.026 1.00 74.88 429 CYS A C 1
ATOM 3494 O O . CYS A 1 429 ? -60.585 -23.045 27.370 1.00 74.88 429 CYS A O 1
ATOM 3496 N N . GLY A 1 430 ? -58.965 -21.555 27.801 1.00 61.03 430 GLY A N 1
ATOM 3497 C CA . GLY A 1 430 ? -58.501 -22.133 29.071 1.00 61.03 430 GLY A CA 1
ATOM 3498 C C . GLY A 1 430 ? -59.208 -21.626 30.333 1.00 61.03 430 GLY A C 1
ATOM 3499 O O . GLY A 1 430 ? -58.731 -21.863 31.443 1.00 61.03 430 GLY A O 1
ATOM 3500 N N . GLY A 1 431 ? -60.337 -20.929 30.196 1.00 56.66 431 GLY A N 1
ATOM 3501 C CA . GLY A 1 431 ? -61.139 -20.424 31.309 1.00 56.66 4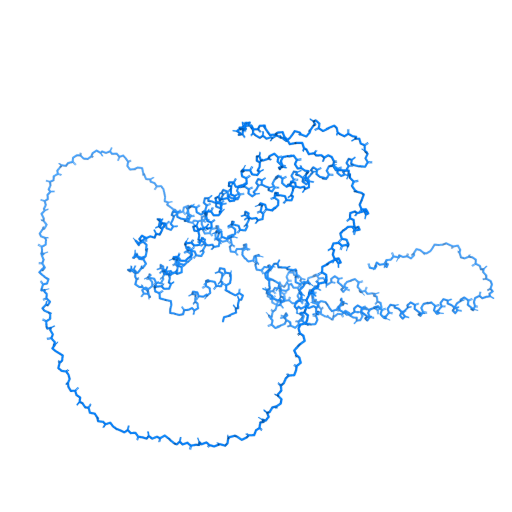31 GLY A CA 1
ATOM 3502 C C . GLY A 1 431 ? -61.884 -21.512 32.087 1.00 56.66 431 GLY A C 1
ATOM 3503 O O . GLY A 1 431 ? -63.099 -21.424 32.183 1.00 56.66 431 GLY A O 1
ATOM 3504 N N . GLN A 1 432 ? -61.189 -22.524 32.622 1.00 53.75 432 GLN A N 1
ATOM 3505 C CA . GLN A 1 432 ? -61.541 -23.264 33.844 1.00 53.75 432 GLN A CA 1
ATOM 3506 C C . GLN A 1 432 ? -60.463 -24.318 34.180 1.00 53.75 432 GLN A C 1
ATOM 3508 O O . GLN A 1 432 ? -60.021 -25.080 33.332 1.00 53.75 432 GLN A O 1
ATOM 3513 N N . SER A 1 433 ? -60.084 -24.356 35.462 1.00 54.78 433 SER A N 1
ATOM 3514 C CA . SER A 1 433 ? -59.138 -25.265 36.141 1.00 54.78 433 SER A CA 1
ATOM 3515 C C . SER A 1 433 ? -57.632 -25.014 35.941 1.00 54.78 433 SER A C 1
ATOM 3517 O O . SER A 1 433 ? -56.923 -25.737 35.246 1.00 54.78 433 SER A O 1
ATOM 3519 N N . VAL A 1 434 ? -57.121 -24.017 36.670 1.00 51.56 434 VAL A N 1
ATOM 3520 C CA . VAL A 1 434 ? -55.693 -23.866 36.979 1.00 51.56 434 VAL A CA 1
ATOM 3521 C C . VAL A 1 434 ? -55.263 -25.006 37.908 1.00 51.56 434 VAL A C 1
ATOM 3523 O O . VAL A 1 434 ? -55.494 -24.954 39.115 1.00 51.56 434 VAL A O 1
ATOM 3526 N N . VAL A 1 435 ? -54.594 -26.019 37.361 1.00 56.53 435 VAL A N 1
ATOM 3527 C CA . VAL A 1 435 ? -53.643 -26.839 38.121 1.00 56.53 435 VAL A CA 1
ATOM 3528 C C . VAL A 1 435 ? -52.266 -26.244 37.843 1.00 56.53 435 VAL A C 1
ATOM 3530 O O . VAL A 1 435 ? -51.800 -26.253 36.707 1.00 56.53 435 VAL A O 1
ATOM 3533 N N . LYS A 1 436 ? -51.643 -25.649 38.867 1.00 52.09 436 LYS A N 1
ATOM 3534 C CA . LYS A 1 436 ? -50.300 -25.056 38.780 1.00 52.09 436 LYS A CA 1
ATOM 3535 C C . LYS A 1 436 ? -49.291 -26.126 38.332 1.00 52.09 436 LYS A C 1
ATOM 3537 O O . LYS A 1 436 ? -49.119 -27.093 39.075 1.00 52.09 436 LYS A O 1
ATOM 3542 N N . PRO A 1 437 ? -48.585 -25.965 37.198 1.00 52.72 437 PRO A N 1
ATOM 3543 C CA . PRO A 1 437 ? -47.455 -26.819 36.881 1.00 52.72 437 PRO A CA 1
ATOM 3544 C C . PRO A 1 437 ? -46.282 -26.381 37.757 1.00 52.72 437 PRO A C 1
ATOM 3546 O O . PRO A 1 437 ? -45.782 -25.259 37.655 1.00 52.72 437 PRO A O 1
ATOM 3549 N N . THR A 1 438 ? -45.862 -27.262 38.653 1.00 54.66 438 THR A N 1
ATOM 3550 C CA . THR A 1 438 ? -44.554 -27.184 39.293 1.00 54.66 438 THR A CA 1
ATOM 3551 C C . THR A 1 438 ? -43.484 -27.386 38.226 1.00 54.66 438 THR A C 1
ATOM 3553 O O . THR A 1 438 ? -43.442 -28.447 37.617 1.00 54.66 438 THR A O 1
ATOM 3556 N N . HIS A 1 439 ? -42.713 -26.323 37.997 1.00 55.28 439 HIS A N 1
ATOM 3557 C CA . HIS A 1 439 ? -41.277 -26.265 37.711 1.00 55.28 439 HIS A CA 1
ATOM 3558 C C . HIS A 1 439 ? -40.597 -27.356 36.854 1.00 55.28 439 HIS A C 1
ATOM 3560 O O . HIS A 1 439 ? -40.751 -28.548 37.074 1.00 55.28 439 HIS A O 1
ATOM 3566 N N . ASP A 1 440 ? -39.710 -26.859 35.983 1.00 48.72 440 ASP A N 1
ATOM 3567 C CA . ASP A 1 440 ? -38.531 -27.523 35.399 1.00 48.72 440 ASP A CA 1
ATOM 3568 C C . ASP A 1 440 ? -38.619 -27.939 33.933 1.00 48.72 440 ASP A C 1
ATOM 3570 O O . ASP A 1 440 ? -38.457 -29.105 33.596 1.00 48.72 440 ASP A O 1
ATOM 3574 N N . LEU A 1 441 ? -38.727 -26.960 33.026 1.00 43.38 441 LEU A N 1
ATOM 3575 C CA . LEU A 1 441 ? -38.146 -27.109 31.688 1.00 43.38 441 LEU A CA 1
ATOM 3576 C C . LEU A 1 441 ? -37.410 -25.829 31.267 1.00 43.38 441 LEU A C 1
ATOM 3578 O O . LEU A 1 441 ? -37.992 -24.806 30.910 1.00 43.38 441 LEU A O 1
ATOM 3582 N N . TYR A 1 442 ? -36.084 -25.928 31.342 1.00 46.16 442 TYR A N 1
ATOM 3583 C CA . TYR A 1 442 ? -35.083 -24.974 30.880 1.00 46.16 442 TYR A CA 1
ATOM 3584 C C . TYR A 1 442 ? -35.204 -24.783 29.355 1.00 46.16 442 TYR A C 1
ATOM 3586 O O . TYR A 1 442 ? -34.819 -25.659 28.581 1.00 46.16 442 TYR A O 1
ATOM 3594 N N . PHE A 1 443 ? -35.714 -23.636 28.902 1.00 39.78 443 PHE A N 1
ATOM 3595 C CA . PHE A 1 443 ? -35.601 -23.220 27.500 1.00 39.78 443 PHE A CA 1
ATOM 3596 C C . PHE A 1 443 ? -34.317 -22.397 27.308 1.00 39.78 443 PHE A C 1
ATOM 3598 O O . PHE A 1 443 ? -34.152 -21.368 27.972 1.00 39.78 443 PHE A O 1
ATOM 3605 N N . PRO A 1 444 ? -33.401 -22.778 26.398 1.00 47.50 444 PRO A N 1
ATOM 3606 C CA . PRO A 1 444 ? -32.218 -21.979 26.119 1.00 47.50 444 PRO A CA 1
ATOM 3607 C C . PRO A 1 444 ? -32.616 -20.740 25.305 1.00 47.50 444 PRO A C 1
ATOM 3609 O O . PRO A 1 444 ? -32.782 -20.792 24.087 1.00 47.50 444 PRO A O 1
ATOM 3612 N N . ARG A 1 445 ? -32.742 -19.593 25.982 1.00 44.06 445 ARG A N 1
ATOM 3613 C CA . ARG A 1 445 ? -32.786 -18.272 25.343 1.00 44.06 445 ARG A CA 1
ATOM 3614 C C . ARG A 1 445 ? -31.441 -17.996 24.665 1.00 44.06 445 ARG A C 1
ATOM 3616 O O . ARG A 1 445 ? -30.500 -17.520 25.291 1.00 44.06 445 ARG A O 1
ATOM 3623 N N . ARG A 1 446 ? -31.351 -18.261 23.364 1.00 43.94 446 ARG A N 1
ATOM 3624 C CA . ARG A 1 446 ? -30.381 -17.607 22.474 1.00 43.94 446 ARG A CA 1
ATOM 3625 C C . ARG A 1 446 ? -31.142 -16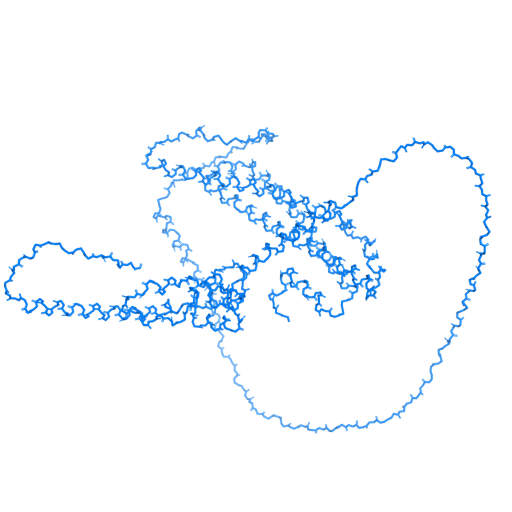.893 21.366 1.00 43.94 446 ARG A C 1
ATOM 3627 O O . ARG A 1 446 ? -31.204 -17.363 20.238 1.00 43.94 446 ARG A O 1
ATOM 3634 N N . ILE A 1 447 ? -31.709 -15.744 21.711 1.00 42.31 447 ILE A N 1
ATOM 3635 C CA . ILE A 1 447 ? -32.045 -14.702 20.741 1.00 42.31 447 ILE A CA 1
ATOM 3636 C C . ILE A 1 447 ? -31.005 -13.610 20.987 1.00 42.31 447 ILE A C 1
ATOM 3638 O O . ILE A 1 447 ? -30.997 -12.996 22.048 1.00 42.31 447 ILE A O 1
ATOM 3642 N N . ILE A 1 448 ? -30.059 -13.473 20.061 1.00 50.75 448 ILE A N 1
ATOM 3643 C CA . ILE A 1 448 ? -29.081 -12.381 20.031 1.00 50.75 448 ILE A CA 1
ATOM 3644 C C . ILE A 1 448 ? -29.491 -11.523 18.836 1.00 50.75 448 ILE A C 1
ATOM 3646 O O . ILE A 1 448 ? -29.559 -12.062 17.727 1.00 50.75 448 ILE A O 1
ATOM 3650 N N . VAL A 1 449 ? -29.821 -10.258 19.109 1.00 49.34 449 VAL A N 1
ATOM 3651 C CA . VAL A 1 449 ? -30.057 -9.188 18.123 1.00 49.34 449 VAL A CA 1
ATOM 3652 C C . VAL A 1 449 ? -28.737 -8.786 17.480 1.00 49.34 449 VAL A C 1
ATOM 3654 O O . VAL A 1 449 ? -27.729 -8.745 18.223 1.00 49.34 449 VAL A O 1
#

Organism: Heligmosomoides polygyrus (NCBI:txid6339)

Foldseek 3Di:
DPPLLPPALVSVVCVVVVPPDDALVNLLVQLLVLVVQLVVLLVVLVVLVVVVVVLVPDPCLLVPDLVVVLVVLVVSLVSLVVSLVSNVRSLVSNVVSLVSSVVCCVVVVYPVCSSVCSQPDDDPDNDDNVVSSVSSVVSSVVSVVVSVVSVVVSVVSVVVVVVCVVCVVPDDDDDPPPSDDPDPPPDDDDDDDDDDDDDDDDDDPVVVVVVVVVVVVVPPPDDDDDDDDDDDDDDDDDDDDDDDDDDDDDDDDDDDDDDDDPDDDDDPDDPPDDDDDDDDDDDDDDDDDDDDDDDPPVVVVVVVVVVVVVVVVVVVQCCQQQLQPRDGNPDHVLPDPVCPALQSSVVSCVVVVADQQPSHDDDPPPDPRVVDAQPLLVVCPPHPCNVQFDPDRGHNSNRRSVVCVVVVVVVVVVVVVVVVVVVVVCVVVVPDDDPDDDDDDDDDDDDDD

=== Feature glossary ===
Feature key, reading from the visual/contextual features back to the raw sequence:

Rendered structure images. Structure images are PyMOL renders from six orthogonal camera directions. Cartoon representation draws helices as coils and strands as arrows; sticks shows the backbone as bonds; surface shows the solvent-excluded envelope. Rainbow coloring maps sequence position to hue (blue→red, N→C); chain coloring assigns a distinct color per polypeptide.

Contact-map, Ramachandran, and PAE plots. Three diagnostic plots accompany the record. The Cα contact map visualizes the tertiary structure as a 2D adjacency matrix (8 Å cutoff, sequence-local contacts suppressed). The Ramachandran plot shows the distribution of backbone (φ, ψ) torsions, with points in the α and β basins reflecting secondary structure content. The PAE plot shows AlphaFold's inter-residue confidence as a color matrix.

InterPro / GO / CATH / organism. The annotation block draws on four external resources. InterPro: which protein families and domains the sequence belongs to. GO: standardized terms for what the protein does, what process it participates in, and where in the cell it acts. CATH: which structural fold it has in the CATH hierarchy. Organism: the species of origin.

Nearest PDB structures. Structural nearest neighbors (via Foldseek easy-search vs the PDB). Reported per hit: target PDB id, E-value, and alignment TM-score. A TM-score above ~0.5 is the conventional threshold for 'same fold'.

Predicted aligned error. Predicted aligned error is AlphaFold's pairwise confidence. Unlike pLDDT (per-residue), PAE is per-residue-pair and captures whether two parts of the structure are correctly placed relative to each other. Units are ångströms of expected positional error.

Solvent-accessible surface area. SASA measures how much of the protein is reachable by solvent. It is computed by rolling a water-sized probe over the atomic surface and summing the exposed area (Å²). Per-residue SASA distinguishes core (buried, low SASA) from surface (exposed, high SASA) residues; total SASA is a whole-molecule size measure.

B-factor. Crystallographic B-factors measure how much each atom's electron density is smeared out, in Å². They rise in mobile loops and surface residues and fall in the buried interior. In AlphaFold models this column is repurposed to hold pLDDT instead.

pLDDT. For AlphaFold models, the B-factor field carries pLDDT — the model's own estimate of local accuracy on a 0–100 scale. Regions with pLDDT<50 should be treated as essentially unmodeled; they often correspond to intrinsically disordered segments.

Backbone torsions (φ/ψ). φ (phi) and ψ (psi) are the two rotatable backbone dihedrals per residue: φ is the C(i-1)–N–Cα–C torsion, ψ is the N–Cα–C–N(i+1) torsion, both in degrees on (−180°, 180°]. α-helical residues cluster near (−60°, −45°); β-strand residues near (−120°, +130°). A Ramachandran plot is simply a scatter of (φ, ψ) for every residue.

Radius of gyration, Cα contacts, bounding box. Radius of gyration (Rg) is the root-mean-square distance of Cα atoms from their centroid — a single number for overall size and compactness. A globular domain of N residues has Rg ≈ 2.2·N^0.38 Å; an extended or disordered chain has a much larger Rg. The Cα contact count is the number of residue pairs whose Cα atoms are within 8 Å and are more than four positions apart in sequence — a standard proxy for tertiary packing density. The bounding box is the smallest axis-aligned box enclosing all Cα atoms.

Secondary structure (3-state, P-SEA). Three-state secondary structure (P-SEA) collapses the eight DSSP classes into helix (a), strand (b), and coil (c). P-SEA assigns these from Cα geometry alone — distances and angles — without requiring backbone oxygens, so it works on any Cα trace.

Secondary structure (8-state, DSSP). Secondary structure is the local, repeating backbone conformation. DSSP classifies it into eight states by reading the hydrogen-bond network: three helix types (H, G, I), two β types (E, B), two non-regular types (T, S), and unstructured coil (-).

Foldseek 3Di. The Foldseek 3Di string encodes local tertiary geometry as a 20-letter alphabet — one character per residue — derived from the relative positions of nearby Cα atoms. Unlike the amino-acid sequence, 3Di is a direct function of the 3D structure, so two proteins with the same fold have similar 3Di strings even at low sequence identity.

mmCIF coordinates. Structure coordinates are given as an mmCIF _atom_site loop: one row per atom with element, residue name, chain id, sequence number, and x/y/z position in Å. Only the four main-chain atoms per residue are included here; side chains are omitted to keep the record compact.

Sequence. This is the polypeptide sequence — one letter per residue, N-terminus first. Length ranges from a few dozen residues for small domains to over a thousand for large multi-domain proteins.